Protein AF-0000000072283155 (afdb_homodimer)

Sequence (522 aa):
MSLKVRILGCGGNIGFKNQSTCLMCFCGELNEETKVALIDGGTGIIRLKEKEIPMIKDVVLTHAHIDHTCGISLLVESFYNDELIQVCKPTLHCSHIVLEQLNDSIFKKGIWMNLIEKGFMTFQSIEDGEQCVLSNGITITAVKCLHSVLTLGYIISNKTSAFAFTGDTTYYEPFWKRISEEPKLKGVICEVSLSNELEERALISNHMTPKMLQEGIKHLLPGIKVYATHIKSYSYYKVIEQLKDLDREIIVLEDEMVLEFMSLKVRILGCGGNIGFKNQSTCLMCFCGELNEETKVALIDGGTGIIRLKEKEIPMIKDVVLTHAHIDHTCGISLLVESFYNDELIQVCKPTLHCSHIVLEQLNDSIFKKGIWMNLIEKGFMTFQSIEDGEQCVLSNGITITAVKCLHSVLTLGYIISNKTSAFAFTGDTTYYEPFWKRISEEPKLKGVICEVSLSNELEERALISNHMTPKMLQEGIKHLLPGIKVYATHIKSYSYYKVIEQLKDLDREIIVLEDEMVLEF

Secondary structure (DSSP, 8-state):
--EEEEEEE-BSSSBTTB---EEEEEESS--TT--EEEE--SGGGGG--GGGGGGEEEEE-S---GGGTHHHHHHGGGGB-TT--B---PEEEE-HHHHHHHHTTTTSBTTB--TTTTTS-EEEE--TT-EEE-TTS-EEEEEE--SSS--EEEEEE-SS-EEEE--S----HHHHHHHHT-TTEEEEEEE--S-GGGHHHHHHHT---HHHHHHHHTTS-TT-EEEEE-B-GGGHHHHHHHHTTSSS-EEEP-TT-EEE-/--EEEEEEE-BSSSBTTB---EEEEEESS--TT--EEEE--SGGGGG--GGGGGGEEEEE-S---GGGTHHHHHHGGGGB-TT--B---PEEEE-HHHHHHHHTTTTSBTTB--TTTTTS-EEEE--TT-EEE-TTS-EEEEEE--SSS--EEEEEE-SS-EEEE--S----HHHHHHHHT-TTEEEEEEE--S-GGGHHHHHHHT---HHHHHHHHTTS-TT-EEEEE-B-GGGHHHHHHHHTTSSS-EEEP-TT-EEE-

Foldseek 3Di:
DWKKKWWLFFALDDDPPGAFGKIKIFPDDDDLQTAIEIEFFARSCVSDDLSCQLNYAEYEYFAQDRNRHVRVQVCLVSCADPVRDRSHEHEYEEAPVRLVVCCVPCCDDPNGHNCCVVRSYHYDYDDAQDWDQTPRRWIWHWHFAAFPDTGTKIWIDHPQATEIERPFAEQDPRRLLVLLPPPRAAEYEYEAAAEPVCVVVCVVGGGYYLVRVLVSCVSHDQRHAYEYGSYHPVHVVRRVVSNVVHPHDYHYDDHRDMDID/DWKKKWFLFFALDDDPPGAFGKIKIFPDDDDLQTAIEIEFFARSCVSDDLSCQLNYAEYEYFAQDRRRHVRVQVCLVSCADPVRDRSHEHEYEEAPVRLVVCCVPCCDDPNGHNCCVVRSYHYDYDDAQDWDQTPRRWIWHWHFAAFPDTGTKIWIDHPQATEIERPFAEQDPRRLLVLLPPPRAAEYEYEAAAEPVCVVVCVVGGGYYLVRVLVSCVSHDQRHAYEYGSYHPVHVVRRVVSNVVHPHDYHYDDHRDMDID

Structure (mmCIF, N/CA/C/O backbone):
data_AF-0000000072283155-model_v1
#
loop_
_entity.id
_entity.type
_entity.pdbx_description
1 polymer 'Metallo-beta-lactamase family protein'
#
loop_
_atom_site.group_PDB
_atom_site.id
_atom_site.type_symbol
_atom_site.label_atom_id
_atom_site.label_alt_id
_atom_site.label_comp_id
_atom_site.label_asym_id
_atom_site.label_entity_id
_atom_site.label_seq_id
_atom_site.pdbx_PDB_ins_code
_atom_site.Cartn_x
_atom_site.Cartn_y
_atom_site.Cartn_z
_atom_site.occupancy
_atom_site.B_iso_or_equiv
_atom_site.auth_seq_id
_atom_site.auth_comp_id
_atom_site.auth_asym_id
_atom_site.auth_atom_id
_atom_site.pdbx_PDB_model_num
ATOM 1 N N . MET A 1 1 ? 15.07 -29.875 -3.326 1 80.94 1 MET A N 1
ATOM 2 C CA . MET A 1 1 ? 14.617 -29.109 -2.168 1 80.94 1 MET A CA 1
ATOM 3 C C . MET A 1 1 ? 13.133 -28.797 -2.268 1 80.94 1 MET A C 1
ATOM 5 O O . MET A 1 1 ? 12.594 -28.672 -3.369 1 80.94 1 MET A O 1
ATOM 9 N N . SER A 1 2 ? 12.453 -28.719 -1.158 1 94 2 SER A N 1
ATOM 10 C CA . SER A 1 2 ? 11.008 -28.531 -1.13 1 94 2 SER A CA 1
ATOM 11 C C . SER A 1 2 ? 10.617 -27.141 -1.612 1 94 2 SER A C 1
ATOM 13 O O . SER A 1 2 ? 11.305 -26.156 -1.31 1 94 2 SER A O 1
ATOM 15 N N . LEU A 1 3 ? 9.625 -27.094 -2.436 1 98.06 3 LEU A N 1
ATOM 16 C CA . LEU A 1 3 ? 9.047 -25.828 -2.887 1 98.06 3 LEU A CA 1
ATOM 17 C C . LEU A 1 3 ? 8.109 -25.25 -1.834 1 98.06 3 LEU A C 1
ATOM 19 O O . LEU A 1 3 ? 7.133 -25.891 -1.446 1 98.06 3 LEU A O 1
ATOM 23 N N . LYS A 1 4 ? 8.469 -24.016 -1.345 1 98.19 4 LYS A N 1
ATOM 24 C CA . LYS A 1 4 ? 7.703 -23.406 -0.255 1 98.19 4 LYS A CA 1
ATOM 25 C C . LYS A 1 4 ? 7.172 -22.031 -0.651 1 98.19 4 LYS A C 1
ATOM 27 O O . LYS A 1 4 ? 7.777 -21.344 -1.477 1 98.19 4 LYS A O 1
ATOM 32 N N . VAL A 1 5 ? 6.039 -21.688 -0.095 1 98.5 5 VAL A N 1
ATOM 33 C CA . VAL A 1 5 ? 5.434 -20.375 -0.305 1 98.5 5 VAL A CA 1
ATOM 34 C C . VAL A 1 5 ? 5 -19.781 1.034 1 98.5 5 VAL A C 1
ATOM 36 O O . VAL A 1 5 ? 4.219 -20.391 1.767 1 98.5 5 VAL A O 1
ATOM 39 N N . ARG A 1 6 ? 5.562 -18.656 1.405 1 98.19 6 ARG A N 1
ATOM 40 C CA . ARG A 1 6 ? 5.074 -17.875 2.533 1 98.19 6 ARG A CA 1
ATOM 41 C C . ARG A 1 6 ? 4.059 -16.828 2.076 1 98.19 6 ARG A C 1
ATOM 43 O O . ARG A 1 6 ? 4.359 -16 1.222 1 98.19 6 ARG A O 1
ATOM 50 N N . ILE A 1 7 ? 2.891 -16.906 2.68 1 98.44 7 ILE A N 1
ATOM 51 C CA . ILE A 1 7 ? 1.825 -15.977 2.34 1 98.44 7 ILE A CA 1
ATOM 52 C C . ILE A 1 7 ? 2.021 -14.672 3.105 1 98.44 7 ILE A C 1
ATOM 54 O O . ILE A 1 7 ? 1.633 -14.562 4.27 1 98.44 7 ILE A O 1
ATOM 58 N N . LEU A 1 8 ? 2.518 -13.672 2.381 1 96.88 8 LEU A N 1
ATOM 59 C CA . LEU A 1 8 ? 2.723 -12.383 3.033 1 96.88 8 LEU A CA 1
ATOM 60 C C . LEU A 1 8 ? 1.413 -11.602 3.127 1 96.88 8 LEU A C 1
ATOM 62 O O . LEU A 1 8 ? 1.169 -10.906 4.117 1 96.88 8 LEU A O 1
ATOM 66 N N . GLY A 1 9 ? 0.617 -11.742 2.135 1 97.12 9 GLY A N 1
ATOM 67 C CA . GLY A 1 9 ? -0.718 -11.172 2.074 1 97.12 9 GLY A CA 1
ATOM 68 C C . GLY A 1 9 ? -1.647 -11.922 1.139 1 97.12 9 GLY A C 1
ATOM 69 O O . GLY A 1 9 ? -1.229 -12.375 0.071 1 97.12 9 GLY A O 1
ATOM 70 N N . CYS A 1 10 ? -2.912 -11.969 1.524 1 97.19 10 CYS A N 1
ATOM 71 C CA . CYS A 1 10 ? -3.832 -12.766 0.719 1 97.19 10 CYS A CA 1
ATOM 72 C C . CYS A 1 10 ? -5.242 -12.195 0.773 1 97.19 10 CYS A C 1
ATOM 74 O O . CYS A 1 10 ? -6.207 -12.867 0.405 1 97.19 10 CYS A O 1
ATOM 76 N N . GLY A 1 11 ? -5.418 -11.023 1.255 1 95.38 11 GLY A N 1
ATOM 77 C CA . GLY A 1 11 ? -6.734 -10.414 1.353 1 95.38 11 GLY A CA 1
ATOM 78 C C . GLY A 1 11 ? -7.234 -9.852 0.034 1 95.38 11 GLY A C 1
ATOM 79 O O . GLY A 1 11 ? -6.438 -9.461 -0.821 1 95.38 11 GLY A O 1
ATOM 80 N N . GLY A 1 12 ? -8.523 -9.859 -0.058 1 94.19 12 GLY A N 1
ATOM 81 C CA . GLY A 1 12 ? -9.125 -9.195 -1.204 1 94.19 12 GLY A CA 1
ATOM 82 C C . GLY A 1 12 ? -9.102 -7.68 -1.1 1 94.19 12 GLY A C 1
ATOM 83 O O . GLY A 1 12 ? -9.219 -6.984 -2.109 1 94.19 12 GLY A O 1
ATOM 84 N N . ASN A 1 13 ? -9.008 -7.191 0.027 1 91.12 13 ASN A N 1
ATOM 85 C CA . ASN A 1 13 ? -8.773 -5.793 0.381 1 91.12 13 ASN A CA 1
ATOM 86 C C . ASN A 1 13 ? -8.062 -5.668 1.724 1 91.12 13 ASN A C 1
ATOM 88 O O . ASN A 1 13 ? -7.918 -6.652 2.449 1 91.12 13 ASN A O 1
ATOM 92 N N . ILE A 1 14 ? -7.52 -4.43 1.875 1 89.62 14 ILE A N 1
ATOM 93 C CA . ILE A 1 14 ? -6.895 -4.215 3.176 1 89.62 14 ILE A CA 1
ATOM 94 C C . ILE A 1 14 ? -7.965 -3.887 4.215 1 89.62 14 ILE A C 1
ATOM 96 O O . ILE A 1 14 ? -9.07 -3.463 3.865 1 89.62 14 ILE A O 1
ATOM 100 N N . GLY A 1 15 ? -7.617 -4.223 5.379 1 74 15 GLY A N 1
ATOM 101 C CA . GLY A 1 15 ? -8.531 -4.102 6.508 1 74 15 GLY A CA 1
ATOM 102 C C . GLY A 1 15 ? -8.617 -5.363 7.34 1 74 15 GLY A C 1
ATOM 103 O O . GLY A 1 15 ? -8.102 -6.414 6.945 1 74 15 GLY A O 1
ATOM 104 N N . PHE A 1 16 ? -9.031 -5.336 8.531 1 66.56 16 PHE A N 1
ATOM 105 C CA . PHE A 1 16 ? -9.234 -6.469 9.43 1 66.56 16 PHE A CA 1
ATOM 106 C C . PHE A 1 16 ? -7.961 -7.297 9.547 1 66.56 16 PHE A C 1
ATOM 108 O O . PHE A 1 16 ? -8.008 -8.531 9.508 1 66.56 16 PHE A O 1
ATOM 115 N N . LYS A 1 17 ? -6.922 -6.766 9.398 1 69.5 17 LYS A N 1
ATOM 116 C CA . LYS A 1 17 ? -5.609 -7.375 9.609 1 69.5 17 LYS A CA 1
ATOM 117 C C . LYS A 1 17 ? -5.09 -8.008 8.32 1 69.5 17 LYS A C 1
ATOM 119 O O . LYS A 1 17 ? -4.008 -8.602 8.305 1 69.5 17 LYS A O 1
ATOM 124 N N . ASN A 1 18 ? -5.898 -7.906 7.293 1 82.75 18 ASN A N 1
ATOM 125 C CA . ASN A 1 18 ? -5.434 -8.531 6.059 1 82.75 18 ASN A CA 1
ATOM 126 C C . ASN A 1 18 ? -4.598 -7.562 5.223 1 82.75 18 ASN A C 1
ATOM 128 O O . ASN A 1 18 ? -4.887 -6.367 5.176 1 82.75 18 ASN A O 1
ATOM 132 N N . GLN A 1 19 ? -3.543 -8.078 4.617 1 93.94 19 GLN A N 1
ATOM 133 C CA . GLN A 1 19 ? -2.773 -7.383 3.594 1 93.94 19 GLN A CA 1
ATOM 134 C C . GLN A 1 19 ? -3.152 -7.867 2.197 1 93.94 19 GLN A C 1
ATOM 136 O O . GLN A 1 19 ? -3.709 -8.953 2.041 1 93.94 19 GLN A O 1
ATOM 141 N N . SER A 1 20 ? -2.934 -7.027 1.295 1 96.56 20 SER A N 1
ATOM 142 C CA . SER A 1 20 ? -3.201 -7.438 -0.08 1 96.56 20 SER A CA 1
ATOM 143 C C . SER A 1 20 ? -2.096 -8.344 -0.61 1 96.56 20 SER A C 1
ATOM 145 O O . SER A 1 20 ? -1.077 -8.547 0.054 1 96.56 20 SER A O 1
ATOM 147 N N . THR A 1 21 ? -2.217 -8.82 -1.726 1 98.25 21 THR A N 1
ATOM 148 C CA . THR A 1 21 ? -1.603 -10.031 -2.248 1 98.25 21 THR A CA 1
ATOM 149 C C . THR A 1 21 ? -0.094 -9.859 -2.395 1 98.25 21 THR A C 1
ATOM 151 O O . THR A 1 21 ? 0.367 -8.891 -3.006 1 98.25 21 THR A O 1
ATOM 154 N N . CYS A 1 22 ? 0.624 -10.742 -1.817 1 98.31 22 CYS A N 1
ATOM 155 C CA . CYS A 1 22 ? 2.057 -10.961 -1.98 1 98.31 22 CYS A CA 1
ATOM 156 C C . CYS A 1 22 ? 2.459 -12.344 -1.485 1 98.31 22 CYS A C 1
ATOM 158 O O . CYS A 1 22 ? 2.217 -12.688 -0.328 1 98.31 22 CYS A O 1
ATOM 160 N N . LEU A 1 23 ? 3.047 -13.148 -2.346 1 98.81 23 LEU A N 1
ATOM 161 C CA . LEU A 1 23 ? 3.539 -14.477 -1.994 1 98.81 23 LEU A CA 1
ATOM 162 C C . LEU A 1 23 ? 5.059 -14.539 -2.109 1 98.81 23 LEU A C 1
ATOM 164 O O . LEU A 1 23 ? 5.633 -14.047 -3.084 1 98.81 23 LEU A O 1
ATOM 168 N N . MET A 1 24 ? 5.707 -15.117 -1.18 1 98.69 24 MET A N 1
ATOM 169 C CA . MET A 1 24 ? 7.148 -15.336 -1.226 1 98.69 24 MET A CA 1
ATOM 170 C C . MET A 1 24 ? 7.465 -16.812 -1.5 1 98.69 24 MET A C 1
ATOM 172 O O . MET A 1 24 ? 7.148 -17.672 -0.687 1 98.69 24 MET A O 1
ATOM 176 N N . CYS A 1 25 ? 8.094 -17.094 -2.592 1 98.75 25 CYS A N 1
ATOM 177 C CA . CYS A 1 25 ? 8.422 -18.453 -3.012 1 98.75 25 CYS A CA 1
ATOM 178 C C . CYS A 1 25 ? 9.914 -18.734 -2.859 1 98.75 25 CYS A C 1
ATOM 180 O O . CYS A 1 25 ? 10.742 -17.891 -3.232 1 98.75 25 CYS A O 1
ATOM 182 N N . PHE A 1 26 ? 10.203 -19.844 -2.361 1 98.12 26 PHE A N 1
ATOM 183 C CA . PHE A 1 26 ? 11.602 -20.234 -2.205 1 98.12 26 PHE A CA 1
ATOM 184 C C . PHE A 1 26 ? 11.719 -21.75 -2.074 1 98.12 26 PHE A C 1
ATOM 186 O O . PHE A 1 26 ? 10.711 -22.453 -1.949 1 98.12 26 PHE A O 1
ATOM 193 N N . CYS A 1 27 ? 12.93 -22.281 -2.254 1 96.75 27 CYS A N 1
ATOM 194 C CA . CYS A 1 27 ? 13.203 -23.703 -2.119 1 96.75 27 CYS A CA 1
ATOM 195 C C . CYS A 1 27 ? 14.023 -23.984 -0.861 1 96.75 27 CYS A C 1
ATOM 197 O O . CYS A 1 27 ? 14.969 -23.25 -0.554 1 96.75 27 CYS A O 1
ATOM 199 N N . GLY A 1 28 ? 13.664 -24.953 -0.116 1 94.44 28 GLY A N 1
ATOM 200 C CA . GLY A 1 28 ? 14.391 -25.344 1.078 1 94.44 28 GLY A CA 1
ATOM 201 C C . GLY A 1 28 ? 14.094 -24.469 2.279 1 94.44 28 GLY A C 1
ATOM 202 O O . GLY A 1 28 ? 12.953 -24.031 2.471 1 94.44 28 GLY A O 1
ATOM 203 N N . GLU A 1 29 ? 15.086 -24.297 3.117 1 93.81 29 GLU A N 1
ATOM 204 C CA . GLU A 1 29 ? 14.914 -23.484 4.32 1 93.81 29 GLU A CA 1
ATOM 205 C C . GLU A 1 29 ? 15.352 -22.047 4.078 1 93.81 29 GLU A C 1
ATOM 207 O O . GLU A 1 29 ? 16.344 -21.797 3.385 1 93.81 29 GLU A O 1
ATOM 212 N N . LEU A 1 30 ? 14.617 -21.156 4.707 1 94.06 30 LEU A N 1
ATOM 213 C CA . LEU A 1 30 ? 14.906 -19.734 4.535 1 94.06 30 LEU A CA 1
ATOM 214 C C . LEU A 1 30 ? 16.078 -19.312 5.41 1 94.06 30 LEU A C 1
ATOM 216 O O . LEU A 1 30 ? 16.047 -19.484 6.633 1 94.06 30 LEU A O 1
ATOM 220 N N . ASN A 1 31 ? 17.094 -18.828 4.797 1 94.06 31 ASN A N 1
ATOM 221 C CA . ASN A 1 31 ? 18.219 -18.219 5.48 1 94.06 31 ASN A CA 1
ATOM 222 C C . ASN A 1 31 ? 18.797 -17.047 4.68 1 94.06 31 ASN A C 1
ATOM 224 O O . ASN A 1 31 ? 18.25 -16.688 3.627 1 94.06 31 ASN A O 1
ATOM 228 N N . GLU A 1 32 ? 19.797 -16.453 5.086 1 91.94 32 GLU A N 1
ATOM 229 C CA . GLU A 1 32 ? 20.281 -15.203 4.516 1 91.94 32 GLU A CA 1
ATOM 230 C C . GLU A 1 32 ? 20.859 -15.422 3.115 1 91.94 32 GLU A C 1
ATOM 232 O O . GLU A 1 32 ? 21 -14.469 2.346 1 91.94 32 GLU A O 1
ATOM 237 N N . GLU A 1 33 ? 21.078 -16.641 2.779 1 94 33 GLU A N 1
ATOM 238 C CA . GLU A 1 33 ? 21.641 -16.938 1.471 1 94 33 GLU A CA 1
ATOM 239 C C . GLU A 1 33 ? 20.562 -17.344 0.48 1 94 33 GLU A C 1
ATOM 241 O O . GLU A 1 33 ? 20.812 -17.453 -0.722 1 94 33 GLU A O 1
ATOM 246 N N . THR A 1 34 ? 19.422 -17.547 1.034 1 96.75 34 THR A N 1
ATOM 247 C CA . THR A 1 34 ? 18.328 -18 0.19 1 96.75 34 THR A CA 1
ATOM 248 C C . THR A 1 34 ? 17.906 -16.906 -0.782 1 96.75 34 THR A C 1
ATOM 250 O O . THR A 1 34 ? 17.766 -15.734 -0.395 1 96.75 34 THR A O 1
ATOM 253 N N . LYS A 1 35 ? 17.812 -17.328 -2.066 1 97.88 35 LYS A N 1
ATOM 254 C CA . LYS A 1 35 ? 17.188 -16.438 -3.051 1 97.88 35 LYS A CA 1
ATOM 255 C C . LYS A 1 35 ? 15.68 -16.641 -3.088 1 97.88 35 LYS A C 1
ATOM 257 O O . LYS A 1 35 ? 15.188 -17.766 -3.146 1 97.88 35 LYS A O 1
ATOM 262 N N . VAL A 1 36 ? 14.945 -15.508 -2.992 1 98.38 36 VAL A N 1
ATOM 263 C CA . VAL A 1 36 ? 13.5 -15.641 -2.965 1 98.38 36 VAL A CA 1
ATOM 264 C C . VAL A 1 36 ? 12.883 -14.914 -4.156 1 98.38 36 VAL A C 1
ATOM 266 O O . VAL A 1 36 ? 13.492 -13.984 -4.703 1 98.38 36 VAL A O 1
ATOM 269 N N . ALA A 1 37 ? 11.703 -15.406 -4.547 1 98.81 37 ALA A N 1
ATOM 270 C CA . ALA A 1 37 ? 10.867 -14.766 -5.555 1 98.81 37 ALA A CA 1
ATOM 271 C C . ALA A 1 37 ? 9.523 -14.336 -4.957 1 98.81 37 ALA A C 1
ATOM 273 O O . ALA A 1 37 ? 8.906 -15.094 -4.199 1 98.81 37 ALA A O 1
ATOM 274 N N . LEU A 1 38 ? 9.18 -13.133 -5.281 1 98.81 38 LEU A N 1
ATOM 275 C CA . LEU A 1 38 ? 7.848 -12.68 -4.902 1 98.81 38 LEU A CA 1
ATOM 276 C C . LEU A 1 38 ? 6.875 -12.805 -6.066 1 98.81 38 LEU A C 1
ATOM 278 O O . LEU A 1 38 ? 7.227 -12.508 -7.211 1 98.81 38 LEU A O 1
ATOM 282 N N . ILE A 1 39 ? 5.727 -13.289 -5.77 1 98.94 39 ILE A N 1
ATOM 283 C CA . ILE A 1 39 ? 4.609 -13.203 -6.703 1 98.94 39 ILE A CA 1
ATOM 284 C C . ILE A 1 39 ? 3.652 -12.094 -6.27 1 98.94 39 ILE A C 1
ATOM 286 O O . ILE A 1 39 ? 3.043 -12.18 -5.199 1 98.94 39 ILE A O 1
ATOM 290 N N . ASP A 1 40 ? 3.543 -11.094 -7.121 1 98.81 40 ASP A N 1
ATOM 291 C CA . ASP A 1 40 ? 2.852 -9.844 -6.832 1 98.81 40 ASP A CA 1
ATOM 292 C C . ASP A 1 40 ? 3.516 -9.109 -5.672 1 98.81 40 ASP A C 1
ATOM 294 O O . ASP A 1 40 ? 4.492 -9.594 -5.098 1 98.81 40 ASP A O 1
ATOM 298 N N . GLY A 1 41 ? 3.121 -7.891 -5.527 1 97.75 41 GLY A N 1
ATOM 299 C CA . GLY A 1 41 ? 3.711 -7.008 -4.535 1 97.75 41 GLY A CA 1
ATOM 300 C C . GLY A 1 41 ? 2.723 -6.012 -3.957 1 97.75 41 GLY A C 1
ATOM 301 O O . GLY A 1 41 ? 2.965 -4.805 -3.982 1 97.75 41 GLY A O 1
ATOM 302 N N . GLY A 1 42 ? 1.597 -6.523 -3.434 1 97.06 42 GLY A N 1
ATOM 303 C CA . GLY A 1 42 ? 0.684 -5.668 -2.693 1 97.06 42 GLY A CA 1
ATOM 304 C C . GLY A 1 42 ? 1.203 -5.289 -1.32 1 97.06 42 GLY A C 1
ATOM 305 O O . GLY A 1 42 ? 2.412 -5.316 -1.078 1 97.06 42 GLY A O 1
ATOM 306 N N . THR A 1 43 ? 0.335 -4.945 -0.378 1 95.38 43 THR A N 1
ATOM 307 C CA . THR A 1 43 ? 0.735 -4.438 0.931 1 95.38 43 THR A CA 1
ATOM 308 C C . THR A 1 43 ? 1.262 -5.57 1.81 1 95.38 43 THR A C 1
ATOM 310 O O . THR A 1 43 ? 1.897 -5.32 2.836 1 95.38 43 THR A O 1
ATOM 313 N N . GLY A 1 44 ? 1.053 -6.793 1.437 1 95.44 44 GLY A N 1
ATOM 314 C CA . GLY A 1 44 ? 1.624 -7.906 2.174 1 95.44 44 GLY A CA 1
ATOM 315 C C . GLY A 1 44 ? 3.133 -7.82 2.316 1 95.44 44 GLY A C 1
ATOM 316 O O . GLY A 1 44 ? 3.707 -8.383 3.252 1 95.44 44 GLY A O 1
ATOM 317 N N . ILE A 1 45 ? 3.771 -7.102 1.436 1 94.88 45 ILE A N 1
ATOM 318 C CA . ILE A 1 45 ? 5.227 -7.008 1.367 1 94.88 45 ILE A CA 1
ATOM 319 C C . ILE A 1 45 ? 5.766 -6.395 2.658 1 94.88 45 ILE A C 1
ATOM 321 O O . ILE A 1 45 ? 6.945 -6.547 2.979 1 94.88 45 ILE A O 1
ATOM 325 N N . ILE A 1 46 ? 4.969 -5.684 3.4 1 91.56 46 ILE A N 1
ATOM 326 C CA . ILE A 1 46 ? 5.379 -5.008 4.625 1 91.56 46 ILE A CA 1
ATOM 327 C C . ILE A 1 46 ? 5.789 -6.043 5.672 1 91.56 46 ILE A C 1
ATOM 329 O O . ILE A 1 46 ? 6.434 -5.707 6.668 1 91.56 46 ILE A O 1
ATOM 333 N N . ARG A 1 47 ? 5.398 -7.277 5.48 1 92.88 47 ARG A N 1
ATOM 334 C CA . ARG A 1 47 ? 5.688 -8.336 6.438 1 92.88 47 ARG A CA 1
ATOM 335 C C . ARG A 1 47 ? 7.117 -8.844 6.281 1 92.88 47 ARG A C 1
ATOM 337 O O . ARG A 1 47 ? 7.621 -9.578 7.133 1 92.88 47 ARG A O 1
ATOM 344 N N . LEU A 1 48 ? 7.785 -8.445 5.227 1 93.69 48 LEU A N 1
ATOM 345 C CA . LEU A 1 48 ? 9.195 -8.781 5.062 1 93.69 48 LEU A CA 1
ATOM 346 C C . LEU A 1 48 ? 10.039 -8.172 6.176 1 93.69 48 LEU A C 1
ATOM 348 O O . LEU A 1 48 ? 9.812 -7.023 6.57 1 93.69 48 LEU A O 1
ATOM 352 N N . LYS A 1 49 ? 10.914 -8.992 6.664 1 91.88 49 LYS A N 1
ATOM 353 C CA . LYS A 1 49 ? 11.922 -8.492 7.594 1 91.88 49 LYS A CA 1
ATOM 354 C C . LYS A 1 49 ? 13.07 -7.82 6.852 1 91.88 49 LYS A C 1
ATOM 356 O O . LYS A 1 49 ? 13.336 -8.141 5.691 1 91.88 49 LYS A O 1
ATOM 361 N N . GLU A 1 50 ? 13.719 -6.938 7.5 1 89.38 50 GLU A N 1
ATOM 362 C CA . GLU A 1 50 ? 14.836 -6.211 6.898 1 89.38 50 GLU A CA 1
ATOM 363 C C . GLU A 1 50 ? 15.867 -7.168 6.312 1 89.38 50 GLU A C 1
ATOM 365 O O . GLU A 1 50 ? 16.375 -6.941 5.215 1 89.38 50 GLU A O 1
ATOM 370 N N . LYS A 1 51 ? 16.188 -8.195 7.07 1 92.38 51 LYS A N 1
ATOM 371 C CA . LYS A 1 51 ? 17.219 -9.156 6.66 1 92.38 51 LYS A CA 1
ATOM 372 C C . LYS A 1 51 ? 16.781 -9.938 5.426 1 92.38 51 LYS A C 1
ATOM 374 O O . LYS A 1 51 ? 17.594 -10.609 4.789 1 92.38 51 LYS A O 1
ATOM 379 N N . GLU A 1 52 ? 15.484 -9.859 5.098 1 95.12 52 GLU A N 1
ATOM 380 C CA . GLU A 1 52 ? 14.961 -10.617 3.969 1 95.12 52 GLU A CA 1
ATOM 381 C C . GLU A 1 52 ? 15.023 -9.805 2.678 1 95.12 52 GLU A C 1
ATOM 383 O O . GLU A 1 52 ? 14.906 -10.359 1.583 1 95.12 52 GLU A O 1
ATOM 388 N N . ILE A 1 53 ? 15.211 -8.539 2.76 1 94.81 53 ILE A N 1
ATOM 389 C CA . ILE A 1 53 ? 15.156 -7.633 1.615 1 94.81 53 ILE A CA 1
ATOM 390 C C . ILE A 1 53 ? 16.25 -8.008 0.613 1 94.81 53 ILE A C 1
ATOM 392 O O . ILE A 1 53 ? 15.977 -8.188 -0.574 1 94.81 53 ILE A O 1
ATOM 396 N N . PRO A 1 54 ? 17.5 -8.266 1.078 1 95.88 54 PRO A N 1
ATOM 397 C CA . PRO A 1 54 ? 18.531 -8.617 0.116 1 95.88 54 PRO A CA 1
ATOM 398 C C . PRO A 1 54 ? 18.297 -9.977 -0.543 1 95.88 54 PRO A C 1
ATOM 400 O O . PRO A 1 54 ? 18.922 -10.289 -1.558 1 95.88 54 PRO A O 1
ATOM 403 N N . MET A 1 55 ? 17.406 -10.75 -0.003 1 97.81 55 MET A N 1
ATOM 404 C CA . MET A 1 55 ? 17.141 -12.094 -0.508 1 97.81 55 MET A CA 1
ATOM 405 C C . MET A 1 55 ? 16.266 -12.047 -1.761 1 97.81 55 MET A C 1
ATOM 407 O O . MET A 1 55 ? 16.172 -13.031 -2.496 1 97.81 55 MET A O 1
ATOM 411 N N . ILE A 1 56 ? 15.578 -10.922 -2.029 1 98 56 ILE A N 1
ATOM 412 C CA . ILE A 1 56 ? 14.648 -10.805 -3.146 1 98 56 ILE A CA 1
ATOM 413 C C . ILE A 1 56 ? 15.422 -10.703 -4.457 1 98 56 ILE A C 1
ATOM 415 O O . ILE A 1 56 ? 16.156 -9.734 -4.676 1 98 56 ILE A O 1
ATOM 419 N N . LYS A 1 57 ? 15.195 -11.672 -5.348 1 98.75 57 LYS A N 1
ATOM 420 C CA . LYS A 1 57 ? 15.93 -11.672 -6.609 1 98.75 57 LYS A CA 1
ATOM 421 C C . LYS A 1 57 ? 14.977 -11.523 -7.793 1 98.75 57 LYS A C 1
ATOM 423 O O . LYS A 1 57 ? 15.375 -11.062 -8.867 1 98.75 57 LYS A O 1
ATOM 428 N N . ASP A 1 58 ? 13.703 -11.922 -7.539 1 98.88 58 ASP A N 1
ATOM 429 C CA . ASP A 1 58 ? 12.703 -11.867 -8.602 1 98.88 58 ASP A CA 1
ATOM 430 C C . ASP A 1 58 ? 11.359 -11.406 -8.062 1 98.88 58 ASP A C 1
ATOM 432 O O . ASP A 1 58 ? 10.977 -11.75 -6.938 1 98.88 58 ASP A O 1
ATOM 436 N N . VAL A 1 59 ? 10.695 -10.625 -8.852 1 98.88 59 VAL A N 1
ATOM 437 C CA . VAL A 1 59 ? 9.297 -10.258 -8.633 1 98.88 59 VAL A CA 1
ATOM 438 C C . VAL A 1 59 ? 8.469 -10.586 -9.867 1 98.88 59 VAL A C 1
ATOM 440 O O . VAL A 1 59 ? 8.766 -10.102 -10.969 1 98.88 59 VAL A O 1
ATOM 443 N N . VAL A 1 60 ? 7.477 -11.398 -9.695 1 98.94 60 VAL A N 1
ATOM 444 C CA . VAL A 1 60 ? 6.609 -11.82 -10.789 1 98.94 60 VAL A CA 1
ATOM 445 C C . VAL A 1 60 ? 5.215 -11.227 -10.602 1 98.94 60 VAL A C 1
ATOM 447 O O . VAL A 1 60 ? 4.551 -11.484 -9.594 1 98.94 60 VAL A O 1
ATOM 450 N N . LEU A 1 61 ? 4.766 -10.445 -11.594 1 98.88 61 LEU A N 1
ATOM 451 C CA . LEU A 1 61 ? 3.469 -9.797 -11.438 1 98.88 61 LEU A CA 1
ATOM 452 C C . LEU A 1 61 ? 2.4 -10.508 -12.258 1 98.88 61 LEU A C 1
ATOM 454 O O . LEU A 1 61 ? 2.639 -10.867 -13.414 1 98.88 61 LEU A O 1
ATOM 458 N N . THR A 1 62 ? 1.264 -10.648 -11.609 1 98.88 62 THR A N 1
ATOM 459 C CA . THR A 1 62 ? 0.11 -11.18 -12.328 1 98.88 62 THR A CA 1
ATOM 460 C C . THR A 1 62 ? -0.522 -10.094 -13.203 1 98.88 62 THR A C 1
ATOM 462 O O . THR A 1 62 ? -0.779 -10.32 -14.391 1 98.88 62 THR A O 1
ATOM 465 N N . HIS A 1 63 ? -0.791 -8.938 -12.617 1 98.75 63 HIS A N 1
ATOM 466 C CA . HIS A 1 63 ? -1.42 -7.828 -13.328 1 98.75 63 HIS A CA 1
ATOM 467 C C . HIS A 1 63 ? -1.14 -6.5 -12.633 1 98.75 63 HIS A C 1
ATOM 469 O O . HIS A 1 63 ? -0.445 -6.461 -11.617 1 98.75 63 HIS A O 1
ATOM 475 N N . ALA A 1 64 ? -1.704 -5.43 -13.156 1 98.19 64 ALA A N 1
ATOM 476 C CA . ALA A 1 64 ? -1.188 -4.102 -12.828 1 98.19 64 ALA A CA 1
ATOM 477 C C . ALA A 1 64 ? -2 -3.465 -11.703 1 98.19 64 ALA A C 1
ATOM 479 O O . ALA A 1 64 ? -1.668 -2.373 -11.234 1 98.19 64 ALA A O 1
ATOM 480 N N . HIS A 1 65 ? -3.08 -4.07 -11.188 1 98.12 65 HIS A N 1
ATOM 481 C CA . HIS A 1 65 ? -3.855 -3.463 -10.109 1 98.12 65 HIS A CA 1
ATOM 482 C C . HIS A 1 65 ? -2.969 -3.127 -8.914 1 98.12 65 HIS A C 1
ATOM 484 O O . HIS A 1 65 ? -2.082 -3.904 -8.555 1 98.12 65 HIS A O 1
ATOM 490 N N . ILE A 1 66 ? -3.287 -2.09 -8.227 1 97.5 66 ILE A N 1
ATOM 491 C CA . ILE A 1 66 ? -2.385 -1.524 -7.23 1 97.5 66 ILE A CA 1
ATOM 492 C C . ILE A 1 66 ? -2.332 -2.436 -6.008 1 97.5 66 ILE A C 1
ATOM 494 O O . ILE A 1 66 ? -1.33 -2.463 -5.289 1 97.5 66 ILE A O 1
ATOM 498 N N . ASP A 1 67 ? -3.408 -3.213 -5.746 1 97.19 67 ASP A N 1
ATOM 499 C CA . ASP A 1 67 ? -3.371 -4.121 -4.605 1 97.19 67 ASP A CA 1
ATOM 500 C C . ASP A 1 67 ? -2.439 -5.301 -4.871 1 97.19 67 ASP A C 1
ATOM 502 O O . ASP A 1 67 ? -2.166 -6.098 -3.969 1 97.19 67 ASP A O 1
ATOM 506 N N . HIS A 1 68 ? -1.84 -5.352 -6.039 1 98.31 68 HIS A N 1
ATOM 507 C CA . HIS A 1 68 ? -0.85 -6.367 -6.379 1 98.31 68 HIS A CA 1
ATOM 508 C C . HIS A 1 68 ? 0.511 -5.738 -6.656 1 98.31 68 HIS A C 1
ATOM 510 O O . HIS A 1 68 ? 1.496 -6.445 -6.871 1 98.31 68 HIS A O 1
ATOM 516 N N . THR A 1 69 ? 0.609 -4.359 -6.68 1 97.94 69 THR A N 1
ATOM 517 C CA . THR A 1 69 ? 1.838 -3.785 -7.219 1 97.94 69 THR A CA 1
ATOM 518 C C . THR A 1 69 ? 2.355 -2.67 -6.316 1 97.94 69 THR A C 1
ATOM 520 O O . THR A 1 69 ? 3.537 -2.322 -6.363 1 97.94 69 THR A O 1
ATOM 523 N N . CYS A 1 70 ? 1.556 -2.037 -5.504 1 97.06 70 CYS A N 1
ATOM 524 C CA . CYS A 1 70 ? 1.937 -0.814 -4.805 1 97.06 70 CYS A CA 1
ATOM 525 C C . CYS A 1 70 ? 3.096 -1.069 -3.85 1 97.06 70 CYS A C 1
ATOM 527 O O . CYS A 1 70 ? 3.971 -0.219 -3.688 1 97.06 70 CYS A O 1
ATOM 529 N N . GLY A 1 71 ? 3.082 -2.254 -3.24 1 96.06 71 GLY A N 1
ATOM 530 C CA . GLY A 1 71 ? 4.09 -2.572 -2.242 1 96.06 71 GLY A CA 1
ATOM 531 C C . GLY A 1 71 ? 5.504 -2.564 -2.799 1 96.06 71 GLY A C 1
ATOM 532 O O . GLY A 1 71 ? 6.434 -2.102 -2.137 1 96.06 71 GLY A O 1
ATOM 533 N N . ILE A 1 72 ? 5.695 -3.018 -3.988 1 92.56 72 ILE A N 1
ATOM 534 C CA . ILE A 1 72 ? 7.031 -3.082 -4.574 1 92.56 72 ILE A CA 1
ATOM 535 C C . ILE A 1 72 ? 7.566 -1.669 -4.793 1 92.56 72 ILE A C 1
ATOM 537 O O . ILE A 1 72 ? 8.734 -1.391 -4.52 1 92.56 72 ILE A O 1
ATOM 541 N N . SER A 1 73 ? 6.695 -0.793 -5.219 1 94.88 73 SER A N 1
ATOM 542 C CA . SER A 1 73 ? 7.098 0.596 -5.414 1 94.88 73 SER A CA 1
ATOM 543 C C . SER A 1 73 ? 7.492 1.249 -4.094 1 94.88 73 SER A C 1
ATOM 545 O O . SER A 1 73 ? 8.508 1.941 -4.02 1 94.88 73 SER A O 1
ATOM 547 N N . LEU A 1 74 ? 6.77 0.961 -3.119 1 95.06 74 LEU A N 1
ATOM 548 C CA . LEU A 1 74 ? 6.969 1.628 -1.836 1 95.06 74 LEU A CA 1
ATOM 549 C C . LEU A 1 74 ? 8.172 1.044 -1.1 1 95.06 74 LEU A C 1
ATOM 551 O O . LEU A 1 74 ? 8.742 1.694 -0.222 1 95.06 74 LEU A O 1
ATOM 555 N N . LEU A 1 75 ? 8.578 -0.151 -1.488 1 93.69 75 LEU A N 1
ATOM 556 C CA . LEU A 1 75 ? 9.641 -0.85 -0.771 1 93.69 75 LEU A CA 1
ATOM 557 C C . LEU A 1 75 ? 11.008 -0.496 -1.343 1 93.69 75 LEU A C 1
ATOM 559 O O . LEU A 1 75 ? 12.031 -0.719 -0.695 1 93.69 75 LEU A O 1
ATOM 563 N N . VAL A 1 76 ? 11.117 0.074 -2.477 1 92.75 76 VAL A N 1
ATOM 564 C CA . VAL A 1 76 ? 12.336 0.126 -3.277 1 92.75 76 VAL A CA 1
ATOM 565 C C . VAL A 1 76 ? 13.406 0.932 -2.541 1 92.75 76 VAL A C 1
ATOM 567 O O . VAL A 1 76 ? 14.594 0.634 -2.646 1 92.75 76 VAL A O 1
ATOM 570 N N . GLU A 1 77 ? 13.055 1.878 -1.753 1 89.44 77 GLU A N 1
ATOM 571 C CA . GLU A 1 77 ? 14.062 2.658 -1.04 1 89.44 77 GLU A CA 1
ATOM 572 C C . GLU A 1 77 ? 14.75 1.82 0.03 1 89.44 77 GLU A C 1
ATOM 574 O O . GLU A 1 77 ? 15.891 2.107 0.411 1 89.44 77 GLU A O 1
ATOM 579 N N . SER A 1 78 ? 14.047 0.814 0.455 1 92.06 78 SER A N 1
ATOM 580 C CA . SER A 1 78 ? 14.641 -0.109 1.421 1 92.06 78 SER A CA 1
ATOM 581 C C . SER A 1 78 ? 15.688 -1.002 0.766 1 92.06 78 SER A C 1
ATOM 583 O O . SER A 1 78 ? 16.359 -1.771 1.447 1 92.06 78 SER A O 1
ATOM 585 N N . PHE A 1 79 ? 15.859 -0.881 -0.532 1 94.19 79 PHE A N 1
ATOM 586 C CA . PHE A 1 79 ? 16.891 -1.633 -1.227 1 94.19 79 PHE A CA 1
ATOM 587 C C . PHE A 1 79 ? 18.281 -1.066 -0.914 1 94.19 79 PHE A C 1
ATOM 589 O O . PHE A 1 79 ? 19.297 -1.725 -1.15 1 94.19 79 PHE A O 1
ATOM 596 N N . TYR A 1 80 ? 18.281 0.159 -0.367 1 92.5 80 TYR A N 1
ATOM 597 C CA . TYR A 1 80 ? 19.547 0.749 0.082 1 92.5 80 TYR A CA 1
ATOM 598 C C . TYR A 1 80 ? 19.766 0.491 1.567 1 92.5 80 TYR A C 1
ATOM 600 O O . TYR A 1 80 ? 18.828 0.564 2.363 1 92.5 80 TYR A O 1
ATOM 608 N N . ASN A 1 81 ? 21.031 0.193 1.917 1 91 81 ASN A N 1
ATOM 609 C CA . ASN A 1 81 ? 21.375 0.123 3.336 1 91 81 ASN A CA 1
ATOM 610 C C . ASN A 1 81 ? 21.844 1.472 3.865 1 91 81 ASN A C 1
ATOM 612 O O . ASN A 1 81 ? 21.797 2.477 3.154 1 91 81 ASN A O 1
ATOM 616 N N . ASP A 1 82 ? 22.25 1.526 5.133 1 87.75 82 ASP A N 1
ATOM 617 C CA . ASP A 1 82 ? 22.594 2.783 5.797 1 87.75 82 ASP A CA 1
ATOM 618 C C . ASP A 1 82 ? 23.891 3.357 5.254 1 87.75 82 ASP A C 1
ATOM 620 O O . ASP A 1 82 ? 24.219 4.516 5.52 1 87.75 82 ASP A O 1
ATOM 624 N N . GLU A 1 83 ? 24.641 2.541 4.434 1 91.44 83 GLU A N 1
ATOM 625 C CA . GLU A 1 83 ? 25.844 3.014 3.754 1 91.44 83 GLU A CA 1
ATOM 626 C C . GLU A 1 83 ? 25.547 3.447 2.324 1 91.44 83 GLU A C 1
ATOM 628 O O . GLU A 1 83 ? 26.453 3.758 1.555 1 91.44 83 GLU A O 1
ATOM 633 N N . LEU A 1 84 ? 24.219 3.377 1.979 1 90.69 84 LEU A N 1
ATOM 634 C CA . LEU A 1 84 ? 23.734 3.812 0.679 1 90.69 84 LEU A CA 1
ATOM 635 C C . LEU A 1 84 ? 24.203 2.875 -0.426 1 90.69 84 LEU A C 1
ATOM 637 O O . LEU A 1 84 ? 24.422 3.307 -1.562 1 90.69 84 LEU A O 1
ATOM 641 N N . ILE A 1 85 ? 24.438 1.657 -0.023 1 94.12 85 ILE A N 1
ATOM 642 C CA . ILE A 1 85 ? 24.734 0.595 -0.977 1 94.12 85 ILE A CA 1
ATOM 643 C C . ILE A 1 85 ? 23.453 -0.156 -1.331 1 94.12 85 ILE A C 1
ATOM 645 O O . ILE A 1 85 ? 22.703 -0.581 -0.443 1 94.12 85 ILE A O 1
ATOM 649 N N . GLN A 1 86 ? 23.203 -0.241 -2.619 1 95 86 GLN A N 1
ATOM 650 C CA . GLN A 1 86 ? 22.047 -1.023 -3.043 1 95 86 GLN A CA 1
ATOM 651 C C . GLN A 1 86 ? 22.297 -2.516 -2.832 1 95 86 GLN A C 1
ATOM 653 O O . GLN A 1 86 ? 23.141 -3.115 -3.502 1 95 86 GLN A O 1
ATOM 658 N N . VAL A 1 87 ? 21.531 -3.127 -2.014 1 94.5 87 VAL A N 1
ATOM 659 C CA . VAL A 1 87 ? 21.766 -4.5 -1.586 1 94.5 87 VAL A CA 1
ATOM 660 C C . VAL A 1 87 ? 20.797 -5.438 -2.305 1 94.5 87 VAL A C 1
ATOM 662 O O . VAL A 1 87 ? 20.844 -6.656 -2.121 1 94.5 87 VAL A O 1
ATOM 665 N N . CYS A 1 88 ? 19.953 -4.867 -3.029 1 94.31 88 CYS A N 1
ATOM 666 C CA . CYS A 1 88 ? 18.906 -5.617 -3.723 1 94.31 88 CYS A CA 1
ATOM 667 C C . CYS A 1 88 ? 18.609 -5.004 -5.086 1 94.31 88 CYS A C 1
ATOM 669 O O . CYS A 1 88 ? 18.5 -3.781 -5.207 1 94.31 88 CYS A O 1
ATOM 671 N N . LYS A 1 89 ? 18.547 -5.801 -6.18 1 97.56 89 LYS A N 1
ATOM 672 C CA . LYS A 1 89 ? 18.125 -5.402 -7.52 1 97.56 89 LYS A CA 1
ATOM 673 C C . LYS A 1 89 ? 17.375 -6.535 -8.219 1 97.56 89 LYS A C 1
ATOM 675 O O . LYS A 1 89 ? 17.922 -7.184 -9.117 1 97.56 89 LYS A O 1
ATOM 680 N N . PRO A 1 90 ? 16.094 -6.703 -7.855 1 98.62 90 PRO A N 1
ATOM 681 C CA . PRO A 1 90 ? 15.336 -7.832 -8.398 1 98.62 90 PRO A CA 1
ATOM 682 C C . PRO A 1 90 ? 14.992 -7.652 -9.875 1 98.62 90 PRO A C 1
ATOM 684 O O . PRO A 1 90 ? 14.984 -6.527 -10.383 1 98.62 90 PRO A O 1
ATOM 687 N N . THR A 1 91 ? 14.75 -8.773 -10.523 1 98.88 91 THR A N 1
ATOM 688 C CA . THR A 1 91 ? 14.188 -8.773 -11.867 1 98.88 91 THR A CA 1
ATOM 689 C C . THR A 1 91 ? 12.656 -8.789 -11.812 1 98.88 91 THR A C 1
ATOM 691 O O . THR A 1 91 ? 12.062 -9.641 -11.148 1 98.88 91 THR A O 1
ATOM 694 N N . LEU A 1 92 ? 12.078 -7.812 -12.477 1 98.88 92 LEU A N 1
ATOM 695 C CA . LEU A 1 92 ? 10.625 -7.766 -12.617 1 98.88 92 LEU A CA 1
ATOM 696 C C . LEU A 1 92 ? 10.172 -8.602 -13.812 1 98.88 92 LEU A C 1
ATOM 698 O O . LEU A 1 92 ? 10.602 -8.359 -14.945 1 98.88 92 LEU A O 1
ATOM 702 N N . HIS A 1 93 ? 9.367 -9.586 -13.555 1 98.94 93 HIS A N 1
ATOM 703 C CA . HIS A 1 93 ? 8.766 -10.422 -14.594 1 98.94 93 HIS A CA 1
ATOM 704 C C . HIS A 1 93 ? 7.281 -10.125 -14.75 1 98.94 93 HIS A C 1
ATOM 706 O O . HIS A 1 93 ? 6.5 -10.344 -13.82 1 98.94 93 HIS A O 1
ATOM 712 N N . CYS A 1 94 ? 6.891 -9.672 -15.875 1 98.75 94 CYS A N 1
ATOM 713 C CA . CYS A 1 94 ? 5.488 -9.453 -16.219 1 98.75 94 CYS A CA 1
ATOM 714 C C . CYS A 1 94 ? 5.32 -9.25 -17.719 1 98.75 94 CYS A C 1
ATOM 716 O O . CYS A 1 94 ? 6.305 -9.188 -18.453 1 98.75 94 CYS A O 1
ATOM 718 N N . SER A 1 95 ? 4.113 -9.25 -18.188 1 98.75 95 SER A N 1
ATOM 719 C CA . SER A 1 95 ? 3.887 -8.984 -19.609 1 98.75 95 SER A CA 1
ATOM 720 C C . SER A 1 95 ? 4.223 -7.543 -19.969 1 98.75 95 SER A C 1
ATOM 722 O O . SER A 1 95 ? 4.242 -6.672 -19.094 1 98.75 95 SER A O 1
ATOM 724 N N . HIS A 1 96 ? 4.426 -7.293 -21.234 1 98.69 96 HIS A N 1
ATOM 725 C CA . HIS A 1 96 ? 4.703 -5.941 -21.719 1 98.69 96 HIS A CA 1
ATOM 726 C C . HIS A 1 96 ? 3.525 -5.012 -21.438 1 98.69 96 HIS A C 1
ATOM 728 O O . HIS A 1 96 ? 3.719 -3.832 -21.141 1 98.69 96 HIS A O 1
ATOM 734 N N . ILE A 1 97 ? 2.357 -5.543 -21.516 1 98.5 97 ILE A N 1
ATOM 735 C CA . ILE A 1 97 ? 1.157 -4.746 -21.297 1 98.5 97 ILE A CA 1
ATOM 736 C C . ILE A 1 97 ? 1.102 -4.289 -19.828 1 98.5 97 ILE A C 1
ATOM 738 O O . ILE A 1 97 ? 0.781 -3.135 -19.547 1 98.5 97 ILE A O 1
ATOM 742 N N . VAL A 1 98 ? 1.439 -5.219 -18.922 1 98.44 98 VAL A N 1
ATOM 743 C CA . VAL A 1 98 ? 1.462 -4.875 -17.5 1 98.44 98 VAL A CA 1
ATOM 744 C C . VAL A 1 98 ? 2.502 -3.787 -17.25 1 98.44 98 VAL A C 1
ATOM 746 O O . VAL A 1 98 ? 2.23 -2.809 -16.547 1 98.44 98 VAL A O 1
ATOM 749 N N . LEU A 1 99 ? 3.67 -3.928 -17.844 1 98.44 99 LEU A N 1
ATOM 750 C CA . LEU A 1 99 ? 4.703 -2.908 -17.688 1 98.44 99 LEU A CA 1
ATOM 751 C C . LEU A 1 99 ? 4.223 -1.564 -18.219 1 98.44 99 LEU A C 1
ATOM 753 O O . LEU A 1 99 ? 4.473 -0.523 -17.609 1 98.44 99 LEU A O 1
ATOM 757 N N . GLU A 1 100 ? 3.578 -1.561 -19.344 1 98.12 100 GLU A N 1
ATOM 758 C CA . GLU A 1 100 ? 3.055 -0.33 -19.922 1 98.12 100 GLU A CA 1
ATOM 759 C C . GLU A 1 100 ? 2.037 0.332 -19 1 98.12 100 GLU A C 1
ATOM 761 O O . GLU A 1 100 ? 2.039 1.555 -18.844 1 98.12 100 GLU A O 1
ATOM 766 N N . GLN A 1 101 ? 1.225 -0.447 -18.438 1 97.69 101 GLN A N 1
ATOM 767 C CA . GLN A 1 101 ? 0.235 0.066 -17.5 1 97.69 101 GLN A CA 1
ATOM 768 C C . GLN A 1 101 ? 0.907 0.671 -16.266 1 97.69 101 GLN A C 1
ATOM 770 O O . GLN A 1 101 ? 0.47 1.707 -15.766 1 97.69 101 GLN A O 1
ATOM 775 N N . LEU A 1 102 ? 1.944 0.005 -15.758 1 97.94 102 LEU A N 1
ATOM 776 C CA . LEU A 1 102 ? 2.701 0.55 -14.633 1 97.94 102 LEU A CA 1
ATOM 777 C C . LEU A 1 102 ? 3.363 1.871 -15.016 1 97.94 102 LEU A C 1
ATOM 779 O O . LEU A 1 102 ? 3.305 2.84 -14.258 1 97.94 102 LEU A O 1
ATOM 783 N N . ASN A 1 103 ? 3.949 1.925 -16.219 1 97.62 103 ASN A N 1
ATOM 784 C CA . ASN A 1 103 ? 4.59 3.135 -16.719 1 97.62 103 ASN A CA 1
ATOM 785 C C . ASN A 1 103 ? 3.602 4.297 -16.812 1 97.62 103 ASN A C 1
ATOM 787 O O . ASN A 1 103 ? 3.969 5.449 -16.578 1 97.62 103 ASN A O 1
ATOM 791 N N . ASP A 1 104 ? 2.391 3.953 -17.031 1 96.75 104 ASP A N 1
ATOM 792 C CA . ASP A 1 104 ? 1.357 4.961 -17.25 1 96.75 104 ASP A CA 1
ATOM 793 C C . ASP A 1 104 ? 0.618 5.277 -15.945 1 96.75 104 ASP A C 1
ATOM 795 O O . ASP A 1 104 ? -0.439 5.91 -15.969 1 96.75 104 ASP A O 1
ATOM 799 N N . SER A 1 105 ? 1.146 4.785 -14.867 1 96.81 105 SER A N 1
ATOM 800 C CA . SER A 1 105 ? 0.467 5.016 -13.594 1 96.81 105 SER A CA 1
ATOM 801 C C . SER A 1 105 ? 1.466 5.164 -12.453 1 96.81 105 SER A C 1
ATOM 803 O O . SER A 1 105 ? 2.076 6.223 -12.297 1 96.81 105 SER A O 1
ATOM 805 N N . ILE A 1 106 ? 1.77 4.027 -11.75 1 95.88 106 ILE A N 1
ATOM 806 C CA . ILE A 1 106 ? 2.5 4.152 -10.5 1 95.88 106 ILE A CA 1
ATOM 807 C C . ILE A 1 106 ? 3.98 4.387 -10.781 1 95.88 106 ILE A C 1
ATOM 809 O O . ILE A 1 106 ? 4.727 4.828 -9.906 1 95.88 106 ILE A O 1
ATOM 813 N N . PHE A 1 107 ? 4.445 4.082 -12.039 1 97.19 107 PHE A N 1
ATOM 814 C CA . PHE A 1 107 ? 5.836 4.34 -12.383 1 97.19 107 PHE A CA 1
ATOM 815 C C . PHE A 1 107 ? 6 5.738 -12.961 1 97.19 107 PHE A C 1
ATOM 817 O O . PHE A 1 107 ? 7.121 6.176 -13.242 1 97.19 107 PHE A O 1
ATOM 824 N N . LYS A 1 108 ? 4.875 6.457 -13.18 1 95.88 108 LYS A N 1
ATOM 825 C CA . LYS A 1 108 ? 4.926 7.824 -13.688 1 95.88 108 LYS A CA 1
ATOM 826 C C . LYS A 1 108 ? 5.625 8.75 -12.695 1 95.88 108 LYS A C 1
ATOM 828 O O . LYS A 1 108 ? 5.383 8.68 -11.484 1 95.88 108 LYS A O 1
ATOM 833 N N . LYS A 1 109 ? 6.355 9.625 -13.438 1 90.62 109 LYS A N 1
ATOM 834 C CA . LYS A 1 109 ? 6.926 10.703 -12.641 1 90.62 109 LYS A CA 1
ATOM 835 C C . LYS A 1 109 ? 5.828 11.555 -12 1 90.62 109 LYS A C 1
ATOM 837 O O . LYS A 1 109 ? 4.84 11.898 -12.656 1 90.62 109 LYS A O 1
ATOM 842 N N . GLY A 1 110 ? 5.812 11.805 -10.82 1 90.94 110 GLY A N 1
ATOM 843 C CA . GLY A 1 110 ? 4.797 12.594 -10.141 1 90.94 110 GLY A CA 1
ATOM 844 C C . GLY A 1 110 ? 3.895 11.758 -9.25 1 90.94 110 GLY A C 1
ATOM 845 O O . GLY A 1 110 ? 3.168 12.305 -8.414 1 90.94 110 GLY A O 1
ATOM 846 N N . ILE A 1 111 ? 3.838 10.523 -9.602 1 95.31 111 ILE A N 1
ATOM 847 C CA . ILE A 1 111 ? 3.076 9.609 -8.758 1 95.31 111 ILE A CA 1
ATOM 848 C C . ILE A 1 111 ? 4.027 8.812 -7.871 1 95.31 111 ILE A C 1
ATOM 850 O O . ILE A 1 111 ? 3.805 8.688 -6.668 1 95.31 111 ILE A O 1
ATOM 854 N N . TRP A 1 112 ? 5.047 8.352 -8.578 1 96.06 112 TRP A N 1
ATOM 855 C CA . TRP A 1 112 ? 6.145 7.703 -7.871 1 96.06 112 TRP A CA 1
ATOM 856 C C . TRP A 1 112 ? 7.434 7.766 -8.688 1 96.06 112 TRP A C 1
ATOM 858 O O . TRP A 1 112 ? 8.008 8.844 -8.867 1 96.06 112 TRP A O 1
ATOM 868 N N . MET A 1 113 ? 7.883 6.57 -9.188 1 96 113 MET A N 1
ATOM 869 C CA . MET A 1 113 ? 9.078 6.539 -10.031 1 96 113 MET A CA 1
ATOM 870 C C . MET A 1 113 ? 9.133 5.254 -10.844 1 96 113 MET A C 1
ATOM 872 O O . MET A 1 113 ? 8.547 4.242 -10.461 1 96 113 MET A O 1
ATOM 876 N N . ASN A 1 114 ? 9.797 5.387 -12.008 1 97.62 114 ASN A N 1
ATOM 877 C CA . ASN A 1 114 ? 10.039 4.191 -12.812 1 97.62 114 ASN A CA 1
ATOM 878 C C . ASN A 1 114 ? 11.195 3.367 -12.266 1 97.62 114 ASN A C 1
ATOM 880 O O . ASN A 1 114 ? 12.359 3.748 -12.406 1 97.62 114 ASN A O 1
ATOM 884 N N . LEU A 1 115 ? 10.875 2.25 -11.773 1 97.75 115 LEU A N 1
ATOM 885 C CA . LEU A 1 115 ? 11.836 1.452 -11.031 1 97.75 115 LEU A CA 1
ATOM 886 C C . LEU A 1 115 ? 12.898 0.873 -11.961 1 97.75 115 LEU A C 1
ATOM 888 O O . LEU A 1 115 ? 14.031 0.621 -11.5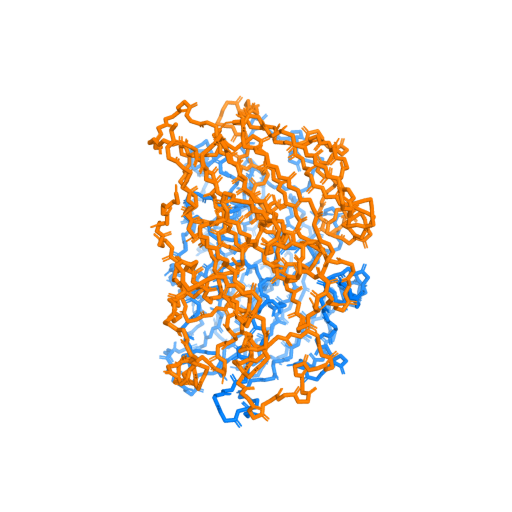31 1 97.75 115 LEU A O 1
ATOM 892 N N . ILE A 1 116 ? 12.492 0.643 -13.195 1 97.94 116 ILE A N 1
ATOM 893 C CA . ILE A 1 116 ? 13.43 0.124 -14.188 1 97.94 116 ILE A CA 1
ATOM 894 C C . ILE A 1 116 ? 14.375 1.239 -14.641 1 97.94 116 ILE A C 1
ATOM 896 O O . ILE A 1 116 ? 15.594 1.086 -14.594 1 97.94 116 ILE A O 1
ATOM 900 N N . GLU A 1 117 ? 13.852 2.381 -14.969 1 97.38 117 GLU A N 1
ATOM 901 C CA . GLU A 1 117 ? 14.641 3.516 -15.438 1 97.38 117 GLU A CA 1
ATOM 902 C C . GLU A 1 117 ? 15.594 4.012 -14.359 1 97.38 117 GLU A C 1
ATOM 904 O O . GLU A 1 117 ? 16.703 4.449 -14.656 1 97.38 117 GLU A O 1
ATOM 909 N N . LYS A 1 118 ? 15.164 3.916 -13.125 1 96 118 LYS A N 1
ATOM 910 C CA . LYS A 1 118 ? 15.961 4.43 -12.016 1 96 118 LYS A CA 1
ATOM 911 C C . LYS A 1 118 ? 16.984 3.4 -11.547 1 96 118 LYS A C 1
ATOM 913 O O . LYS A 1 118 ? 17.781 3.678 -10.656 1 96 118 LYS A O 1
ATOM 918 N N . GLY A 1 119 ? 16.891 2.174 -12.117 1 96.69 119 GLY A N 1
ATOM 919 C CA . GLY A 1 119 ? 17.906 1.171 -11.867 1 96.69 119 GLY A CA 1
ATOM 920 C C . GLY A 1 119 ? 17.641 0.345 -10.617 1 96.69 119 GLY A C 1
ATOM 921 O O . GLY A 1 119 ? 18.516 -0.371 -10.141 1 96.69 119 GLY A O 1
ATOM 922 N N . PHE A 1 120 ? 16.422 0.439 -10.078 1 97.25 120 PHE A N 1
ATOM 923 C CA . PHE A 1 120 ? 16.094 -0.346 -8.891 1 97.25 120 PHE A CA 1
ATOM 924 C C . PHE A 1 120 ? 15.805 -1.796 -9.266 1 97.25 120 PHE A C 1
ATOM 926 O O . PHE A 1 120 ? 16.016 -2.703 -8.461 1 97.25 120 PHE A O 1
ATOM 933 N N . MET A 1 121 ? 15.312 -1.963 -10.422 1 98.25 121 MET A N 1
ATOM 934 C CA . MET A 1 121 ? 14.961 -3.291 -10.914 1 98.25 121 MET A CA 1
ATOM 935 C C . MET A 1 121 ? 15.398 -3.467 -12.367 1 98.25 121 MET A C 1
ATOM 937 O O . MET A 1 121 ? 15.625 -2.482 -13.07 1 98.25 121 MET A O 1
ATOM 941 N N . THR A 1 122 ? 15.555 -4.68 -12.789 1 98.56 122 THR A N 1
ATOM 942 C CA . THR A 1 122 ? 15.656 -5.051 -14.195 1 98.56 122 THR A CA 1
ATOM 943 C C . THR A 1 122 ? 14.344 -5.652 -14.688 1 98.56 122 THR A C 1
ATOM 945 O O . THR A 1 122 ? 13.469 -5.992 -13.891 1 98.56 122 THR A O 1
ATOM 948 N N . PHE A 1 123 ? 14.195 -5.664 -16.047 1 98.75 123 PHE A N 1
ATOM 949 C CA . PHE A 1 123 ? 12.938 -6.141 -16.594 1 98.75 123 PHE A CA 1
ATOM 950 C C . PHE A 1 123 ? 13.164 -7.348 -17.5 1 98.75 123 PHE A C 1
ATOM 952 O O . PHE A 1 123 ? 14.102 -7.363 -18.297 1 98.75 123 PHE A O 1
ATOM 959 N N . GLN A 1 124 ? 12.406 -8.328 -17.281 1 98.81 124 GLN A N 1
ATOM 960 C CA . GLN A 1 124 ? 12.289 -9.461 -18.203 1 98.81 124 GLN A CA 1
ATOM 961 C C . GLN A 1 124 ? 10.82 -9.773 -18.5 1 98.81 124 GLN A C 1
ATOM 963 O O . GLN A 1 124 ? 10.062 -10.133 -17.594 1 98.81 124 GLN A O 1
ATOM 968 N N . SER A 1 125 ? 10.453 -9.789 -19.719 1 98.75 125 SER A N 1
ATOM 969 C CA . SER A 1 125 ? 9.062 -10.016 -20.109 1 98.75 125 SER A CA 1
ATOM 970 C C . SER A 1 125 ? 8.688 -11.484 -19.984 1 98.75 125 SER A C 1
ATOM 972 O O . SER A 1 125 ? 9.531 -12.367 -20.156 1 98.75 125 SER A O 1
ATOM 974 N N . ILE A 1 126 ? 7.496 -11.711 -19.688 1 98.88 126 ILE A N 1
ATOM 975 C CA . ILE A 1 126 ? 6.898 -13.039 -19.766 1 98.88 126 ILE A CA 1
ATOM 976 C C . ILE A 1 126 ? 5.469 -12.93 -20.297 1 98.88 126 ILE A C 1
ATOM 978 O O . ILE A 1 126 ? 4.676 -12.125 -19.797 1 98.88 126 ILE A O 1
ATOM 982 N N . GLU A 1 127 ? 5.18 -13.688 -21.297 1 98.81 127 GLU A N 1
ATOM 983 C CA . GLU A 1 127 ? 3.873 -13.656 -21.938 1 98.81 127 GLU A CA 1
ATOM 984 C C . GLU A 1 127 ? 3.15 -14.992 -21.781 1 98.81 127 GLU A C 1
ATOM 986 O O . GLU A 1 127 ? 3.74 -15.977 -21.312 1 98.81 127 GLU A O 1
ATOM 991 N N . ASP A 1 128 ? 1.861 -14.961 -22.078 1 98.75 128 ASP A N 1
ATOM 992 C CA . ASP A 1 128 ? 1.044 -16.172 -21.953 1 98.75 128 ASP A CA 1
ATOM 993 C C . ASP A 1 128 ? 1.719 -17.359 -22.625 1 98.75 128 ASP A C 1
ATOM 995 O O . ASP A 1 128 ? 2.16 -17.266 -23.781 1 98.75 128 ASP A O 1
ATOM 999 N N . GLY A 1 129 ? 1.785 -18.406 -21.922 1 98.62 129 GLY A N 1
ATOM 1000 C CA . GLY A 1 129 ? 2.328 -19.641 -22.453 1 98.62 129 GLY A CA 1
ATOM 1001 C C . GLY A 1 129 ? 3.834 -19.75 -22.312 1 98.62 129 GLY A C 1
ATOM 1002 O O . GLY A 1 129 ? 4.402 -20.828 -22.453 1 98.62 129 GLY A O 1
ATOM 1003 N N . GLU A 1 130 ? 4.508 -18.672 -21.969 1 98.81 130 GLU A N 1
ATOM 1004 C CA . GLU A 1 130 ? 5.965 -18.672 -21.859 1 98.81 130 GLU A CA 1
ATOM 1005 C C . GLU A 1 130 ? 6.426 -19.188 -20.5 1 98.81 130 GLU A C 1
ATOM 1007 O O . GLU A 1 130 ? 5.664 -19.141 -19.531 1 98.81 130 GLU A O 1
ATOM 1012 N N . GLN A 1 131 ? 7.602 -19.688 -20.531 1 98.44 131 GLN A N 1
ATOM 1013 C CA . GLN A 1 131 ? 8.258 -20.172 -19.312 1 98.44 131 GLN A CA 1
ATOM 1014 C C . GLN A 1 131 ? 9.562 -19.422 -19.062 1 98.44 131 GLN A C 1
ATOM 1016 O O . GLN A 1 131 ? 10.234 -18.984 -20 1 98.44 131 GLN A O 1
ATOM 1021 N N . CYS A 1 132 ? 9.875 -19.234 -17.781 1 98.12 132 CYS A N 1
ATOM 1022 C CA . CYS A 1 132 ? 11.117 -18.594 -17.375 1 98.12 132 CYS A CA 1
ATOM 1023 C C . CYS A 1 132 ? 11.664 -19.219 -16.094 1 98.12 132 CYS A C 1
ATOM 1025 O O . CYS A 1 132 ? 10.906 -19.562 -15.188 1 98.12 132 CYS A O 1
ATOM 1027 N N . VAL A 1 133 ? 12.977 -19.438 -16.078 1 98.69 133 VAL A N 1
ATOM 1028 C CA . VAL A 1 133 ? 13.633 -19.906 -14.867 1 98.69 133 VAL A CA 1
ATOM 1029 C C . VAL A 1 133 ? 14.102 -18.719 -14.039 1 98.69 133 VAL A C 1
ATOM 1031 O O . VAL A 1 133 ? 14.852 -17.875 -14.531 1 98.69 133 VAL A O 1
ATOM 1034 N N . LEU A 1 134 ? 13.695 -18.625 -12.812 1 98.75 134 LEU A N 1
ATOM 1035 C CA . LEU A 1 134 ? 14.047 -17.531 -11.914 1 98.75 134 LEU A CA 1
ATOM 1036 C C . LEU A 1 134 ? 15.43 -17.75 -11.305 1 98.75 134 LEU A C 1
ATOM 1038 O O . LEU A 1 134 ? 16.031 -18.797 -11.5 1 98.75 134 LEU A O 1
ATOM 1042 N N . SER A 1 135 ? 15.906 -16.797 -10.57 1 97.81 135 SER A N 1
ATOM 1043 C CA . SER A 1 135 ? 17.25 -16.812 -10 1 97.81 135 SER A CA 1
ATOM 1044 C C . SER A 1 135 ? 17.422 -17.953 -9 1 97.81 135 SER A C 1
ATOM 1046 O O . SER A 1 135 ? 18.516 -18.453 -8.805 1 97.81 135 SER A O 1
ATOM 1048 N N . ASN A 1 136 ? 16.344 -18.344 -8.359 1 97.62 136 ASN A N 1
ATOM 1049 C CA . ASN A 1 136 ? 16.422 -19.375 -7.324 1 97.62 136 ASN A CA 1
ATOM 1050 C C . ASN A 1 136 ? 16.188 -20.766 -7.898 1 97.62 136 ASN A C 1
ATOM 1052 O O . ASN A 1 136 ? 16.062 -21.734 -7.152 1 97.62 136 ASN A O 1
ATOM 1056 N N . GLY A 1 137 ? 16.016 -20.891 -9.211 1 97.81 137 GLY A N 1
ATOM 1057 C CA . GLY A 1 137 ? 15.875 -22.172 -9.875 1 97.81 137 GLY A CA 1
ATOM 1058 C C . GLY A 1 137 ? 14.422 -22.578 -10.086 1 97.81 137 GLY A C 1
ATOM 1059 O O . GLY A 1 137 ? 14.141 -23.547 -10.781 1 97.81 137 GLY A O 1
ATOM 1060 N N . ILE A 1 138 ? 13.523 -21.828 -9.531 1 98.5 138 ILE A N 1
ATOM 1061 C CA . ILE A 1 138 ? 12.094 -22.062 -9.734 1 98.5 138 ILE A CA 1
ATOM 1062 C C . ILE A 1 138 ? 11.711 -21.703 -11.172 1 98.5 138 ILE A C 1
ATOM 1064 O O . ILE A 1 138 ? 12.18 -20.688 -11.711 1 98.5 138 ILE A O 1
ATOM 1068 N N . THR A 1 139 ? 10.898 -22.547 -11.719 1 98.75 139 THR A N 1
ATOM 1069 C CA . THR A 1 139 ? 10.367 -22.266 -13.047 1 98.75 139 THR A CA 1
ATOM 1070 C C . THR A 1 139 ? 8.945 -21.719 -12.953 1 98.75 139 THR A C 1
ATOM 1072 O O . THR A 1 139 ? 8.094 -22.297 -12.266 1 98.75 139 THR A O 1
ATOM 1075 N N . ILE A 1 140 ? 8.688 -20.609 -13.641 1 98.88 140 ILE A N 1
ATOM 1076 C CA . ILE A 1 140 ? 7.324 -20.094 -13.719 1 98.88 140 ILE A CA 1
ATOM 1077 C C . ILE A 1 140 ? 6.801 -20.219 -15.141 1 98.88 140 ILE A C 1
ATOM 1079 O O . ILE A 1 140 ? 7.547 -20.016 -16.109 1 98.88 140 ILE A O 1
ATOM 1083 N N . THR A 1 141 ? 5.652 -20.672 -15.273 1 98.94 141 THR A N 1
ATOM 1084 C CA . THR A 1 141 ? 4.93 -20.703 -16.531 1 98.94 141 THR A CA 1
ATOM 1085 C C . THR A 1 141 ? 3.689 -19.812 -16.484 1 98.94 141 THR A C 1
ATOM 1087 O O . THR A 1 141 ? 2.805 -20.031 -15.648 1 98.94 141 THR A O 1
ATOM 1090 N N . ALA A 1 142 ? 3.688 -18.859 -17.391 1 98.94 142 ALA A N 1
ATOM 1091 C CA . ALA A 1 142 ? 2.559 -17.938 -17.422 1 98.94 142 ALA A CA 1
ATOM 1092 C C . ALA A 1 142 ? 1.353 -18.547 -18.109 1 98.94 142 ALA A C 1
ATOM 1094 O O . ALA A 1 142 ? 1.489 -19.172 -19.172 1 98.94 142 ALA A O 1
ATOM 1095 N N . VAL A 1 143 ? 0.245 -18.422 -17.5 1 98.88 143 VAL A N 1
ATOM 1096 C CA . VAL A 1 143 ? -1.016 -18.922 -18.047 1 98.88 143 VAL A CA 1
ATOM 1097 C C . VAL A 1 143 ? -2.074 -17.828 -17.984 1 98.88 143 VAL A C 1
ATOM 1099 O O . VAL A 1 143 ? -2.354 -17.297 -16.891 1 98.88 143 VAL A O 1
ATOM 1102 N N . LYS A 1 144 ? -2.67 -17.516 -19.031 1 98.62 144 LYS A N 1
ATOM 1103 C CA . LYS A 1 144 ? -3.654 -16.438 -19.094 1 98.62 144 LYS A CA 1
ATOM 1104 C C . LYS A 1 144 ? -4.867 -16.75 -18.219 1 98.62 144 LYS A C 1
ATOM 1106 O O . LYS A 1 144 ? -5.348 -17.891 -18.203 1 98.62 144 LYS A O 1
ATOM 1111 N N . CYS A 1 145 ? -5.352 -15.734 -17.516 1 98.62 145 CYS A N 1
ATOM 1112 C CA . CYS A 1 145 ? -6.602 -15.766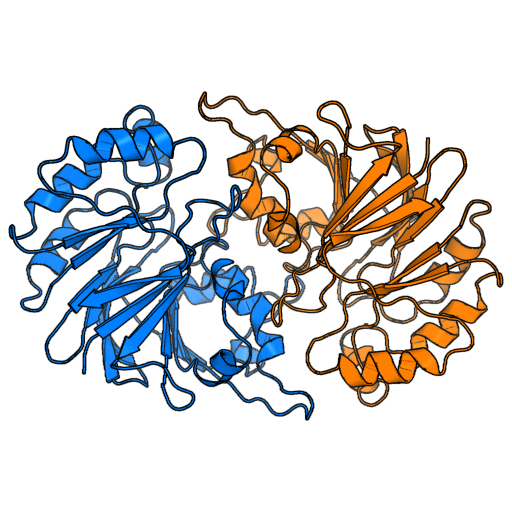 -16.766 1 98.62 145 CYS A CA 1
ATOM 1113 C C . CYS A 1 145 ? -7.594 -14.75 -17.312 1 98.62 145 CYS A C 1
ATOM 1115 O O . CYS A 1 145 ? -7.348 -14.141 -18.359 1 98.62 145 CYS A O 1
ATOM 1117 N N . LEU A 1 146 ? -8.812 -14.711 -16.719 1 98.56 146 LEU A N 1
ATOM 1118 C CA . LEU A 1 146 ? -9.844 -13.789 -17.188 1 98.56 146 LEU A CA 1
ATOM 1119 C C . LEU A 1 146 ? -10.219 -12.805 -16.078 1 98.56 146 LEU A C 1
ATOM 1121 O O . LEU A 1 146 ? -10.922 -13.156 -15.133 1 98.56 146 LEU A O 1
ATOM 1125 N N . HIS A 1 147 ? -9.75 -11.633 -16.234 1 98.19 147 HIS A N 1
ATOM 1126 C CA . HIS A 1 147 ? -9.977 -10.523 -15.312 1 98.19 147 HIS A CA 1
ATOM 1127 C C . HIS A 1 147 ? -10.234 -9.219 -16.062 1 98.19 147 HIS A C 1
ATOM 1129 O O . HIS A 1 147 ? -10.297 -9.211 -17.297 1 98.19 147 HIS A O 1
ATOM 1135 N N . SER A 1 148 ? -10.547 -8.164 -15.383 1 95.94 148 SER A N 1
ATOM 1136 C CA . SER A 1 148 ? -10.914 -6.887 -15.992 1 95.94 148 SER A CA 1
ATOM 1137 C C . SER A 1 148 ? -9.758 -6.297 -16.781 1 95.94 148 SER A C 1
ATOM 1139 O O . SER A 1 148 ? -9.969 -5.48 -17.688 1 95.94 148 SER A O 1
ATOM 1141 N N . VAL A 1 149 ? -8.531 -6.68 -16.484 1 97.12 149 VAL A N 1
ATOM 1142 C CA . VAL A 1 149 ? -7.324 -6.32 -17.219 1 97.12 149 VAL A CA 1
ATOM 1143 C C . VAL A 1 149 ? -6.531 -7.578 -17.547 1 97.12 149 VAL A C 1
ATOM 1145 O O . VAL A 1 149 ? -6.836 -8.664 -17.047 1 97.12 149 VAL A O 1
ATOM 1148 N N . LEU A 1 150 ? -5.574 -7.426 -18.453 1 98.06 150 LEU A N 1
ATOM 1149 C CA . LEU A 1 150 ? -4.723 -8.578 -18.734 1 98.06 150 LEU A CA 1
ATOM 1150 C C . LEU A 1 150 ? -4.113 -9.133 -17.438 1 98.06 150 LEU A C 1
ATOM 1152 O O . LEU A 1 150 ? -3.482 -8.398 -16.688 1 98.06 150 LEU A O 1
ATOM 1156 N N . THR A 1 151 ? -4.348 -10.367 -17.188 1 98.75 151 THR A N 1
ATOM 1157 C CA . THR A 1 151 ? -3.891 -11.047 -15.984 1 98.75 151 THR A CA 1
ATOM 1158 C C . THR A 1 151 ? -3.299 -12.414 -16.328 1 98.75 151 THR A C 1
ATOM 1160 O O . THR A 1 151 ? -3.896 -13.18 -17.078 1 98.75 151 THR A O 1
ATOM 1163 N N . LEU A 1 152 ? -2.154 -12.617 -15.836 1 98.88 152 LEU A N 1
ATOM 1164 C CA . LEU A 1 152 ? -1.512 -13.914 -15.953 1 98.88 152 LEU A CA 1
ATOM 1165 C C . LEU A 1 152 ? -1.513 -14.648 -14.617 1 98.88 152 LEU A C 1
ATOM 1167 O O . LEU A 1 152 ? -1.137 -14.078 -13.586 1 98.88 152 LEU A O 1
ATOM 1171 N N . GLY A 1 153 ? -2.045 -15.867 -14.586 1 98.88 153 GLY A N 1
ATOM 1172 C CA . GLY A 1 153 ? -1.673 -16.812 -13.539 1 98.88 153 GLY A CA 1
ATOM 1173 C C . GLY A 1 153 ? -0.351 -17.516 -13.812 1 98.88 153 GLY A C 1
ATOM 1174 O O . GLY A 1 153 ? 0.276 -17.281 -14.844 1 98.88 153 GLY A O 1
ATOM 1175 N N . TYR A 1 154 ? 0.024 -18.344 -12.852 1 98.94 154 TYR A N 1
ATOM 1176 C CA . TYR A 1 154 ? 1.334 -18.969 -13 1 98.94 154 TYR A CA 1
ATOM 1177 C C . TYR A 1 154 ? 1.325 -20.391 -12.477 1 98.94 154 TYR A C 1
ATOM 1179 O O . TYR A 1 154 ? 0.685 -20.688 -11.461 1 98.94 154 TYR A O 1
ATOM 1187 N N . ILE A 1 155 ? 1.974 -21.281 -13.188 1 98.94 155 ILE A N 1
ATOM 1188 C CA . ILE A 1 155 ? 2.457 -22.531 -12.625 1 98.94 155 ILE A CA 1
ATOM 1189 C C . ILE A 1 155 ? 3.877 -22.359 -12.094 1 98.94 155 ILE A C 1
ATOM 1191 O O . ILE A 1 155 ? 4.781 -21.969 -12.844 1 98.94 155 ILE A O 1
ATOM 1195 N N . ILE A 1 156 ? 4.074 -22.484 -10.836 1 98.88 156 ILE A N 1
ATOM 1196 C CA . ILE A 1 156 ? 5.359 -22.359 -10.164 1 98.88 156 ILE A CA 1
ATOM 1197 C C . ILE A 1 156 ? 5.898 -23.75 -9.812 1 98.88 156 ILE A C 1
ATOM 1199 O O . ILE A 1 156 ? 5.262 -24.5 -9.07 1 98.88 156 ILE A O 1
ATOM 1203 N N . SER A 1 157 ? 7.105 -24.062 -10.352 1 98.69 157 SER A N 1
ATOM 1204 C CA . SER A 1 157 ? 7.523 -25.453 -10.219 1 98.69 157 SER A CA 1
ATOM 1205 C C . SER A 1 157 ? 9.023 -25.562 -9.969 1 98.69 157 SER A C 1
ATOM 1207 O O . SER A 1 157 ? 9.781 -24.641 -10.289 1 98.69 157 SER A O 1
ATOM 1209 N N . ASN A 1 158 ? 9.391 -26.547 -9.25 1 97.62 158 ASN A N 1
ATOM 1210 C CA . ASN A 1 158 ? 10.766 -27.031 -9.25 1 97.62 158 ASN A CA 1
ATOM 1211 C C . ASN A 1 158 ? 10.859 -28.438 -9.82 1 97.62 158 ASN A C 1
ATOM 1213 O O . ASN A 1 158 ? 10.039 -28.844 -10.656 1 97.62 158 ASN A O 1
ATOM 1217 N N . LYS A 1 159 ? 11.891 -29.234 -9.523 1 95.88 159 LYS A N 1
ATOM 1218 C CA . LYS A 1 159 ? 12.133 -30.516 -10.156 1 95.88 159 LYS A CA 1
ATOM 1219 C C . LYS A 1 159 ? 11.039 -31.531 -9.797 1 95.88 159 LYS A C 1
ATOM 1221 O O . LYS A 1 159 ? 10.688 -32.375 -10.602 1 95.88 159 LYS A O 1
ATOM 1226 N N . THR A 1 160 ? 10.422 -31.344 -8.625 1 96.94 160 THR A N 1
ATOM 1227 C CA . THR A 1 160 ? 9.594 -32.438 -8.141 1 96.94 160 THR A CA 1
ATOM 1228 C C . THR A 1 160 ? 8.164 -31.969 -7.883 1 96.94 160 THR A C 1
ATOM 1230 O O . THR A 1 160 ? 7.246 -32.781 -7.77 1 96.94 160 THR A O 1
ATOM 1233 N N . SER A 1 161 ? 8.008 -30.672 -7.766 1 98.19 161 SER A N 1
ATOM 1234 C CA . SER A 1 161 ? 6.715 -30.172 -7.309 1 98.19 161 SER A CA 1
ATOM 1235 C C . SER A 1 161 ? 6.297 -28.938 -8.094 1 98.19 161 SER A C 1
ATOM 1237 O O . SER A 1 161 ? 7.145 -28.234 -8.648 1 98.19 161 SER A O 1
ATOM 1239 N N . ALA A 1 162 ? 4.988 -28.734 -8.141 1 98.69 162 ALA A N 1
ATOM 1240 C CA . ALA A 1 162 ? 4.422 -27.531 -8.727 1 98.69 162 ALA A CA 1
ATOM 1241 C C . ALA A 1 162 ? 3.143 -27.109 -8.008 1 98.69 162 ALA A C 1
ATOM 1243 O O . ALA A 1 162 ? 2.441 -27.953 -7.445 1 98.69 162 ALA A O 1
ATOM 1244 N N . PHE A 1 163 ? 2.865 -25.875 -7.965 1 98.88 163 PHE A N 1
ATOM 1245 C CA . PHE A 1 163 ? 1.544 -25.344 -7.641 1 98.88 163 PHE A CA 1
ATOM 1246 C C . PHE A 1 163 ? 1.138 -24.266 -8.633 1 98.88 163 PHE A C 1
ATOM 1248 O O . PHE A 1 163 ? 1.987 -23.688 -9.32 1 98.88 163 PHE A O 1
ATOM 1255 N N . ALA A 1 164 ? -0.128 -24.047 -8.758 1 98.94 164 ALA A N 1
ATOM 1256 C CA . ALA A 1 164 ? -0.648 -22.984 -9.617 1 98.94 164 ALA A CA 1
ATOM 1257 C C . ALA A 1 164 ? -1.217 -21.828 -8.797 1 98.94 164 ALA A C 1
ATOM 1259 O O . ALA A 1 164 ? -1.723 -22.047 -7.691 1 98.94 164 ALA A O 1
ATOM 1260 N N . PHE A 1 165 ? -1.096 -20.688 -9.289 1 98.94 165 PHE A N 1
ATOM 1261 C CA . PHE A 1 165 ? -1.655 -19.469 -8.719 1 98.94 165 PHE A CA 1
ATOM 1262 C C . PHE A 1 165 ? -2.463 -18.703 -9.758 1 98.94 165 PHE A C 1
ATOM 1264 O O . PHE A 1 165 ? -1.934 -18.312 -10.805 1 98.94 165 PHE A O 1
ATOM 1271 N N . THR A 1 166 ? -3.682 -18.406 -9.453 1 98.81 166 THR A N 1
ATOM 1272 C CA . THR A 1 166 ? -4.562 -17.844 -10.469 1 98.81 166 THR A CA 1
ATOM 1273 C C . THR A 1 166 ? -4.355 -16.344 -10.586 1 98.81 166 THR A C 1
ATOM 1275 O O . THR A 1 166 ? -4.676 -15.75 -11.617 1 98.81 166 THR A O 1
ATOM 1278 N N . GLY A 1 167 ? -3.855 -15.703 -9.508 1 98.44 167 GLY A N 1
ATOM 1279 C CA . GLY A 1 167 ? -4.098 -14.266 -9.43 1 98.44 167 GLY A CA 1
ATOM 1280 C C . GLY A 1 167 ? -5.566 -13.922 -9.289 1 98.44 167 GLY A C 1
ATOM 1281 O O . GLY A 1 167 ? -6.301 -14.578 -8.547 1 98.44 167 GLY A O 1
ATOM 1282 N N . ASP A 1 168 ? -5.965 -12.789 -9.922 1 98.69 168 ASP A N 1
ATOM 1283 C CA . ASP A 1 168 ? -7.379 -12.438 -9.969 1 98.69 168 ASP A CA 1
ATOM 1284 C C . ASP A 1 168 ? -8.031 -12.945 -11.258 1 98.69 168 ASP A C 1
ATOM 1286 O O . ASP A 1 168 ? -7.488 -12.758 -12.344 1 98.69 168 ASP A O 1
ATOM 1290 N N . THR A 1 169 ? -9.164 -13.57 -11.094 1 98.81 169 THR A N 1
ATOM 1291 C CA . THR A 1 169 ? -9.812 -14.141 -12.273 1 98.81 169 THR A CA 1
ATOM 1292 C C . THR A 1 169 ? -11.242 -14.562 -11.945 1 98.81 169 THR A C 1
ATOM 1294 O O . THR A 1 169 ? -11.562 -14.875 -10.797 1 98.81 169 THR A O 1
ATOM 1297 N N . THR A 1 170 ? -12.055 -14.516 -12.922 1 98.69 170 THR A N 1
ATOM 1298 C CA . THR A 1 170 ? -13.266 -15.328 -12.875 1 98.69 170 THR A CA 1
ATOM 1299 C C . THR A 1 170 ? -12.977 -16.75 -13.328 1 98.69 170 THR A C 1
ATOM 1301 O O . THR A 1 170 ? -11.82 -17.109 -13.594 1 98.69 170 THR A O 1
ATOM 1304 N N . TYR A 1 171 ? -14.039 -17.625 -13.266 1 98.56 171 TYR A N 1
ATOM 1305 C CA . TYR A 1 171 ? -13.828 -18.953 -13.836 1 98.56 171 TYR A CA 1
ATOM 1306 C C . TYR A 1 171 ? -13.43 -18.859 -15.305 1 98.56 171 TYR A C 1
ATOM 1308 O O . TYR A 1 171 ? -14.109 -18.219 -16.109 1 98.56 171 TYR A O 1
ATOM 1316 N N . TYR A 1 172 ? -12.367 -19.375 -15.602 1 98.69 172 TYR A N 1
ATOM 1317 C CA . TYR A 1 172 ? -11.812 -19.391 -16.953 1 98.69 172 TYR A CA 1
ATOM 1318 C C . TYR A 1 172 ? -11.266 -20.781 -17.281 1 98.69 172 TYR A C 1
ATOM 1320 O O . TYR A 1 172 ? -10.156 -21.141 -16.891 1 98.69 172 TYR A O 1
ATOM 1328 N N . GLU A 1 173 ? -11.984 -21.516 -18.062 1 98.69 173 GLU A N 1
ATOM 1329 C CA . GLU A 1 173 ? -11.758 -22.922 -18.312 1 98.69 173 GLU A CA 1
ATOM 1330 C C . GLU A 1 173 ? -10.352 -23.172 -18.844 1 98.69 173 GLU A C 1
ATOM 1332 O O . GLU A 1 173 ? -9.68 -24.125 -18.438 1 98.69 173 GLU A O 1
ATOM 1337 N N . PRO A 1 174 ? -9.883 -22.359 -19.766 1 98.75 174 PRO A N 1
ATOM 1338 C CA . PRO A 1 174 ? -8.555 -22.625 -20.328 1 98.75 174 PRO A CA 1
ATOM 1339 C C . PRO A 1 174 ? -7.461 -22.672 -19.25 1 98.75 174 PRO A C 1
ATOM 1341 O O . PRO A 1 174 ? -6.504 -23.438 -19.375 1 98.75 174 PRO A O 1
ATOM 1344 N N . PHE A 1 175 ? -7.535 -21.875 -18.234 1 98.81 175 PHE A N 1
ATOM 1345 C CA . PHE A 1 175 ? -6.559 -21.906 -17.156 1 98.81 175 PHE A CA 1
ATOM 1346 C C . PHE A 1 175 ? -6.582 -23.266 -16.453 1 98.81 175 PHE A C 1
ATOM 1348 O O . PHE A 1 175 ? -5.535 -23.891 -16.266 1 98.81 175 PHE A O 1
ATOM 1355 N N . TRP A 1 176 ? -7.719 -23.719 -16.094 1 98.75 176 TRP A N 1
ATOM 1356 C CA . TRP A 1 176 ? -7.883 -24.953 -15.336 1 98.75 176 TRP A CA 1
ATOM 1357 C C . TRP A 1 176 ? -7.453 -26.156 -16.156 1 98.75 176 TRP A C 1
ATOM 1359 O O . TRP A 1 176 ? -6.84 -27.094 -15.641 1 98.75 176 TRP A O 1
ATOM 1369 N N . LYS A 1 177 ? -7.797 -26.125 -17.438 1 98.69 177 LYS A N 1
ATOM 1370 C CA . LYS A 1 177 ? -7.34 -27.188 -18.328 1 98.69 177 LYS A CA 1
ATOM 1371 C C . LYS A 1 177 ? -5.812 -27.234 -18.391 1 98.69 177 LYS A C 1
ATOM 1373 O O . LYS A 1 177 ? -5.219 -28.312 -18.297 1 98.69 177 LYS A O 1
ATOM 1378 N N . ARG A 1 178 ? -5.23 -26.078 -18.484 1 98.75 178 ARG A N 1
ATOM 1379 C CA . ARG A 1 178 ? -3.777 -26.016 -18.594 1 98.75 178 ARG A CA 1
ATOM 1380 C C . ARG A 1 178 ? -3.102 -26.547 -17.344 1 98.75 178 ARG A C 1
ATOM 1382 O O . ARG A 1 178 ? -2.131 -27.312 -17.422 1 98.75 178 ARG A O 1
ATOM 1389 N N . ILE A 1 179 ? -3.572 -26.156 -16.141 1 98.62 179 ILE A N 1
ATOM 1390 C CA . ILE A 1 179 ? -2.869 -26.562 -14.93 1 98.62 179 ILE A CA 1
ATOM 1391 C C . ILE A 1 179 ? -3.109 -28.047 -14.664 1 98.62 179 ILE A C 1
ATOM 1393 O O . ILE A 1 179 ? -2.279 -28.719 -14.047 1 98.62 179 ILE A O 1
ATOM 1397 N N . SER A 1 180 ? -4.188 -28.609 -15.156 1 98.06 180 SER A N 1
ATOM 1398 C CA . SER A 1 180 ? -4.477 -30.031 -14.977 1 98.06 180 SER A CA 1
ATOM 1399 C C . SER A 1 180 ? -3.486 -30.891 -15.75 1 98.06 180 SER A C 1
ATOM 1401 O O . SER A 1 180 ? -3.336 -32.094 -15.453 1 98.06 180 SER A O 1
ATOM 1403 N N . GLU A 1 181 ? -2.869 -30.297 -16.734 1 98 181 GLU A N 1
ATOM 1404 C CA . GLU A 1 181 ? -1.906 -31.016 -17.562 1 98 181 GLU A CA 1
ATOM 1405 C C . GLU A 1 181 ? -0.528 -31.031 -16.906 1 98 181 GLU A C 1
ATOM 1407 O O . GLU A 1 181 ? 0.377 -31.719 -17.391 1 98 181 GLU A O 1
ATOM 1412 N N . GLU A 1 182 ? -0.302 -30.281 -15.859 1 98.12 182 GLU A N 1
ATOM 1413 C CA . GLU A 1 182 ? 0.976 -30.25 -15.156 1 98.12 182 GLU A CA 1
ATOM 1414 C C . GLU A 1 182 ? 1.152 -31.484 -14.273 1 98.12 182 GLU A C 1
ATOM 1416 O O . GLU A 1 182 ? 0.505 -31.594 -13.227 1 98.12 182 GLU A O 1
ATOM 1421 N N . PRO A 1 183 ? 2.043 -32.406 -14.633 1 96.69 183 PRO A N 1
ATOM 1422 C CA . PRO A 1 183 ? 2.152 -33.688 -13.922 1 96.69 183 PRO A CA 1
ATOM 1423 C C . PRO A 1 183 ? 2.633 -33.531 -12.484 1 96.69 183 PRO A C 1
ATOM 1425 O O . PRO A 1 183 ? 2.326 -34.344 -11.625 1 96.69 183 PRO A O 1
ATOM 1428 N N . LYS A 1 184 ? 3.373 -32.438 -12.164 1 97.12 184 LYS A N 1
ATOM 1429 C CA . LYS A 1 184 ? 3.939 -32.219 -10.836 1 97.12 184 LYS A CA 1
ATOM 1430 C C . LYS A 1 184 ? 2.998 -31.422 -9.953 1 97.12 184 LYS A C 1
ATOM 1432 O O . LYS A 1 184 ? 3.363 -31.031 -8.844 1 97.12 184 LYS A O 1
ATOM 1437 N N . LEU A 1 185 ? 1.832 -31.156 -10.438 1 98.62 185 LEU A N 1
ATOM 1438 C CA . LEU A 1 185 ? 0.923 -30.266 -9.719 1 98.62 185 LEU A CA 1
ATOM 1439 C C . LEU A 1 185 ? 0.515 -30.875 -8.383 1 98.62 185 LEU A C 1
ATOM 1441 O O . LEU A 1 185 ? -0.002 -31.984 -8.336 1 98.62 185 LEU A O 1
ATOM 1445 N N . LYS A 1 186 ? 0.741 -30.125 -7.301 1 98.62 186 LYS A N 1
ATOM 1446 C CA . LYS A 1 186 ? 0.397 -30.594 -5.961 1 98.62 186 LYS A CA 1
ATOM 1447 C C . LYS A 1 186 ? -0.705 -29.734 -5.348 1 98.62 186 LYS A C 1
ATOM 1449 O O . LYS A 1 186 ? -1.369 -30.156 -4.398 1 98.62 186 LYS A O 1
ATOM 1454 N N . GLY A 1 187 ? -0.913 -28.547 -5.852 1 98.69 187 GLY A N 1
ATOM 1455 C CA . GLY A 1 187 ? -1.916 -27.656 -5.293 1 98.69 187 GLY A CA 1
ATOM 1456 C C . GLY A 1 187 ? -2.217 -26.469 -6.184 1 98.69 187 GLY A C 1
ATOM 1457 O O . GLY A 1 187 ? -1.464 -26.172 -7.117 1 98.69 187 GLY A O 1
ATOM 1458 N N . VAL A 1 188 ? -3.318 -25.844 -5.91 1 98.88 188 VAL A N 1
ATOM 1459 C CA . VAL A 1 188 ? -3.723 -24.609 -6.594 1 98.88 188 VAL A CA 1
ATOM 1460 C C . VAL A 1 188 ? -4.145 -23.562 -5.566 1 98.88 188 VAL A C 1
ATOM 1462 O O . VAL A 1 188 ? -4.957 -23.844 -4.68 1 98.88 188 VAL A O 1
ATOM 1465 N N . ILE A 1 189 ? -3.514 -22.406 -5.633 1 98.88 189 ILE A N 1
ATOM 1466 C CA . ILE A 1 189 ? -3.959 -21.219 -4.902 1 98.88 189 ILE A CA 1
ATOM 1467 C C . ILE A 1 189 ? -4.859 -20.375 -5.793 1 98.88 189 ILE A C 1
ATOM 1469 O O . ILE A 1 189 ? -4.398 -19.797 -6.781 1 98.88 189 ILE A O 1
ATOM 1473 N N . CYS A 1 190 ? -6.121 -20.266 -5.469 1 98.5 190 CYS A N 1
ATOM 1474 C CA . CYS A 1 190 ? -7.066 -19.609 -6.363 1 98.5 190 CYS A CA 1
ATOM 1475 C C . CYS A 1 190 ? -7.863 -18.547 -5.629 1 98.5 190 CYS A C 1
ATOM 1477 O O . CYS A 1 190 ? -8.172 -18.703 -4.445 1 98.5 190 CYS A O 1
ATOM 1479 N N . GLU A 1 191 ? -8.211 -17.484 -6.332 1 98.56 191 GLU A N 1
ATOM 1480 C CA . GLU A 1 191 ? -9 -16.438 -5.699 1 98.56 191 GLU A CA 1
ATOM 1481 C C . GLU A 1 191 ? -10.453 -16.875 -5.52 1 98.56 191 GLU A C 1
ATOM 1483 O O . GLU A 1 191 ? -10.969 -17.656 -6.312 1 98.56 191 GLU A O 1
ATOM 1488 N N . VAL A 1 192 ? -11.031 -16.516 -4.457 1 98.56 192 VAL A N 1
ATOM 1489 C CA . VAL A 1 192 ? -12.469 -16.562 -4.203 1 98.56 192 VAL A CA 1
ATOM 1490 C C . VAL A 1 192 ? -12.922 -15.281 -3.525 1 98.56 192 VAL A C 1
ATOM 1492 O O . VAL A 1 192 ? -13.109 -15.242 -2.307 1 98.56 192 VAL A O 1
ATOM 1495 N N . SER A 1 193 ? -13.305 -14.336 -4.305 1 97.81 193 SER A N 1
ATOM 1496 C CA . SER A 1 193 ? -13.422 -12.961 -3.816 1 97.81 193 SER A CA 1
ATOM 1497 C C . SER A 1 193 ? -14.797 -12.703 -3.219 1 97.81 193 SER A C 1
ATOM 1499 O O . SER A 1 193 ? -14.922 -11.953 -2.246 1 97.81 193 SER A O 1
ATOM 1501 N N . LEU A 1 194 ? -15.828 -13.359 -3.844 1 97.94 194 LEU A N 1
ATOM 1502 C CA . LEU A 1 194 ? -17.188 -12.953 -3.49 1 97.94 194 LEU A CA 1
ATOM 1503 C C . LEU A 1 194 ? -18.047 -14.18 -3.199 1 97.94 194 LEU A C 1
ATOM 1505 O O . LEU A 1 194 ? -17.797 -15.266 -3.715 1 97.94 194 LEU A O 1
ATOM 1509 N N . SER A 1 195 ? -19.078 -13.945 -2.361 1 98.25 195 SER A N 1
ATOM 1510 C CA . SER A 1 195 ? -20.031 -15.008 -2.057 1 98.25 195 SER A CA 1
ATOM 1511 C C . SER A 1 195 ? -20.922 -15.32 -3.258 1 98.25 195 SER A C 1
ATOM 1513 O O . SER A 1 195 ? -20.969 -14.547 -4.219 1 98.25 195 SER A O 1
ATOM 1515 N N . ASN A 1 196 ? -21.594 -16.406 -3.152 1 98.62 196 ASN A N 1
ATOM 1516 C CA . ASN A 1 196 ? -22.438 -16.844 -4.254 1 98.62 196 ASN A CA 1
ATOM 1517 C C . ASN A 1 196 ? -23.594 -15.859 -4.488 1 98.62 196 ASN A C 1
ATOM 1519 O O . ASN A 1 196 ? -24.047 -15.688 -5.625 1 98.62 196 ASN A O 1
ATOM 1523 N N . GLU A 1 197 ? -24.062 -15.125 -3.449 1 97.5 197 GLU A N 1
ATOM 1524 C CA . GLU A 1 197 ? -25.141 -14.148 -3.568 1 97.5 197 GLU A CA 1
ATOM 1525 C C . GLU A 1 197 ? -24.719 -12.953 -4.406 1 97.5 197 GLU A C 1
ATOM 1527 O O . GLU A 1 197 ? -25.547 -12.211 -4.918 1 97.5 197 GLU A O 1
ATOM 1532 N N . LEU A 1 198 ? -23.406 -12.836 -4.602 1 97.38 198 LEU A N 1
ATOM 1533 C CA . LEU A 1 198 ? -22.875 -11.695 -5.348 1 97.38 198 LEU A CA 1
ATOM 1534 C C . LEU A 1 198 ? -22.328 -12.148 -6.699 1 97.38 198 LEU A C 1
ATOM 1536 O O . LEU A 1 198 ? -21.359 -11.57 -7.207 1 97.38 198 LEU A O 1
ATOM 1540 N N . GLU A 1 199 ? -22.875 -13.117 -7.242 1 97.25 199 GLU A N 1
ATOM 1541 C CA . GLU A 1 199 ? -22.422 -13.703 -8.5 1 97.25 199 GLU A CA 1
ATOM 1542 C C . GLU A 1 199 ? -22.438 -12.664 -9.625 1 97.25 199 GLU A C 1
ATOM 1544 O O . GLU A 1 199 ? -21.516 -12.625 -10.445 1 97.25 199 GLU A O 1
ATOM 1549 N N . GLU A 1 200 ? -23.469 -11.836 -9.711 1 96.44 200 GLU A N 1
ATOM 1550 C CA . GLU A 1 200 ? -23.531 -10.812 -10.75 1 96.44 200 GLU A CA 1
ATOM 1551 C C . GLU A 1 200 ? -22.375 -9.836 -10.633 1 96.44 200 GLU A C 1
ATOM 1553 O O . GLU A 1 200 ? -21.719 -9.516 -11.633 1 96.44 200 GLU A O 1
ATOM 1558 N N . ARG A 1 201 ? -22.156 -9.383 -9.438 1 94.31 201 ARG A N 1
ATOM 1559 C CA . ARG A 1 201 ? -21.016 -8.508 -9.188 1 94.31 201 ARG A CA 1
ATOM 1560 C C . ARG A 1 201 ? -19.703 -9.203 -9.539 1 94.31 201 ARG A C 1
ATOM 1562 O O . ARG A 1 201 ? -18.797 -8.578 -10.086 1 94.31 201 ARG A O 1
ATOM 1569 N N . ALA A 1 202 ? -19.594 -10.461 -9.18 1 97.38 202 ALA A N 1
ATOM 1570 C CA . ALA A 1 202 ? -18.406 -11.258 -9.477 1 97.38 202 ALA A CA 1
ATOM 1571 C C . ALA A 1 202 ? -18.156 -11.344 -10.977 1 97.38 202 ALA A C 1
ATOM 1573 O O . ALA A 1 202 ? -17.016 -11.188 -11.438 1 97.38 202 ALA A O 1
ATOM 1574 N N . LEU A 1 203 ? -19.188 -11.562 -11.711 1 96.81 203 LEU A N 1
ATOM 1575 C CA . LEU A 1 203 ? -19.078 -11.68 -13.156 1 96.81 203 LEU A CA 1
ATOM 1576 C C . LEU A 1 203 ? -18.688 -10.344 -13.781 1 96.81 203 LEU A C 1
ATOM 1578 O O . LEU A 1 203 ? -17.812 -10.297 -14.656 1 96.81 203 LEU A O 1
ATOM 1582 N N . ILE A 1 204 ? -19.266 -9.25 -13.328 1 94.62 204 ILE A N 1
ATOM 1583 C CA . ILE A 1 204 ? -18.984 -7.918 -13.852 1 94.62 204 ILE A CA 1
ATOM 1584 C C . ILE A 1 204 ? -17.531 -7.547 -13.57 1 94.62 204 ILE A C 1
ATOM 1586 O O . ILE A 1 204 ? -16.859 -6.957 -14.422 1 94.62 204 ILE A O 1
ATOM 1590 N N . SER A 1 205 ? -17.031 -7.906 -12.43 1 94.12 205 SER A N 1
ATOM 1591 C CA . SER A 1 205 ? -15.68 -7.547 -12.023 1 94.12 205 SER A CA 1
ATOM 1592 C C . SER A 1 205 ? -14.68 -8.648 -12.383 1 94.12 205 SER A C 1
ATOM 1594 O O . SER A 1 205 ? -13.484 -8.508 -12.141 1 94.12 205 SER A O 1
ATOM 1596 N N . ASN A 1 206 ? -15.195 -9.805 -12.898 1 97.94 206 ASN A N 1
ATOM 1597 C CA . ASN A 1 206 ? -14.391 -10.953 -13.297 1 97.94 206 ASN A CA 1
ATOM 1598 C C . ASN A 1 206 ? -13.609 -11.531 -12.117 1 97.94 206 ASN A C 1
ATOM 1600 O O . ASN A 1 206 ? -12.398 -11.734 -12.203 1 97.94 206 ASN A O 1
ATOM 1604 N N . HIS A 1 207 ? -14.312 -11.82 -11.031 1 98.5 207 HIS A N 1
ATOM 1605 C CA . HIS A 1 207 ? -13.82 -12.531 -9.867 1 98.5 207 HIS A CA 1
ATOM 1606 C C . HIS A 1 207 ? -14.57 -13.844 -9.656 1 98.5 207 HIS A C 1
ATOM 1608 O O . HIS A 1 207 ? -15.562 -14.109 -10.336 1 98.5 207 HIS A O 1
ATOM 1614 N N . MET A 1 208 ? -14.172 -14.602 -8.766 1 98.62 208 MET A N 1
ATOM 1615 C CA . MET A 1 208 ? -14.758 -15.93 -8.57 1 98.62 208 MET A CA 1
ATOM 1616 C C . MET A 1 208 ? -15.617 -15.961 -7.312 1 98.62 208 MET A C 1
ATOM 1618 O O . MET A 1 208 ? -15.352 -15.227 -6.355 1 98.62 208 MET A O 1
ATOM 1622 N N . THR A 1 209 ? -16.609 -16.812 -7.352 1 98.81 209 THR A N 1
ATOM 1623 C CA . THR A 1 209 ? -17.391 -17.25 -6.207 1 98.81 209 THR A CA 1
ATOM 1624 C C . THR A 1 209 ? -17.109 -18.719 -5.891 1 98.81 209 THR A C 1
ATOM 1626 O O . THR A 1 209 ? -16.469 -19.406 -6.672 1 98.81 209 THR A O 1
ATOM 1629 N N . PRO A 1 210 ? -17.562 -19.188 -4.707 1 98.88 210 PRO A N 1
ATOM 1630 C CA . PRO A 1 210 ? -17.391 -20.609 -4.414 1 98.88 210 PRO A CA 1
ATOM 1631 C C . PRO A 1 210 ? -18.016 -21.516 -5.477 1 98.88 210 PRO A C 1
ATOM 1633 O O . PRO A 1 210 ? -17.438 -22.547 -5.844 1 98.88 210 PRO A O 1
ATOM 1636 N N . LYS A 1 211 ? -19.109 -21.094 -5.992 1 98.69 211 LYS A N 1
ATOM 1637 C CA . LYS A 1 211 ? -19.766 -21.844 -7.055 1 98.69 211 LYS A CA 1
ATOM 1638 C C . LYS A 1 211 ? -18.875 -21.969 -8.281 1 98.69 211 LYS A C 1
ATOM 1640 O O . LYS A 1 211 ? -18.766 -23.047 -8.883 1 98.69 211 LYS A O 1
ATOM 1645 N N . MET A 1 212 ? -18.297 -20.938 -8.625 1 98.69 212 MET A N 1
ATOM 1646 C CA . MET A 1 212 ? -17.375 -20.922 -9.766 1 98.69 212 MET A CA 1
ATOM 1647 C C . MET A 1 212 ? -16.141 -21.781 -9.484 1 98.69 212 MET A C 1
ATOM 1649 O O . MET A 1 212 ? -15.648 -22.469 -10.375 1 98.69 212 MET A O 1
ATOM 1653 N N . LEU A 1 213 ? -15.648 -21.672 -8.297 1 98.75 213 LEU A N 1
ATOM 1654 C CA . LEU A 1 213 ? -14.508 -22.5 -7.914 1 98.75 213 LEU A CA 1
ATOM 1655 C C . LEU A 1 213 ? -14.828 -23.984 -8.086 1 98.75 213 LEU A C 1
ATOM 1657 O O . LEU A 1 213 ? -13.977 -24.766 -8.531 1 98.75 213 LEU A O 1
ATOM 1661 N N . GLN A 1 214 ? -16 -24.375 -7.75 1 98.56 214 GLN A N 1
ATOM 1662 C CA . GLN A 1 214 ? -16.422 -25.766 -7.906 1 98.56 214 GLN A CA 1
ATOM 1663 C C . GLN A 1 214 ? -16.219 -26.25 -9.344 1 98.56 214 GLN A C 1
ATOM 1665 O O . GLN A 1 214 ? -15.781 -27.375 -9.57 1 98.56 214 GLN A O 1
ATOM 1670 N N . GLU A 1 215 ? -16.516 -25.391 -10.289 1 98.44 215 GLU A N 1
ATOM 1671 C CA . GLU A 1 215 ? -16.328 -25.734 -11.688 1 98.44 215 GLU A CA 1
ATOM 1672 C C . GLU A 1 215 ? -14.852 -25.969 -12 1 98.44 215 GLU A C 1
ATOM 1674 O O . GLU A 1 215 ? -14.516 -26.859 -12.789 1 98.44 215 GLU A O 1
ATOM 1679 N N . GLY A 1 216 ? -13.984 -25.234 -11.406 1 98.25 216 GLY A N 1
ATOM 1680 C CA . GLY A 1 216 ? -12.547 -25.422 -11.586 1 98.25 216 GLY A CA 1
ATOM 1681 C C . GLY A 1 216 ? -12.039 -26.719 -10.969 1 98.25 216 GLY A C 1
ATOM 1682 O O . GLY A 1 216 ? -11.25 -27.422 -11.594 1 98.25 216 GLY A O 1
ATOM 1683 N N . ILE A 1 217 ? -12.516 -27.031 -9.82 1 98 217 ILE A N 1
ATOM 1684 C CA . ILE A 1 217 ? -12.078 -28.188 -9.047 1 98 217 ILE A CA 1
ATOM 1685 C C . ILE A 1 217 ? -12.328 -29.469 -9.844 1 98 217 ILE A C 1
ATOM 1687 O O . ILE A 1 217 ? -11.555 -30.422 -9.758 1 98 217 ILE A O 1
ATOM 1691 N N . LYS A 1 218 ? -13.297 -29.438 -10.695 1 97.94 218 LYS A N 1
ATOM 1692 C CA . LYS A 1 218 ? -13.672 -30.609 -11.484 1 97.94 218 LYS A CA 1
ATOM 1693 C C . LYS A 1 218 ? -12.539 -31.016 -12.422 1 97.94 218 LYS A C 1
ATOM 1695 O O . LYS A 1 218 ? -12.492 -32.156 -12.875 1 97.94 218 LYS A O 1
ATOM 1700 N N . HIS A 1 219 ? -11.664 -30.109 -12.703 1 98.25 219 HIS A N 1
ATOM 1701 C CA . HIS A 1 219 ? -10.57 -30.391 -13.625 1 98.25 219 HIS A CA 1
ATOM 1702 C C . HIS A 1 219 ? -9.391 -31.031 -12.898 1 98.25 219 HIS A C 1
ATOM 1704 O O . HIS A 1 219 ? -8.453 -31.516 -13.531 1 98.25 219 HIS A O 1
ATOM 1710 N N . LEU A 1 220 ? -9.422 -31.047 -11.555 1 98 220 LEU A N 1
ATOM 1711 C CA . LEU A 1 220 ? -8.258 -31.438 -10.766 1 98 220 LEU A CA 1
ATOM 1712 C C . LEU A 1 220 ? -8.367 -32.875 -10.312 1 98 220 LEU A C 1
ATOM 1714 O O . LEU A 1 220 ? -9.453 -33.344 -9.961 1 98 220 LEU A O 1
ATOM 1718 N N . LEU A 1 221 ? -7.289 -33.562 -10.281 1 96.81 221 LEU A N 1
ATOM 1719 C CA . LEU A 1 221 ? -7.234 -34.875 -9.688 1 96.81 221 LEU A CA 1
ATOM 1720 C C . LEU A 1 221 ? -7.512 -34.812 -8.188 1 96.81 221 LEU A C 1
ATOM 1722 O O . LEU A 1 221 ? -7.234 -33.812 -7.543 1 96.81 221 LEU A O 1
ATOM 1726 N N . PRO A 1 222 ? -8.078 -35.844 -7.496 1 93.62 222 PRO A N 1
ATOM 1727 C CA . PRO A 1 222 ? -8.469 -35.844 -6.086 1 93.62 222 PRO A CA 1
ATOM 1728 C C . PRO A 1 222 ? -7.316 -35.5 -5.152 1 93.62 222 PRO A C 1
ATOM 1730 O O . PRO A 1 222 ? -7.531 -34.906 -4.082 1 93.62 222 PRO A O 1
ATOM 1733 N N . GLY A 1 223 ? -6.109 -35.688 -5.414 1 94.62 223 GLY A N 1
ATOM 1734 C CA . GLY A 1 223 ? -4.98 -35.5 -4.52 1 94.62 223 GLY A CA 1
ATOM 1735 C C . GLY A 1 223 ? -4.418 -34.094 -4.578 1 94.62 223 GLY A C 1
ATOM 1736 O O . GLY A 1 223 ? -3.604 -33.688 -3.732 1 94.62 223 GLY A O 1
ATOM 1737 N N . ILE A 1 224 ? -4.957 -33.281 -5.422 1 98.12 224 ILE A N 1
ATOM 1738 C CA . ILE A 1 224 ? -4.457 -31.922 -5.578 1 98.12 224 ILE A CA 1
ATOM 1739 C C . ILE A 1 224 ? -5.102 -31.016 -4.535 1 98.12 224 ILE A C 1
ATOM 1741 O O . ILE A 1 224 ? -6.328 -30.938 -4.441 1 98.12 224 ILE A O 1
ATOM 1745 N N . LYS A 1 225 ? -4.32 -30.312 -3.686 1 98.5 225 LYS A N 1
ATOM 1746 C CA . LYS A 1 225 ? -4.824 -29.406 -2.654 1 98.5 225 LYS A CA 1
ATOM 1747 C C . LYS A 1 225 ? -5.324 -28.109 -3.266 1 98.5 225 LYS A C 1
ATOM 1749 O O . LYS A 1 225 ? -4.754 -27.609 -4.238 1 98.5 225 LYS A O 1
ATOM 1754 N N . VAL A 1 226 ? -6.383 -27.578 -2.662 1 98.81 226 VAL A N 1
ATOM 1755 C CA . VAL A 1 226 ? -6.953 -26.328 -3.152 1 98.81 226 VAL A CA 1
ATOM 1756 C C . VAL A 1 226 ? -6.957 -25.281 -2.033 1 98.81 226 VAL A C 1
ATOM 1758 O O . VAL A 1 226 ? -7.438 -25.547 -0.93 1 98.81 226 VAL A O 1
ATOM 1761 N N . TYR A 1 227 ? -6.387 -24.109 -2.305 1 98.88 227 TYR A N 1
ATOM 1762 C CA . TYR A 1 227 ? -6.285 -23 -1.364 1 98.88 227 TYR A CA 1
ATOM 1763 C C . TYR A 1 227 ? -7.07 -21.797 -1.863 1 98.88 227 TYR A C 1
ATOM 1765 O O . TYR A 1 227 ? -7.023 -21.469 -3.051 1 98.88 227 TYR A O 1
ATOM 1773 N N . ALA A 1 228 ? -7.789 -21.156 -0.933 1 98.75 228 ALA A N 1
ATOM 1774 C CA . ALA A 1 228 ? -8.555 -19.953 -1.281 1 98.75 228 ALA A CA 1
ATOM 1775 C C . ALA A 1 228 ? -7.855 -18.703 -0.777 1 98.75 228 ALA A C 1
ATOM 1777 O O . ALA A 1 228 ? -7.453 -18.625 0.387 1 98.75 228 ALA A O 1
ATOM 1778 N N . THR A 1 229 ? -7.738 -17.734 -1.671 1 98.19 229 THR A N 1
ATOM 1779 C CA . THR A 1 229 ? -7.137 -16.453 -1.353 1 98.19 229 THR A CA 1
ATOM 1780 C C . THR A 1 229 ? -8.008 -15.297 -1.852 1 98.19 229 THR A C 1
ATOM 1782 O O . THR A 1 229 ? -9.047 -15.531 -2.475 1 98.19 229 THR A O 1
ATOM 1785 N N . HIS A 1 230 ? -7.719 -14.047 -1.502 1 98.06 230 HIS A N 1
ATOM 1786 C CA . HIS A 1 230 ? -8.266 -12.82 -2.066 1 98.06 230 HIS A CA 1
ATOM 1787 C C . HIS A 1 230 ? -9.75 -12.672 -1.737 1 98.06 230 HIS A C 1
ATOM 1789 O O . HIS A 1 230 ? -10.531 -12.211 -2.572 1 98.06 230 HIS A O 1
ATOM 1795 N N . ILE A 1 231 ? -10.18 -13.172 -0.6 1 96.75 231 ILE A N 1
ATOM 1796 C CA . ILE A 1 231 ? -11.562 -13.039 -0.174 1 96.75 231 ILE A CA 1
ATOM 1797 C C . ILE A 1 231 ? -11.82 -11.617 0.312 1 96.75 231 ILE A C 1
ATOM 1799 O O . ILE A 1 231 ? -11.102 -11.109 1.18 1 96.75 231 ILE A O 1
ATOM 1803 N N . LYS A 1 232 ? -12.844 -11 -0.278 1 94.94 232 LYS A N 1
ATOM 1804 C CA . LYS A 1 232 ? -13.211 -9.664 0.172 1 94.94 232 LYS A CA 1
ATOM 1805 C C . LYS A 1 232 ? -13.742 -9.688 1.604 1 94.94 232 LYS A C 1
ATOM 1807 O O . LYS A 1 232 ? -14.469 -10.609 1.983 1 94.94 232 LYS A O 1
ATOM 1812 N N . SER A 1 233 ? -13.461 -8.656 2.299 1 91.44 233 SER A N 1
ATOM 1813 C CA . SER A 1 233 ? -13.805 -8.617 3.715 1 91.44 233 SER A CA 1
ATOM 1814 C C . SER A 1 233 ? -15.312 -8.695 3.918 1 91.44 233 SER A C 1
ATOM 1816 O O . SER A 1 233 ? -15.789 -9.414 4.805 1 91.44 233 SER A O 1
ATOM 1818 N N . TYR A 1 234 ? -16.094 -8.008 3.115 1 91.25 234 TYR A N 1
ATOM 1819 C CA . TYR A 1 234 ? -17.531 -7.938 3.307 1 91.25 234 TYR A CA 1
ATOM 1820 C C . TYR A 1 234 ? -18.203 -9.242 2.889 1 91.25 234 TYR A C 1
ATOM 1822 O O . TYR A 1 234 ? -19.406 -9.445 3.139 1 91.25 234 TYR A O 1
ATOM 1830 N N . SER A 1 235 ? -17.422 -10.211 2.357 1 94.88 235 SER A N 1
ATOM 1831 C CA . SER A 1 235 ? -17.953 -11.5 1.922 1 94.88 235 SER A CA 1
ATOM 1832 C C . SER A 1 235 ? -17.297 -12.656 2.668 1 94.88 235 SER A C 1
ATOM 1834 O O . SER A 1 235 ? -17.609 -13.82 2.42 1 94.88 235 SER A O 1
ATOM 1836 N N . TYR A 1 236 ? -16.453 -12.375 3.539 1 94.44 236 TYR A N 1
ATOM 1837 C CA . TYR A 1 236 ? -15.508 -13.336 4.105 1 94.44 236 TYR A CA 1
ATOM 1838 C C . TYR A 1 236 ? -16.25 -14.492 4.766 1 94.44 236 TYR A C 1
ATOM 1840 O O . TYR A 1 236 ? -16.047 -15.656 4.398 1 94.44 236 TYR A O 1
ATOM 1848 N N . TYR A 1 237 ? -17.141 -14.234 5.633 1 94.75 237 TYR A N 1
ATOM 1849 C CA . TYR A 1 237 ? -17.797 -15.281 6.406 1 94.75 237 TYR A CA 1
ATOM 1850 C C . TYR A 1 237 ? -18.703 -16.125 5.527 1 94.75 237 TYR A C 1
ATOM 1852 O O . TYR A 1 237 ? -18.75 -17.359 5.656 1 94.75 237 TYR A O 1
ATOM 1860 N N . LYS A 1 238 ? -19.359 -15.492 4.637 1 97.31 238 LYS A N 1
ATOM 1861 C CA . LYS A 1 238 ? -20.219 -16.219 3.721 1 97.31 238 LYS A CA 1
ATOM 1862 C C . LYS A 1 238 ? -19.422 -17.125 2.789 1 97.31 238 LYS A C 1
ATOM 1864 O O . LYS A 1 238 ? -19.797 -18.266 2.545 1 97.31 238 LYS A O 1
ATOM 1869 N N . VAL A 1 239 ? -18.344 -16.609 2.305 1 98.25 239 VAL A N 1
ATOM 1870 C CA . VAL A 1 239 ? -17.484 -17.375 1.402 1 98.25 239 VAL A CA 1
ATOM 1871 C C . VAL A 1 239 ? -16.953 -18.609 2.123 1 98.25 239 VAL A C 1
ATOM 1873 O O . VAL A 1 239 ? -17.031 -19.719 1.602 1 98.25 239 VAL A O 1
ATOM 1876 N N . ILE A 1 240 ? -16.469 -18.422 3.305 1 98 240 ILE A N 1
ATOM 1877 C CA . ILE A 1 240 ? -15.883 -19.516 4.055 1 98 240 ILE A CA 1
ATOM 1878 C C . ILE A 1 240 ? -16.938 -20.609 4.301 1 98 240 ILE A C 1
ATOM 1880 O O . ILE A 1 240 ? -16.641 -21.797 4.172 1 98 240 ILE A O 1
ATOM 1884 N N . GLU A 1 241 ? -18.078 -20.172 4.621 1 98.38 241 GLU A N 1
ATOM 1885 C CA . GLU A 1 241 ? -19.172 -21.109 4.832 1 98.38 241 GLU A CA 1
ATOM 1886 C C . GLU A 1 241 ? -19.484 -21.891 3.553 1 98.38 241 GLU A C 1
ATOM 1888 O O . GLU A 1 241 ? -19.609 -23.109 3.574 1 98.38 241 GLU A O 1
ATOM 1893 N N . GLN A 1 242 ? -19.5 -21.234 2.49 1 98.75 242 GLN A N 1
ATOM 1894 C CA . GLN A 1 242 ? -19.875 -21.828 1.214 1 98.75 242 GLN A CA 1
ATOM 1895 C C . GLN A 1 242 ? -18.781 -22.75 0.688 1 98.75 242 GLN A C 1
ATOM 1897 O O . GLN A 1 242 ? -19.062 -23.719 -0.022 1 98.75 242 GLN A O 1
ATOM 1902 N N . LEU A 1 243 ? -17.547 -22.438 1.021 1 98.81 243 LEU A N 1
ATOM 1903 C CA . LEU A 1 243 ? -16.422 -23.281 0.601 1 98.81 243 LEU A CA 1
ATOM 1904 C C . LEU A 1 243 ? -16.516 -24.672 1.218 1 98.81 243 LEU A C 1
ATOM 1906 O O . LEU A 1 243 ? -16.062 -25.656 0.625 1 98.81 243 LEU A O 1
ATOM 1910 N N . LYS A 1 244 ? -17.156 -24.828 2.369 1 98.44 244 LYS A N 1
ATOM 1911 C CA . LYS A 1 244 ? -17.312 -26.094 3.057 1 98.44 244 LYS A CA 1
ATOM 1912 C C . LYS A 1 244 ? -18.219 -27.031 2.27 1 98.44 244 LYS A C 1
ATOM 1914 O O . LYS A 1 244 ? -18.203 -28.25 2.486 1 98.44 244 LYS A O 1
ATOM 1919 N N . ASP A 1 245 ? -18.984 -26.5 1.4 1 97.88 245 ASP A N 1
ATOM 1920 C CA . ASP A 1 245 ? -19.984 -27.266 0.675 1 97.88 245 ASP A CA 1
ATOM 1921 C C . ASP A 1 245 ? -19.422 -27.797 -0.64 1 97.88 245 ASP A C 1
ATOM 1923 O O . ASP A 1 245 ? -20.109 -28.516 -1.375 1 97.88 245 ASP A O 1
ATOM 1927 N N . LEU A 1 246 ? -18.234 -27.484 -0.91 1 98.12 246 LEU A N 1
ATOM 1928 C CA . LEU A 1 246 ? -17.625 -27.938 -2.16 1 98.12 246 LEU A CA 1
ATOM 1929 C C . LEU A 1 246 ? -17.188 -29.391 -2.057 1 98.12 246 LEU A C 1
ATOM 1931 O O . LEU A 1 246 ? -17.188 -29.969 -0.966 1 98.12 246 LEU A O 1
ATOM 1935 N N . ASP A 1 247 ? -16.875 -30.016 -3.229 1 95.38 247 ASP A N 1
ATOM 1936 C CA . ASP A 1 247 ? -16.562 -31.438 -3.32 1 95.38 247 ASP A CA 1
ATOM 1937 C C . ASP A 1 247 ? -15.133 -31.703 -2.857 1 95.38 247 ASP A C 1
ATOM 1939 O O . ASP A 1 247 ? -14.68 -32.844 -2.852 1 95.38 247 ASP A O 1
ATOM 1943 N N . ARG A 1 248 ? -14.453 -30.609 -2.57 1 96.06 248 ARG A N 1
ATOM 1944 C CA . ARG A 1 248 ? -13.062 -30.641 -2.129 1 96.06 248 ARG A CA 1
ATOM 1945 C C . ARG A 1 248 ? -12.875 -29.844 -0.848 1 96.06 248 ARG A C 1
ATOM 1947 O O . ARG A 1 248 ? -13.555 -28.828 -0.641 1 96.06 248 ARG A O 1
ATOM 1954 N N . GLU A 1 249 ? -12.023 -30.406 0.003 1 97.69 249 GLU A N 1
ATOM 1955 C CA . GLU A 1 249 ? -11.617 -29.547 1.108 1 97.69 249 GLU A CA 1
ATOM 1956 C C . GLU A 1 249 ? -10.844 -28.328 0.604 1 97.69 249 GLU A C 1
ATOM 1958 O O . GLU A 1 249 ? -9.883 -28.469 -0.158 1 97.69 249 GLU A O 1
ATOM 1963 N N . ILE A 1 250 ? -11.312 -27.172 0.979 1 98.69 250 ILE A N 1
ATOM 1964 C CA . ILE A 1 250 ? -10.641 -25.938 0.604 1 98.69 250 ILE A CA 1
ATOM 1965 C C . ILE A 1 250 ? -9.922 -25.344 1.817 1 98.69 250 ILE A C 1
ATOM 1967 O O . ILE A 1 250 ? -10.531 -25.141 2.869 1 98.69 250 ILE A O 1
ATOM 1971 N N . ILE A 1 251 ? -8.695 -25.094 1.755 1 98.62 251 ILE A N 1
ATOM 1972 C CA . ILE A 1 251 ? -7.922 -24.453 2.807 1 98.62 251 ILE A CA 1
ATOM 1973 C C . ILE A 1 251 ? -7.922 -22.938 2.586 1 98.62 251 ILE A C 1
ATOM 1975 O O . ILE A 1 251 ? -7.453 -22.453 1.553 1 98.62 251 ILE A O 1
ATOM 1979 N N . VAL A 1 252 ? -8.422 -22.188 3.506 1 98.38 252 VAL A N 1
ATOM 1980 C CA . VAL A 1 252 ? -8.453 -20.734 3.412 1 98.38 252 VAL A CA 1
ATOM 1981 C C . VAL A 1 252 ? -7.105 -20.172 3.857 1 98.38 252 VAL A C 1
ATOM 1983 O O . VAL A 1 252 ? -6.664 -20.406 4.98 1 98.38 252 VAL A O 1
ATOM 1986 N N . LEU A 1 253 ? -6.492 -19.391 2.99 1 97.69 253 LEU A N 1
ATOM 1987 C CA . LEU A 1 253 ? -5.188 -18.828 3.311 1 97.69 253 LEU A CA 1
ATOM 1988 C C . LEU A 1 253 ? -5.32 -17.703 4.344 1 97.69 253 LEU A C 1
ATOM 1990 O O . LEU A 1 253 ? -6.34 -17.016 4.395 1 97.69 253 LEU A O 1
ATOM 1994 N N . GLU A 1 254 ? -4.32 -17.562 5.094 1 95.69 254 GLU A N 1
ATOM 1995 C CA . GLU A 1 254 ? -4.125 -16.469 6.027 1 95.69 254 GLU A CA 1
ATOM 1996 C C . GLU A 1 254 ? -2.727 -15.867 5.887 1 95.69 254 GLU A C 1
ATOM 1998 O O . GLU A 1 254 ? -1.786 -16.562 5.492 1 95.69 254 GLU A O 1
ATOM 2003 N N . ASP A 1 255 ? -2.627 -14.586 6.172 1 95 255 ASP A N 1
ATOM 2004 C CA . ASP A 1 255 ? -1.304 -13.969 6.18 1 95 255 ASP A CA 1
ATOM 2005 C C . ASP A 1 255 ? -0.342 -14.75 7.074 1 95 255 ASP A C 1
ATOM 2007 O O . ASP A 1 255 ? -0.724 -15.219 8.148 1 95 255 ASP A O 1
ATOM 2011 N N . GLU A 1 256 ? 0.88 -15.016 6.578 1 94.88 256 GLU A N 1
ATOM 2012 C CA . GLU A 1 256 ? 2.029 -15.586 7.273 1 94.88 256 GLU A CA 1
ATOM 2013 C C . GLU A 1 256 ? 1.961 -17.109 7.293 1 94.88 256 GLU A C 1
ATOM 2015 O O . GLU A 1 256 ? 2.818 -17.766 7.887 1 94.88 256 GLU A O 1
ATOM 2020 N N . MET A 1 257 ? 0.925 -17.672 6.699 1 97.12 257 MET A N 1
ATOM 2021 C CA . MET A 1 257 ? 0.928 -19.109 6.48 1 97.12 257 MET A CA 1
ATOM 2022 C C . MET A 1 257 ? 2.086 -19.531 5.578 1 97.12 257 MET A C 1
ATOM 2024 O O . MET A 1 257 ? 2.434 -18.797 4.641 1 97.12 257 MET A O 1
ATOM 2028 N N . VAL A 1 258 ? 2.672 -20.672 5.859 1 98.06 258 VAL A N 1
ATOM 2029 C CA . VAL A 1 258 ? 3.709 -21.234 5.004 1 98.06 258 VAL A CA 1
ATOM 2030 C C . VAL A 1 258 ? 3.236 -22.578 4.438 1 98.06 258 VAL A C 1
ATOM 2032 O O . VAL A 1 258 ? 2.855 -23.469 5.191 1 98.06 258 VAL A O 1
ATOM 2035 N N . LEU A 1 259 ? 3.254 -22.688 3.154 1 98.5 259 LEU A N 1
ATOM 2036 C CA . LEU A 1 259 ? 2.859 -23.891 2.455 1 98.5 259 LEU A CA 1
ATOM 2037 C C . LEU A 1 259 ? 4.082 -24.625 1.906 1 98.5 259 LEU A C 1
ATOM 2039 O O . LEU A 1 259 ? 5.066 -24 1.521 1 98.5 259 LEU A O 1
ATOM 2043 N N . GLU A 1 260 ? 3.986 -25.938 1.9 1 98 260 GLU A N 1
ATOM 2044 C CA . GLU A 1 260 ? 5.016 -26.781 1.312 1 98 260 GLU A CA 1
ATOM 2045 C C . GLU A 1 260 ? 4.422 -27.734 0.272 1 98 260 GLU A C 1
ATOM 2047 O O . GLU A 1 260 ? 3.396 -28.375 0.521 1 98 260 GLU A O 1
ATOM 2052 N N . PHE A 1 261 ? 5.039 -27.734 -0.862 1 97.56 261 PHE A N 1
ATOM 2053 C CA . PHE A 1 261 ? 4.586 -28.594 -1.948 1 97.56 261 PHE A CA 1
ATOM 2054 C C . PHE A 1 261 ? 5.664 -29.609 -2.33 1 97.56 261 PHE A C 1
ATOM 2056 O O . PHE A 1 261 ? 6.855 -29.281 -2.303 1 97.56 261 PHE A O 1
ATOM 2063 N N . MET B 1 1 ? -12.875 20.828 23.188 1 80.19 1 MET B N 1
ATOM 2064 C CA . MET B 1 1 ? -12.289 19.484 23.266 1 80.19 1 MET B CA 1
ATOM 2065 C C . MET B 1 1 ? -10.867 19.484 22.719 1 80.19 1 MET B C 1
ATOM 2067 O O . MET B 1 1 ? -10.531 20.281 21.844 1 80.19 1 MET B O 1
ATOM 2071 N N . SER B 1 2 ? -10.016 18.641 23.234 1 93.94 2 SER B N 1
ATOM 2072 C CA . SER B 1 2 ? -8.602 18.609 22.875 1 93.94 2 SER B CA 1
ATOM 2073 C C . SER B 1 2 ? -8.414 18.109 21.453 1 93.94 2 SER B C 1
ATOM 2075 O O . SER B 1 2 ? -9.102 17.188 21.016 1 93.94 2 SER B O 1
ATOM 2077 N N . LEU B 1 3 ? -7.586 18.781 20.719 1 98.06 3 LEU B N 1
ATOM 2078 C CA . LEU B 1 3 ? -7.195 18.359 19.375 1 98.06 3 LEU B CA 1
ATOM 2079 C C . LEU B 1 3 ? -6.141 17.25 19.438 1 98.06 3 LEU B C 1
ATOM 2081 O O . LEU B 1 3 ? -5.066 17.453 20.016 1 98.06 3 LEU B O 1
ATOM 2085 N N . LYS B 1 4 ? -6.5 16.062 18.875 1 98.19 4 LYS B N 1
ATOM 2086 C CA . LYS B 1 4 ? -5.613 14.898 18.984 1 98.19 4 LYS B CA 1
ATOM 2087 C C . LYS B 1 4 ? -5.27 14.352 17.594 1 98.19 4 LYS B C 1
ATOM 2089 O O . LYS B 1 4 ? -6.055 14.484 16.656 1 98.19 4 LYS B O 1
ATOM 2094 N N . VAL B 1 5 ? -4.094 13.789 17.484 1 98.5 5 VAL B N 1
ATOM 2095 C CA . VAL B 1 5 ? -3.641 13.148 16.25 1 98.5 5 VAL B CA 1
ATOM 2096 C C . VAL B 1 5 ? -3.033 11.789 16.578 1 98.5 5 VAL B C 1
ATOM 2098 O O . VAL B 1 5 ? -2.092 11.688 17.359 1 98.5 5 VAL B O 1
ATOM 2101 N N . ARG B 1 6 ? -3.604 10.742 16.047 1 98.12 6 ARG B N 1
ATOM 2102 C CA . ARG B 1 6 ? -2.992 9.414 16.078 1 98.12 6 ARG B CA 1
ATOM 2103 C C . ARG B 1 6 ? -2.156 9.164 14.836 1 98.12 6 ARG B C 1
ATOM 2105 O O . ARG B 1 6 ? -2.666 9.25 13.711 1 98.12 6 ARG B O 1
ATOM 2112 N N . ILE B 1 7 ? -0.902 8.852 15.07 1 98.38 7 ILE B N 1
ATOM 2113 C CA . ILE B 1 7 ? 0.011 8.586 13.961 1 98.38 7 ILE B CA 1
ATOM 2114 C C . ILE B 1 7 ? -0.157 7.145 13.492 1 98.38 7 ILE B C 1
ATOM 2116 O O . ILE B 1 7 ? 0.419 6.223 14.07 1 98.38 7 ILE B O 1
ATOM 2120 N N . LEU B 1 8 ? -0.856 7 12.367 1 96.81 8 LEU B N 1
ATOM 2121 C CA . LEU B 1 8 ? -1.05 5.656 11.836 1 96.81 8 LEU B CA 1
ATOM 2122 C C . LEU B 1 8 ? 0.189 5.184 11.086 1 96.81 8 LEU B C 1
ATOM 2124 O O . LEU B 1 8 ? 0.542 4.004 11.141 1 96.81 8 LEU B O 1
ATOM 2128 N N . GLY B 1 9 ? 0.818 6.086 10.43 1 97.06 9 GLY B N 1
ATOM 2129 C CA . GLY B 1 9 ? 2.072 5.867 9.727 1 97.06 9 GLY B CA 1
ATOM 2130 C C . GLY B 1 9 ? 2.885 7.133 9.539 1 97.06 9 GLY B C 1
ATOM 2131 O O . GLY B 1 9 ? 2.326 8.203 9.281 1 97.06 9 GLY B O 1
ATOM 2132 N N . CYS B 1 10 ? 4.195 6.984 9.609 1 97.19 10 CYS B N 1
ATOM 2133 C CA . CYS B 1 10 ? 5.023 8.188 9.539 1 97.19 10 CYS B CA 1
ATOM 2134 C C . CYS B 1 10 ? 6.371 7.883 8.898 1 97.19 10 CYS B C 1
ATOM 2136 O O . CYS B 1 10 ? 7.309 8.672 9.008 1 97.19 10 CYS B O 1
ATOM 2138 N N . GLY B 1 11 ? 6.531 6.762 8.281 1 95.38 11 GLY B N 1
ATOM 2139 C CA . GLY B 1 11 ? 7.793 6.398 7.656 1 95.38 11 GLY B CA 1
ATOM 2140 C C . GLY B 1 11 ? 8.016 7.078 6.32 1 95.38 11 GLY B C 1
ATOM 2141 O O . GLY B 1 11 ? 7.062 7.406 5.613 1 95.38 11 GLY B O 1
ATOM 2142 N N . GLY B 1 12 ? 9.273 7.27 6.055 1 94.12 12 GLY B N 1
ATOM 2143 C CA . GLY B 1 12 ? 9.625 7.758 4.73 1 94.12 12 GLY B CA 1
ATOM 2144 C C . GLY B 1 12 ? 9.492 6.699 3.652 1 94.12 12 GLY B C 1
ATOM 2145 O O . GLY B 1 12 ? 9.375 7.023 2.469 1 94.12 12 GLY B O 1
ATOM 2146 N N . ASN B 1 13 ? 9.562 5.527 4 1 91.12 13 ASN B N 1
ATOM 2147 C CA . ASN B 1 13 ? 9.266 4.34 3.207 1 91.12 13 ASN B CA 1
ATOM 2148 C C . ASN B 1 13 ? 8.781 3.186 4.082 1 91.12 13 ASN B C 1
ATOM 2150 O O . ASN B 1 13 ? 8.844 3.264 5.312 1 91.12 13 ASN B O 1
ATOM 2154 N N . ILE B 1 14 ? 8.164 2.215 3.338 1 89.62 14 ILE B N 1
ATOM 2155 C CA . ILE B 1 14 ? 7.762 1.04 4.102 1 89.62 14 ILE B CA 1
ATOM 2156 C C . ILE B 1 14 ? 8.969 0.136 4.336 1 89.62 14 ILE B C 1
ATOM 2158 O O . ILE B 1 14 ? 9.953 0.206 3.602 1 89.62 14 ILE B O 1
ATOM 2162 N N . GLY B 1 15 ? 8.875 -0.529 5.41 1 74.44 15 GLY B N 1
ATOM 2163 C CA . GLY B 1 15 ? 9.961 -1.37 5.883 1 74.44 15 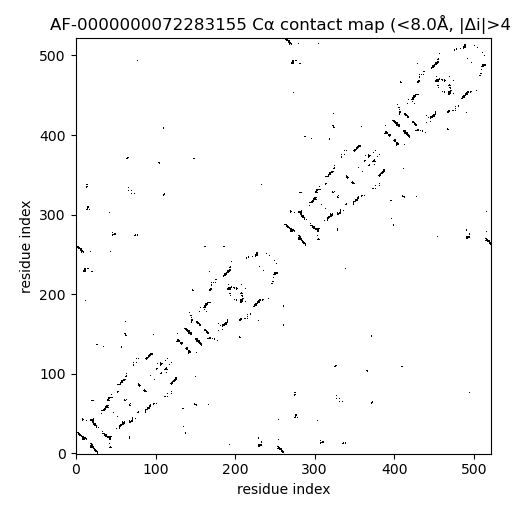GLY B CA 1
ATOM 2164 C C . GLY B 1 15 ? 10.305 -1.142 7.344 1 74.44 15 GLY B C 1
ATOM 2165 O O . GLY B 1 15 ? 9.82 -0.188 7.957 1 74.44 15 GLY B O 1
ATOM 2166 N N . PHE B 1 16 ? 10.922 -2.031 7.996 1 67 16 PHE B N 1
ATOM 2167 C CA . PHE B 1 16 ? 11.375 -1.937 9.383 1 67 16 PHE B CA 1
ATOM 2168 C C . PHE B 1 16 ? 10.219 -1.599 10.312 1 67 16 PHE B C 1
ATOM 2170 O O . PHE B 1 16 ? 10.352 -0.745 11.188 1 67 16 PHE B O 1
ATOM 2177 N N . LYS B 1 17 ? 9.133 -1.948 9.977 1 70.38 17 LYS B N 1
ATOM 2178 C CA . LYS B 1 17 ? 7.934 -1.837 10.805 1 70.38 17 LYS B CA 1
ATOM 2179 C C . LYS B 1 17 ? 7.223 -0.508 10.57 1 70.38 17 LYS B C 1
ATOM 2181 O O . LYS B 1 17 ? 6.203 -0.223 11.195 1 70.38 17 LYS B O 1
ATOM 2186 N N . ASN B 1 18 ? 7.805 0.282 9.688 1 82.44 18 ASN B N 1
ATOM 2187 C CA . ASN B 1 18 ? 7.156 1.568 9.469 1 82.44 18 ASN B CA 1
ATOM 2188 C C . ASN B 1 18 ? 6.145 1.496 8.328 1 82.44 18 ASN B C 1
ATOM 2190 O O . ASN B 1 18 ? 6.359 0.787 7.344 1 82.44 18 ASN B O 1
ATOM 2194 N N . GLN B 1 19 ? 5.035 2.178 8.5 1 93.94 19 GLN B N 1
ATOM 2195 C CA . GLN B 1 19 ? 4.059 2.426 7.445 1 93.94 19 GLN B CA 1
ATOM 2196 C C . GLN B 1 19 ? 4.223 3.828 6.863 1 93.94 19 GLN B C 1
ATOM 2198 O O . GLN B 1 19 ? 4.828 4.699 7.492 1 93.94 19 GLN B O 1
ATOM 2203 N N . SER B 1 20 ? 3.783 3.949 5.703 1 96.56 20 SER B N 1
ATOM 2204 C CA . SER B 1 20 ? 3.842 5.277 5.102 1 96.56 20 SER B CA 1
ATOM 2205 C C . SER B 1 20 ? 2.74 6.18 5.645 1 96.56 20 SER B C 1
ATOM 2207 O O . SER B 1 20 ? 1.868 5.723 6.387 1 96.56 20 SER B O 1
ATOM 2209 N N . THR B 1 21 ? 2.709 7.34 5.281 1 98.19 21 THR B N 1
ATOM 2210 C CA . THR B 1 21 ? 2.113 8.477 5.98 1 98.19 21 THR B CA 1
ATOM 2211 C C . THR B 1 21 ? 0.593 8.352 6.016 1 98.19 21 THR B C 1
ATOM 2213 O O . THR B 1 21 ? -0.042 8.156 4.977 1 98.19 21 THR B O 1
ATOM 2216 N N . CYS B 1 22 ? 0.061 8.43 7.176 1 98.25 22 CYS B N 1
ATOM 2217 C CA . CYS B 1 22 ? -1.357 8.578 7.484 1 98.25 22 CYS B CA 1
ATOM 2218 C C . CYS B 1 22 ? -1.557 9.07 8.914 1 98.25 22 CYS B C 1
ATOM 2220 O O . CYS B 1 22 ? -1.084 8.438 9.859 1 98.25 22 CYS B O 1
ATOM 2222 N N . LEU B 1 23 ? -2.217 10.195 9.086 1 98.81 23 LEU B N 1
ATOM 2223 C CA . LEU B 1 23 ? -2.537 10.742 10.398 1 98.81 23 LEU B CA 1
ATOM 2224 C C . LEU B 1 23 ? -4.043 10.75 10.633 1 98.81 23 LEU B C 1
ATOM 2226 O O . LEU B 1 23 ? -4.816 11.094 9.734 1 98.81 23 LEU B O 1
ATOM 2230 N N . MET B 1 24 ? -4.48 10.375 11.773 1 98.62 24 MET B N 1
ATOM 2231 C CA . MET B 1 24 ? -5.887 10.445 12.156 1 98.62 24 MET B CA 1
ATOM 2232 C C . MET B 1 24 ? -6.121 11.578 13.148 1 98.62 24 MET B C 1
ATOM 2234 O O . MET B 1 24 ? -5.598 11.555 14.266 1 98.62 24 MET B O 1
ATOM 2238 N N . CYS B 1 25 ? -6.906 12.547 12.789 1 98.75 25 CYS B N 1
ATOM 2239 C CA . CYS B 1 25 ? -7.188 13.719 13.602 1 98.75 25 CYS B CA 1
ATOM 2240 C C . CYS B 1 25 ? -8.602 13.672 14.164 1 98.75 25 CYS B C 1
ATOM 2242 O O . CYS B 1 25 ? -9.555 13.359 13.445 1 98.75 25 CYS B O 1
ATOM 2244 N N . PHE B 1 26 ? -8.727 13.984 15.367 1 98.12 26 PHE B N 1
ATOM 2245 C CA . PHE B 1 26 ? -10.031 14.016 16.016 1 98.12 26 PHE B CA 1
ATOM 2246 C C . PHE B 1 26 ? -10.008 14.891 17.266 1 98.12 26 PHE B C 1
ATOM 2248 O O . PHE B 1 26 ? -8.938 15.328 17.688 1 98.12 26 PHE B O 1
ATOM 2255 N N . CYS B 1 27 ? -11.18 15.281 17.734 1 96.75 27 CYS B N 1
ATOM 2256 C CA . CYS B 1 27 ? -11.312 16.078 18.953 1 96.75 27 CYS B CA 1
ATOM 2257 C C . CYS B 1 27 ? -11.883 15.234 20.094 1 96.75 27 CYS B C 1
ATOM 2259 O O . CYS B 1 27 ? -12.812 14.461 19.891 1 96.75 27 CYS B O 1
ATOM 2261 N N . GLY B 1 28 ? -11.336 15.32 21.25 1 94.44 28 GLY B N 1
ATOM 2262 C CA . GLY B 1 28 ? -11.812 14.617 22.422 1 94.44 28 GLY B CA 1
ATOM 2263 C C . GLY B 1 28 ? -11.391 13.156 22.453 1 94.44 28 GLY B C 1
ATOM 2264 O O . GLY B 1 28 ? -10.273 12.82 22.047 1 94.44 28 GLY B O 1
ATOM 2265 N N . GLU B 1 29 ? -12.234 12.328 23.047 1 93.81 29 GLU B N 1
ATOM 2266 C CA . GLU B 1 29 ? -11.922 10.906 23.156 1 93.81 29 GLU B CA 1
ATOM 2267 C C . GLU B 1 29 ? -12.516 10.125 21.984 1 93.81 29 GLU B C 1
ATOM 2269 O O . GLU B 1 29 ? -13.625 10.406 21.531 1 93.81 29 GLU B O 1
ATOM 2274 N N . LEU B 1 30 ? -11.766 9.148 21.578 1 93.94 30 LEU B N 1
ATOM 2275 C CA . LEU B 1 30 ? -12.195 8.336 20.453 1 93.94 30 LEU B CA 1
ATOM 2276 C C . LEU B 1 30 ? -13.234 7.305 20.891 1 93.94 30 LEU B C 1
ATOM 2278 O O . LEU B 1 30 ? -12.977 6.5 21.781 1 93.94 30 LEU B O 1
ATOM 2282 N N . ASN B 1 31 ? -14.352 7.375 20.297 1 94.06 31 ASN B N 1
ATOM 2283 C CA . ASN B 1 31 ? -15.398 6.367 20.453 1 94.06 31 ASN B CA 1
ATOM 2284 C C . ASN B 1 31 ? -16.188 6.168 19.156 1 94.06 31 ASN B C 1
ATOM 2286 O O . ASN B 1 31 ? -15.875 6.785 18.141 1 94.06 31 ASN B O 1
ATOM 2290 N N . GLU B 1 32 ? -17.156 5.383 19.141 1 92 32 GLU B N 1
ATOM 2291 C CA . GLU B 1 32 ? -17.828 4.961 17.922 1 92 32 GLU B CA 1
ATOM 2292 C C . GLU B 1 32 ? -18.609 6.117 17.297 1 92 32 GLU B C 1
ATOM 2294 O O . GLU B 1 32 ? -18.969 6.07 16.109 1 92 32 GLU B O 1
ATOM 2299 N N . GLU B 1 33 ? -18.797 7.148 18.031 1 94 33 GLU B N 1
ATOM 2300 C CA . GLU B 1 33 ? -19.547 8.289 17.531 1 94 33 GLU B CA 1
ATOM 2301 C C . GLU B 1 33 ? -18.625 9.391 17.047 1 94 33 GLU B C 1
ATOM 2303 O O . GLU B 1 33 ? -19.078 10.352 16.406 1 94 33 GLU B O 1
ATOM 2308 N N . THR B 1 34 ? -17.391 9.188 17.344 1 96.75 34 THR B N 1
ATOM 2309 C CA . THR B 1 34 ? -16.422 10.211 16.969 1 96.75 34 THR B CA 1
ATOM 2310 C C . THR B 1 34 ? -16.25 10.266 15.453 1 96.75 34 THR B C 1
ATOM 2312 O O . THR B 1 34 ? -16.156 9.227 14.789 1 96.75 34 THR B O 1
ATOM 2315 N N . LYS B 1 35 ? -16.359 11.516 14.945 1 97.94 35 LYS B N 1
ATOM 2316 C CA . LYS B 1 35 ? -15.984 11.734 13.555 1 97.94 35 LYS B CA 1
ATOM 2317 C C . LYS B 1 35 ? -14.484 12.008 13.422 1 97.94 35 LYS B C 1
ATOM 2319 O O . LYS B 1 35 ? -13.93 12.812 14.164 1 97.94 35 LYS B O 1
ATOM 2324 N N . VAL B 1 36 ? -13.828 11.258 12.5 1 98.38 36 VAL B N 1
ATOM 2325 C CA . VAL B 1 36 ? -12.391 11.445 12.375 1 98.38 36 VAL B CA 1
ATOM 2326 C C . VAL B 1 36 ? -12.047 11.922 10.969 1 98.38 36 VAL B C 1
ATOM 2328 O O . VAL B 1 36 ? -12.805 11.68 10.023 1 98.38 36 V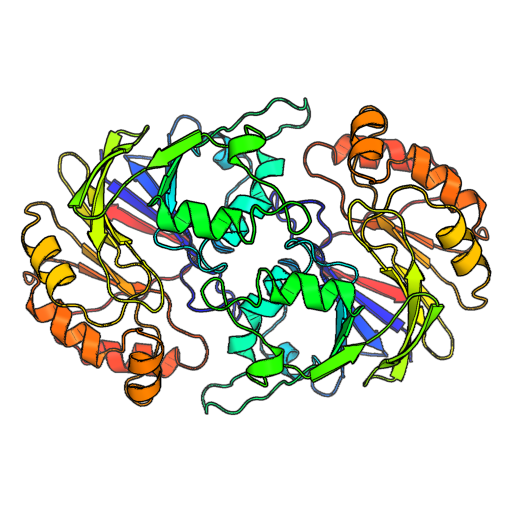AL B O 1
ATOM 2331 N N . ALA B 1 37 ? -10.922 12.648 10.891 1 98.81 37 ALA B N 1
ATOM 2332 C CA . ALA B 1 37 ? -10.312 13.062 9.625 1 98.81 37 ALA B CA 1
ATOM 2333 C C . ALA B 1 37 ? -8.93 12.438 9.453 1 98.81 37 ALA B C 1
ATOM 2335 O O . ALA B 1 37 ? -8.141 12.406 10.398 1 98.81 37 ALA B O 1
ATOM 2336 N N . LEU B 1 38 ? -8.75 11.93 8.281 1 98.81 38 LEU B N 1
ATOM 2337 C CA . LEU B 1 38 ? -7.414 11.453 7.945 1 98.81 38 LEU B CA 1
ATOM 2338 C C . LEU B 1 38 ? -6.648 12.5 7.141 1 98.81 38 LEU B C 1
ATOM 2340 O O . LEU B 1 38 ? -7.215 13.148 6.262 1 98.81 38 LEU B O 1
ATOM 2344 N N . ILE B 1 39 ? -5.422 12.664 7.492 1 98.94 39 ILE B N 1
ATOM 2345 C CA . ILE B 1 39 ? -4.492 13.414 6.648 1 98.94 39 ILE B CA 1
ATOM 2346 C C . ILE B 1 39 ? -3.568 12.438 5.918 1 98.94 39 ILE B C 1
ATOM 2348 O O . ILE B 1 39 ? -2.781 11.727 6.551 1 98.94 39 ILE B O 1
ATOM 2352 N N . ASP B 1 40 ? -3.678 12.445 4.609 1 98.81 40 ASP B N 1
ATOM 2353 C CA . ASP B 1 40 ? -3.053 11.469 3.725 1 98.81 40 ASP B CA 1
ATOM 2354 C C . ASP B 1 40 ? -3.566 10.062 4.012 1 98.81 40 ASP B C 1
ATOM 2356 O O . ASP B 1 40 ? -4.391 9.867 4.906 1 98.81 40 ASP B O 1
ATOM 2360 N N . GLY B 1 41 ? -3.252 9.203 3.109 1 97.69 41 GLY B N 1
ATOM 2361 C CA . GLY B 1 41 ? -3.736 7.832 3.17 1 97.69 41 GLY B CA 1
ATOM 2362 C C . GLY B 1 41 ? -2.75 6.824 2.609 1 97.69 41 GLY B C 1
ATOM 2363 O O . GLY B 1 41 ? -3.092 6.043 1.721 1 97.69 41 GLY B O 1
ATOM 2364 N N . GLY B 1 42 ? -1.51 6.852 3.127 1 97 42 GLY B N 1
ATOM 2365 C CA . GLY B 1 42 ? -0.558 5.805 2.783 1 97 42 GLY B CA 1
ATOM 2366 C C . GLY B 1 42 ? -0.862 4.48 3.453 1 97 42 GLY B C 1
ATOM 2367 O O . GLY B 1 42 ? -2.004 4.219 3.84 1 97 42 GLY B O 1
ATOM 2368 N N . THR B 1 43 ? 0.124 3.607 3.637 1 95.31 43 THR B N 1
ATOM 2369 C CA . THR B 1 43 ? -0.084 2.256 4.145 1 95.31 43 THR B CA 1
ATOM 2370 C C . THR B 1 43 ? -0.358 2.277 5.645 1 95.31 43 THR B C 1
ATOM 2372 O O . THR B 1 43 ? -0.829 1.289 6.211 1 95.31 43 THR B O 1
ATOM 2375 N N . GLY B 1 44 ? -0.115 3.369 6.309 1 95.44 44 GLY B N 1
ATOM 2376 C CA . GLY B 1 44 ? -0.456 3.486 7.719 1 95.44 44 GLY B CA 1
ATOM 2377 C C . GLY B 1 44 ? -1.92 3.209 8 1 95.44 44 GLY B C 1
ATOM 2378 O O . GLY B 1 44 ? -2.277 2.818 9.117 1 95.44 44 GLY B O 1
ATOM 2379 N N . ILE B 1 45 ? -2.762 3.367 7.012 1 94.81 45 ILE B N 1
ATOM 2380 C CA . ILE B 1 45 ? -4.211 3.248 7.152 1 94.81 45 ILE B CA 1
ATOM 2381 C C . ILE B 1 45 ? -4.57 1.832 7.594 1 94.81 45 ILE B C 1
ATOM 2383 O O . ILE B 1 45 ? -5.66 1.598 8.125 1 94.81 45 ILE B O 1
ATOM 2387 N N . ILE B 1 46 ? -3.719 0.869 7.387 1 91.5 46 ILE B N 1
ATOM 2388 C CA . ILE B 1 46 ? -3.971 -0.529 7.723 1 91.5 46 ILE B CA 1
ATOM 2389 C C . ILE B 1 46 ? -4.102 -0.683 9.234 1 91.5 46 ILE B C 1
ATOM 2391 O O . ILE B 1 46 ? -4.586 -1.708 9.719 1 91.5 46 ILE B O 1
ATOM 2395 N N . ARG B 1 47 ? -3.643 0.291 9.984 1 92.81 47 ARG B N 1
ATOM 2396 C CA . ARG B 1 47 ? -3.676 0.233 11.438 1 92.81 47 ARG B CA 1
ATOM 2397 C C . ARG B 1 47 ? -5.066 0.565 11.969 1 92.81 47 ARG B C 1
ATOM 2399 O O . ARG B 1 47 ? -5.355 0.354 13.148 1 92.81 47 ARG B O 1
ATOM 2406 N N . LEU B 1 48 ? -5.945 1.039 11.117 1 93.56 48 LEU B N 1
ATOM 2407 C CA . LEU B 1 48 ? -7.328 1.269 11.516 1 93.56 48 LEU B CA 1
ATOM 2408 C C . LEU B 1 48 ? -8.008 -0.041 11.898 1 93.56 48 LEU B C 1
ATOM 2410 O O . LEU B 1 48 ? -7.812 -1.064 11.242 1 93.56 48 LEU B O 1
ATOM 2414 N N . LYS B 1 49 ? -8.727 0.052 12.977 1 91.75 49 LYS B N 1
ATOM 2415 C CA . LYS B 1 49 ? -9.594 -1.06 13.352 1 91.75 49 LYS B CA 1
ATOM 2416 C C . LYS B 1 49 ? -10.906 -1.022 12.562 1 91.75 49 LYS B C 1
ATOM 2418 O O . LYS B 1 49 ? -11.336 0.042 12.117 1 91.75 49 LYS B O 1
ATOM 2423 N N . GLU B 1 50 ? -11.5 -2.139 12.414 1 89.12 50 GLU B N 1
ATOM 2424 C CA . GLU B 1 50 ? -12.75 -2.246 11.672 1 89.12 50 GLU B CA 1
ATOM 2425 C C . GLU B 1 50 ? -13.789 -1.263 12.203 1 89.12 50 GLU B C 1
ATOM 2427 O O . GLU B 1 50 ? -14.5 -0.618 11.422 1 89.12 50 GLU B O 1
ATOM 2432 N N . LYS B 1 51 ? -13.891 -1.186 13.523 1 92.31 51 LYS B N 1
ATOM 2433 C CA . LYS B 1 51 ? -14.898 -0.339 14.156 1 92.31 51 LYS B CA 1
ATOM 2434 C C . LYS B 1 51 ? -14.617 1.138 13.891 1 92.31 51 LYS B C 1
ATOM 2436 O O . LYS B 1 51 ? -15.477 1.99 14.141 1 92.31 51 LYS B O 1
ATOM 2441 N N . GLU B 1 52 ? -13.406 1.443 13.414 1 95.06 52 GLU B N 1
ATOM 2442 C CA . GLU B 1 52 ? -13.031 2.834 13.188 1 95.06 52 GLU B CA 1
ATOM 2443 C C . GLU B 1 52 ? -13.375 3.279 11.773 1 95.06 52 GLU B C 1
ATOM 2445 O O . GLU B 1 52 ? -13.406 4.477 11.477 1 95.06 52 GLU B O 1
ATOM 2450 N N . ILE B 1 53 ? -13.648 2.377 10.891 1 94.75 53 ILE B N 1
ATOM 2451 C CA . ILE B 1 53 ? -13.859 2.66 9.477 1 94.75 53 ILE B CA 1
ATOM 2452 C C . ILE B 1 53 ? -15.078 3.57 9.312 1 94.75 53 ILE B C 1
ATOM 2454 O O . ILE B 1 53 ? -14.992 4.609 8.648 1 94.75 53 ILE B O 1
ATOM 2458 N N . PRO B 1 54 ? -16.203 3.287 10.008 1 95.81 54 PRO B N 1
ATOM 2459 C CA . PRO B 1 54 ? -17.359 4.16 9.844 1 95.81 54 PRO B CA 1
ATOM 2460 C C . PRO B 1 54 ? -17.141 5.559 10.422 1 95.81 54 PRO B C 1
ATOM 2462 O O . PRO B 1 54 ? -17.906 6.48 10.133 1 95.81 54 PRO B O 1
ATOM 2465 N N . MET B 1 55 ? -16.109 5.727 11.203 1 97.75 55 MET B N 1
ATOM 2466 C CA . MET B 1 55 ? -15.828 7 11.859 1 97.75 55 MET B CA 1
ATOM 2467 C C . MET B 1 55 ? -15.195 7.988 10.883 1 97.75 55 MET B C 1
ATOM 2469 O O . MET B 1 55 ? -15.156 9.188 11.148 1 97.75 55 MET B O 1
ATOM 2473 N N . ILE B 1 56 ? -14.648 7.52 9.742 1 98 56 ILE B N 1
ATOM 2474 C CA . ILE B 1 56 ? -13.938 8.367 8.789 1 98 56 ILE B CA 1
ATOM 2475 C C . ILE B 1 56 ? -14.938 9.227 8.023 1 98 56 ILE B C 1
ATOM 2477 O O . ILE B 1 56 ? -15.766 8.711 7.273 1 98 56 ILE B O 1
ATOM 2481 N N . LYS B 1 57 ? -14.789 10.547 8.156 1 98.75 57 LYS B N 1
ATOM 2482 C CA . LYS B 1 57 ? -15.719 11.445 7.48 1 98.75 57 LYS B CA 1
ATOM 2483 C C . LYS B 1 57 ? -15 12.32 6.461 1 98.75 57 LYS B C 1
ATOM 2485 O O . LYS B 1 57 ? -15.617 12.812 5.512 1 98.75 57 LYS B O 1
ATOM 2490 N N . ASP B 1 58 ? -13.672 12.492 6.707 1 98.88 58 ASP B N 1
ATOM 2491 C CA . ASP B 1 58 ? -12.875 13.344 5.832 1 98.88 58 ASP B CA 1
ATOM 2492 C C . ASP B 1 58 ? -11.5 12.734 5.586 1 98.88 58 ASP B C 1
ATOM 2494 O O . ASP B 1 58 ? -10.906 12.141 6.488 1 98.88 58 ASP B O 1
ATOM 2498 N N . VAL B 1 59 ? -11.047 12.883 4.383 1 98.88 59 VAL B N 1
ATOM 2499 C CA . VAL B 1 59 ? -9.664 12.586 4.012 1 98.88 59 VAL B CA 1
ATOM 2500 C C . VAL B 1 59 ? -9.039 13.805 3.334 1 98.88 59 VAL B C 1
ATOM 2502 O O . VAL B 1 59 ? -9.555 14.297 2.328 1 98.88 59 VAL B O 1
ATOM 2505 N N . VAL B 1 60 ? -7.969 14.281 3.891 1 98.94 60 VAL B N 1
ATOM 2506 C CA . VAL B 1 60 ? -7.27 15.453 3.373 1 98.94 60 VAL B CA 1
ATOM 2507 C C . VAL B 1 60 ? -5.914 15.039 2.801 1 98.94 60 VAL B C 1
ATOM 2509 O O . VAL B 1 60 ? -5.07 14.5 3.518 1 98.94 60 VAL B O 1
ATOM 2512 N N . LEU B 1 61 ? -5.707 15.312 1.504 1 98.88 61 LEU B N 1
ATOM 2513 C CA . LEU B 1 61 ? -4.457 14.875 0.889 1 98.88 61 LEU B CA 1
ATOM 2514 C C . LEU B 1 61 ? -3.494 16.047 0.728 1 98.88 61 LEU B C 1
ATOM 2516 O O . LEU B 1 61 ? -3.898 17.141 0.32 1 98.88 61 LEU B O 1
ATOM 2520 N N . THR B 1 62 ? -2.258 15.742 1.051 1 98.88 62 THR B N 1
ATOM 2521 C CA . THR B 1 62 ? -1.208 16.719 0.798 1 98.88 62 THR B CA 1
ATOM 2522 C C . THR B 1 62 ? -0.822 16.734 -0.678 1 98.88 62 THR B C 1
ATOM 2524 O O . THR B 1 62 ? -0.76 17.797 -1.301 1 98.88 62 THR B O 1
ATOM 2527 N N . HIS B 1 63 ? -0.544 15.562 -1.235 1 98.75 63 HIS B N 1
ATOM 2528 C CA . HIS B 1 63 ? -0.137 15.438 -2.631 1 98.75 63 HIS B CA 1
ATOM 2529 C C . HIS B 1 63 ? -0.399 14.023 -3.154 1 98.75 63 HIS B C 1
ATOM 2531 O O . HIS B 1 63 ? -0.91 13.172 -2.426 1 98.75 63 HIS B O 1
ATOM 2537 N N . ALA B 1 64 ? -0.02 13.781 -4.391 1 98.19 64 ALA B N 1
ATOM 2538 C CA . ALA B 1 64 ? -0.574 12.633 -5.105 1 98.19 64 ALA B CA 1
ATOM 2539 C C . ALA B 1 64 ? 0.365 11.43 -5.027 1 98.19 64 ALA B C 1
ATOM 2541 O O . ALA B 1 64 ? 0.037 10.344 -5.512 1 98.19 64 ALA B O 1
ATOM 2542 N N . HIS B 1 65 ? 1.56 11.516 -4.414 1 98.12 65 HIS B N 1
ATOM 2543 C CA . HIS B 1 65 ? 2.457 10.367 -4.332 1 98.12 65 HIS B CA 1
ATOM 2544 C C . HIS B 1 65 ? 1.763 9.172 -3.689 1 98.12 65 HIS B C 1
ATOM 2546 O O . HIS B 1 65 ? 1.013 9.328 -2.725 1 98.12 65 HIS B O 1
ATOM 2552 N N . ILE B 1 66 ? 2.111 8.008 -4.109 1 97.5 66 ILE B N 1
ATOM 2553 C CA . ILE B 1 66 ? 1.354 6.809 -3.766 1 97.5 66 ILE B CA 1
ATOM 2554 C C . ILE B 1 66 ? 1.579 6.461 -2.295 1 97.5 66 ILE B C 1
ATOM 2556 O O . ILE B 1 66 ? 0.717 5.855 -1.655 1 97.5 66 ILE B O 1
ATOM 2560 N N . ASP B 1 67 ? 2.736 6.852 -1.719 1 97.19 67 ASP B N 1
ATOM 2561 C CA . ASP B 1 67 ? 2.967 6.566 -0.306 1 97.19 67 ASP B CA 1
ATOM 2562 C C . ASP B 1 67 ? 2.102 7.457 0.583 1 97.19 67 ASP B C 1
ATOM 2564 O O . ASP B 1 67 ? 2.047 7.262 1.8 1 97.19 67 ASP B O 1
ATOM 2568 N N . HIS B 1 68 ? 1.328 8.336 -0.015 1 98.31 68 HIS B N 1
ATOM 2569 C CA . HIS B 1 68 ? 0.381 9.172 0.713 1 98.31 68 HIS B CA 1
ATOM 2570 C C . HIS B 1 68 ? -1.055 8.867 0.301 1 98.31 68 HIS B C 1
ATOM 2572 O O . HIS B 1 68 ? -2 9.406 0.877 1 98.31 68 HIS B O 1
ATOM 2578 N N . THR B 1 69 ? -1.268 7.98 -0.735 1 97.88 69 THR B N 1
ATOM 2579 C CA . THR B 1 69 ? -2.613 7.918 -1.296 1 97.88 69 THR B CA 1
ATOM 2580 C C . THR B 1 69 ? -3.057 6.473 -1.479 1 97.88 69 THR B C 1
ATOM 2582 O O . THR B 1 69 ? -4.254 6.188 -1.566 1 97.88 69 THR B O 1
ATOM 2585 N N . CYS B 1 70 ? -2.182 5.512 -1.583 1 97.06 70 CYS B N 1
ATOM 2586 C CA . CYS B 1 70 ? -2.531 4.16 -2.006 1 97.06 70 CYS B CA 1
ATOM 2587 C C . CYS B 1 70 ? -3.484 3.508 -1.012 1 97.06 70 CYS B C 1
ATOM 2589 O O . CYS B 1 70 ? -4.387 2.766 -1.404 1 97.06 70 CYS B O 1
ATOM 2591 N N . GLY B 1 71 ? -3.273 3.805 0.265 1 96 71 GLY B N 1
ATOM 2592 C CA . GLY B 1 71 ? -4.07 3.174 1.306 1 96 71 GLY B CA 1
ATOM 2593 C C . GLY B 1 71 ? -5.551 3.482 1.194 1 96 71 GLY B C 1
ATOM 2594 O O . GLY B 1 71 ? -6.391 2.609 1.419 1 96 71 GLY B O 1
ATOM 2595 N N . ILE B 1 72 ? -5.902 4.672 0.825 1 92.62 72 ILE B N 1
ATOM 2596 C CA . ILE B 1 72 ? -7.305 5.059 0.733 1 92.62 72 ILE B CA 1
ATOM 2597 C C . ILE B 1 72 ? -7.984 4.27 -0.385 1 92.62 72 ILE B C 1
ATOM 2599 O O . ILE B 1 72 ? -9.109 3.791 -0.221 1 92.62 72 ILE B O 1
ATOM 2603 N N . SER B 1 73 ? -7.273 4.102 -1.466 1 94.94 73 SER B N 1
ATOM 2604 C CA . SER B 1 73 ? -7.812 3.322 -2.576 1 94.94 73 SER B CA 1
ATOM 2605 C C . SER B 1 73 ? -8.031 1.867 -2.178 1 94.94 73 SER B C 1
ATOM 2607 O O . SER B 1 73 ? -9.07 1.283 -2.479 1 94.94 73 SER B O 1
ATOM 2609 N N . LEU B 1 74 ? -7.137 1.36 -1.467 1 95.12 74 LEU B N 1
ATOM 2610 C CA . LEU B 1 74 ? -7.168 -0.06 -1.136 1 95.12 74 LEU B CA 1
ATOM 2611 C C . LEU B 1 74 ? -8.172 -0.336 -0.021 1 95.12 74 LEU B C 1
ATOM 2613 O O . LEU B 1 74 ? -8.633 -1.468 0.136 1 95.12 74 LEU B O 1
ATOM 2617 N N . LEU B 1 75 ? -8.531 0.7 0.713 1 93.75 75 LEU B N 1
ATOM 2618 C CA . LEU B 1 75 ? -9.398 0.524 1.875 1 93.75 75 LEU B CA 1
ATOM 2619 C C . LEU B 1 75 ? -10.867 0.615 1.478 1 93.75 75 LEU B C 1
ATOM 2621 O O . LEU B 1 75 ? -11.742 0.191 2.23 1 93.75 75 LEU B O 1
ATOM 2625 N N . VAL B 1 76 ? -11.219 1.102 0.345 1 92.75 76 VAL B N 1
ATOM 2626 C CA . VAL B 1 76 ? -12.555 1.571 0.008 1 92.75 76 VAL B CA 1
ATOM 2627 C C . VAL B 1 76 ? -13.539 0.401 0.04 1 92.75 76 VAL B C 1
ATOM 2629 O O . VAL B 1 76 ? -14.703 0.569 0.408 1 92.75 76 VAL B O 1
ATOM 2632 N N . GLU B 1 77 ? -13.133 -0.786 -0.24 1 89.25 77 GLU B N 1
ATOM 2633 C CA . GLU B 1 77 ? -14.055 -1.916 -0.212 1 89.25 77 GLU B CA 1
ATOM 2634 C C . GLU B 1 77 ? -14.477 -2.248 1.216 1 89.25 77 GLU B C 1
ATOM 2636 O O . GLU B 1 77 ? -15.547 -2.818 1.436 1 89.25 77 GLU B O 1
ATOM 2641 N N . SER B 1 78 ? -13.625 -1.867 2.117 1 91.94 78 SER B N 1
ATOM 2642 C CA . SER B 1 78 ? -13.953 -2.059 3.525 1 91.94 78 SER B CA 1
ATOM 2643 C C . SER B 1 78 ? -15.016 -1.063 3.986 1 91.94 78 SER B C 1
ATOM 2645 O O . SER B 1 78 ? -15.492 -1.134 5.121 1 91.94 78 SER B O 1
ATOM 2647 N N . PHE B 1 79 ? -15.43 -0.166 3.109 1 94.12 79 PHE B N 1
ATOM 2648 C CA . PHE B 1 79 ? -16.5 0.763 3.43 1 94.12 79 PHE B CA 1
ATOM 2649 C C . PHE B 1 79 ? -17.844 0.046 3.443 1 94.12 79 PHE B C 1
ATOM 2651 O O . PHE B 1 79 ? -18.828 0.567 3.977 1 94.12 79 PHE B O 1
ATOM 2658 N N . TYR B 1 80 ? -17.875 -1.163 2.857 1 92.69 80 TYR B N 1
ATOM 2659 C CA . TYR B 1 80 ? -19.078 -1.984 2.918 1 92.69 80 TYR B CA 1
ATOM 2660 C C . TYR B 1 80 ?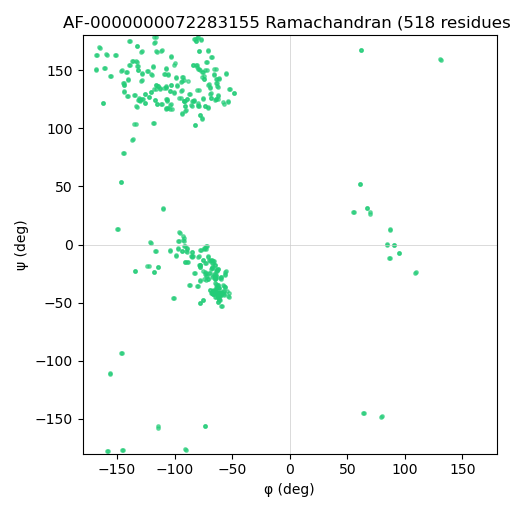 -19.016 -2.947 4.098 1 92.69 80 TYR B C 1
ATOM 2662 O O . TYR B 1 80 ? -17.969 -3.518 4.395 1 92.69 80 TYR B O 1
ATOM 2670 N N . ASN B 1 81 ? -20.188 -3.121 4.758 1 91 81 ASN B N 1
ATOM 2671 C CA . ASN B 1 81 ? -20.266 -4.172 5.766 1 91 81 ASN B CA 1
ATOM 2672 C C . ASN B 1 81 ? -20.75 -5.488 5.168 1 91 81 ASN B C 1
ATOM 2674 O O . ASN B 1 81 ? -20.906 -5.602 3.949 1 91 81 ASN B O 1
ATOM 2678 N N . ASP B 1 82 ? -20.938 -6.504 6 1 87.5 82 ASP B N 1
ATOM 2679 C CA . ASP B 1 82 ? -21.25 -7.852 5.527 1 87.5 82 ASP B CA 1
ATOM 2680 C C . ASP B 1 82 ? -22.656 -7.922 4.973 1 87.5 82 ASP B C 1
ATOM 2682 O O . ASP B 1 82 ? -23.031 -8.914 4.336 1 87.5 82 ASP B O 1
ATOM 2686 N N . GLU B 1 83 ? -23.469 -6.828 5.188 1 91.31 83 GLU B N 1
ATOM 2687 C CA . GLU B 1 83 ? -24.812 -6.719 4.605 1 91.31 83 GLU B CA 1
ATOM 2688 C C . GLU B 1 83 ? -24.781 -5.898 3.32 1 91.31 83 GLU B C 1
ATOM 2690 O O . GLU B 1 83 ? -25.844 -5.586 2.76 1 91.31 83 GLU B O 1
ATOM 2695 N N . LEU B 1 84 ? -23.562 -5.496 2.928 1 90.69 84 LEU B N 1
ATOM 2696 C CA . LEU B 1 84 ? -23.328 -4.762 1.688 1 90.69 84 LEU B CA 1
ATOM 2697 C C . LEU B 1 84 ? -23.906 -3.354 1.778 1 90.69 84 LEU B C 1
ATOM 2699 O O . LEU B 1 84 ? -24.344 -2.795 0.771 1 90.69 84 LEU B O 1
ATOM 2703 N N . ILE B 1 85 ? -23.953 -2.869 2.996 1 94.06 85 ILE B N 1
ATOM 2704 C CA . ILE B 1 85 ? -24.328 -1.479 3.244 1 94.06 85 ILE B CA 1
ATOM 2705 C C . ILE B 1 85 ? -23.062 -0.626 3.375 1 94.06 85 ILE B C 1
ATOM 2707 O O . ILE B 1 85 ? -22.156 -0.962 4.133 1 94.06 85 ILE B O 1
ATOM 2711 N N . GLN B 1 86 ? -23.031 0.407 2.584 1 95.06 86 GLN B N 1
ATOM 2712 C CA . GLN B 1 86 ? -21.906 1.325 2.715 1 95.06 86 GLN B CA 1
ATOM 2713 C C . GLN B 1 86 ? -22 2.117 4.016 1 95.06 86 GLN B C 1
ATOM 2715 O O . GLN B 1 86 ? -22.906 2.936 4.195 1 95.06 86 GLN B O 1
ATOM 2720 N N . VAL B 1 87 ? -21.062 1.966 4.863 1 94.5 87 VAL B N 1
ATOM 2721 C CA . VAL B 1 87 ? -21.109 2.518 6.211 1 94.5 87 VAL B CA 1
ATOM 2722 C C . VAL B 1 87 ? -20.219 3.746 6.305 1 94.5 87 VAL B C 1
ATOM 2724 O O . VAL B 1 87 ? -20.141 4.391 7.355 1 94.5 87 VAL B O 1
ATOM 2727 N N . CYS B 1 88 ? -19.547 3.992 5.277 1 94.31 88 CYS B N 1
ATOM 2728 C CA . CYS B 1 88 ? -18.594 5.09 5.234 1 94.31 88 CYS B CA 1
ATOM 2729 C C . CYS B 1 88 ? -18.578 5.754 3.863 1 94.31 88 CYS B C 1
ATOM 2731 O O . CYS B 1 88 ? -18.578 5.07 2.838 1 94.31 88 CYS B O 1
ATOM 2733 N N . LYS B 1 89 ? -18.656 7.098 3.771 1 97.56 89 LYS B N 1
ATOM 2734 C CA . LYS B 1 89 ? -18.516 7.895 2.557 1 97.56 89 LYS B CA 1
ATOM 2735 C C . LYS B 1 89 ? -17.812 9.219 2.846 1 97.56 89 LYS B C 1
ATOM 2737 O O . LYS B 1 89 ? -18.453 10.273 2.867 1 97.56 89 LYS B O 1
ATOM 2742 N N . PRO B 1 90 ? -16.469 9.164 2.969 1 98.62 90 PRO B N 1
ATOM 2743 C CA . PRO B 1 90 ? -15.734 10.367 3.35 1 98.62 90 PRO B CA 1
ATOM 2744 C C . PRO B 1 90 ? -15.664 11.398 2.225 1 98.62 90 PRO B C 1
ATOM 2746 O O . PRO B 1 90 ? -15.836 11.047 1.053 1 98.62 90 PRO B O 1
ATOM 2749 N N . THR B 1 91 ? -15.453 12.633 2.621 1 98.88 91 THR B N 1
ATOM 2750 C CA . THR B 1 91 ? -15.133 13.695 1.675 1 98.88 91 THR B CA 1
ATOM 2751 C C . THR B 1 91 ? -13.625 13.789 1.461 1 98.88 91 THR B C 1
ATOM 2753 O O . THR B 1 91 ? -12.859 13.883 2.424 1 98.88 91 THR B O 1
ATOM 2756 N N . LEU B 1 92 ? -13.242 13.703 0.202 1 98.88 92 LEU B N 1
ATOM 2757 C CA . LEU B 1 92 ? -11.844 13.898 -0.171 1 98.88 92 LEU B CA 1
ATOM 2758 C C . LEU B 1 92 ? -11.531 15.375 -0.366 1 98.88 92 LEU B C 1
ATOM 2760 O O . LEU B 1 92 ? -12.172 16.047 -1.182 1 98.88 92 LEU B O 1
ATOM 2764 N N . HIS B 1 93 ? -10.625 15.883 0.409 1 98.94 93 HIS B N 1
ATOM 2765 C CA . HIS B 1 93 ? -10.148 17.25 0.286 1 98.94 93 HIS B CA 1
ATOM 2766 C C . HIS B 1 93 ? -8.742 17.312 -0.292 1 98.94 93 HIS B C 1
ATOM 2768 O O . HIS B 1 93 ? -7.797 16.797 0.322 1 98.94 93 HIS B O 1
ATOM 2774 N N . CYS B 1 94 ? -8.586 17.891 -1.417 1 98.75 94 CYS B N 1
ATOM 2775 C CA . CYS B 1 94 ? -7.285 18.125 -2.039 1 98.75 94 CYS B CA 1
ATOM 2776 C C . CYS B 1 94 ? -7.395 19.141 -3.166 1 98.75 94 CYS B C 1
ATOM 2778 O O . CYS B 1 94 ? -8.492 19.578 -3.51 1 98.75 94 CYS B O 1
ATOM 2780 N N . SER B 1 95 ? -6.293 19.609 -3.666 1 98.75 95 SER B N 1
ATOM 2781 C CA . SER B 1 95 ? -6.332 20.531 -4.793 1 98.75 95 SER B CA 1
ATOM 2782 C C . SER B 1 95 ? -6.84 19.844 -6.055 1 98.75 95 SER B C 1
ATOM 2784 O O . SER B 1 95 ? -6.773 18.609 -6.168 1 98.75 95 SER B O 1
ATOM 2786 N N . HIS B 1 96 ? -7.277 20.625 -7.008 1 98.69 96 HIS B N 1
ATOM 2787 C CA . HIS B 1 96 ? -7.734 20.094 -8.281 1 98.69 96 HIS B CA 1
ATOM 2788 C C . HIS B 1 96 ? -6.602 19.375 -9.016 1 98.69 96 HIS B C 1
ATOM 2790 O O . HIS B 1 96 ? -6.832 18.375 -9.695 1 98.69 96 HIS B O 1
ATOM 2796 N N . ILE B 1 97 ? -5.426 19.875 -8.867 1 98.5 97 ILE B N 1
ATOM 2797 C CA . ILE B 1 97 ? -4.27 19.281 -9.539 1 98.5 97 ILE B CA 1
ATOM 2798 C C . ILE B 1 97 ? -4.004 17.891 -8.977 1 98.5 97 ILE B C 1
ATOM 2800 O O . ILE B 1 97 ? -3.73 16.953 -9.734 1 98.5 97 ILE B O 1
ATOM 2804 N N . VAL B 1 98 ? -4.105 17.75 -7.633 1 98.44 98 VAL B N 1
ATOM 2805 C CA . VAL B 1 98 ? -3.912 16.453 -7 1 98.44 98 VAL B CA 1
ATOM 2806 C C . VAL B 1 98 ? -4.98 15.477 -7.488 1 98.44 98 VAL B C 1
ATOM 2808 O O . VAL B 1 98 ? -4.672 14.336 -7.84 1 98.44 98 VAL B O 1
ATOM 2811 N N . LEU B 1 99 ? -6.219 15.938 -7.559 1 98.44 99 LEU B N 1
ATOM 2812 C CA . LEU B 1 99 ? -7.285 15.078 -8.055 1 98.44 99 LEU B CA 1
ATOM 2813 C C . LEU B 1 99 ? -7.016 14.656 -9.5 1 98.44 99 LEU B C 1
ATOM 2815 O O . LEU B 1 99 ? -7.238 13.5 -9.859 1 98.44 99 LEU B O 1
ATOM 2819 N N . GLU B 1 100 ? -6.574 15.555 -10.312 1 98.12 100 GLU B N 1
ATOM 2820 C CA . GLU B 1 100 ? -6.254 15.25 -11.703 1 98.12 100 GLU B CA 1
ATOM 2821 C C . GLU B 1 100 ? -5.152 14.195 -11.805 1 98.12 100 GLU B C 1
ATOM 2823 O O . GLU B 1 100 ? -5.227 13.289 -12.633 1 98.12 100 GLU B O 1
ATOM 2828 N N . GLN B 1 101 ? -4.199 14.336 -10.992 1 97.69 101 GLN B N 1
ATOM 2829 C CA . GLN B 1 101 ? -3.107 13.367 -10.961 1 97.69 101 GLN B CA 1
ATOM 2830 C C . GLN B 1 101 ? -3.607 11.992 -10.531 1 97.69 101 GLN B C 1
ATOM 2832 O O . GLN B 1 101 ? -3.174 10.977 -11.07 1 97.69 101 GLN B O 1
ATOM 2837 N N . LEU B 1 102 ? -4.488 11.945 -9.531 1 97.94 102 LEU B N 1
ATOM 2838 C CA . LEU B 1 102 ? -5.082 10.688 -9.109 1 97.94 102 LEU B CA 1
ATOM 2839 C C . LEU B 1 102 ? -5.902 10.07 -10.234 1 97.94 102 LEU B C 1
ATOM 2841 O O . LEU B 1 102 ? -5.793 8.867 -10.5 1 97.94 102 LEU B O 1
ATOM 2845 N N . ASN B 1 103 ? -6.68 10.906 -10.93 1 97.62 103 ASN B N 1
ATOM 2846 C CA . ASN B 1 103 ? -7.492 10.453 -12.055 1 97.62 103 ASN B CA 1
ATOM 2847 C C . ASN B 1 103 ? -6.629 9.852 -13.164 1 97.62 103 ASN B C 1
ATOM 2849 O O . ASN B 1 103 ? -7.043 8.906 -13.828 1 97.62 103 ASN B O 1
ATOM 2853 N N . ASP B 1 104 ? -5.449 10.32 -13.25 1 96.88 104 ASP B N 1
ATOM 2854 C CA . ASP B 1 104 ? -4.551 9.914 -14.328 1 96.88 104 ASP B CA 1
ATOM 2855 C C . ASP B 1 104 ? -3.629 8.789 -13.875 1 96.88 104 ASP B C 1
ATOM 2857 O O . ASP B 1 104 ? -2.637 8.484 -14.539 1 96.88 104 ASP B O 1
ATOM 2861 N N . SER B 1 105 ? -3.93 8.242 -12.734 1 96.81 105 SER B N 1
ATOM 2862 C CA . SER B 1 105 ? -3.064 7.184 -12.227 1 96.81 105 SER B CA 1
ATOM 2863 C C . SER B 1 105 ? -3.865 6.145 -11.445 1 96.81 105 SER B C 1
ATOM 2865 O O . SER B 1 105 ? -4.516 5.281 -12.047 1 96.81 105 SER B O 1
ATOM 2867 N N . ILE B 1 106 ? -3.951 6.328 -10.086 1 95.94 106 ILE B N 1
ATOM 2868 C CA . ILE B 1 106 ? -4.465 5.238 -9.266 1 95.94 106 ILE B CA 1
ATOM 2869 C C . ILE B 1 106 ? -5.988 5.184 -9.367 1 95.94 106 ILE B C 1
ATOM 2871 O O . ILE B 1 106 ? -6.602 4.168 -9.031 1 95.94 106 ILE B O 1
ATOM 2875 N N . PHE B 1 107 ? -6.633 6.297 -9.844 1 97.25 107 PHE B N 1
ATOM 2876 C CA . PHE B 1 107 ? -8.078 6.281 -10.023 1 97.25 107 PHE B CA 1
ATOM 2877 C C . PHE B 1 107 ? -8.445 5.797 -11.414 1 97.25 107 PHE B C 1
ATOM 2879 O O . PHE B 1 107 ? -9.633 5.641 -11.734 1 97.25 107 PHE B O 1
ATOM 2886 N N . LYS B 1 108 ? -7.438 5.594 -12.297 1 95.94 108 LYS B N 1
ATOM 2887 C CA . LYS B 1 108 ? -7.684 5.086 -13.641 1 95.94 108 LYS B CA 1
ATOM 2888 C C . LYS B 1 108 ? -8.273 3.682 -13.602 1 95.94 108 LYS B C 1
ATOM 2890 O O . LYS B 1 108 ? -7.824 2.836 -12.82 1 95.94 108 LYS B O 1
ATOM 2895 N N . LYS B 1 109 ? -9.188 3.627 -14.602 1 90.75 109 LYS B N 1
ATOM 2896 C CA . LYS B 1 109 ? -9.711 2.277 -14.82 1 90.75 109 LYS B CA 1
ATOM 2897 C C . LYS B 1 109 ? -8.594 1.326 -15.25 1 90.75 109 LYS B C 1
ATOM 2899 O O . LYS B 1 109 ? -7.762 1.676 -16.094 1 90.75 109 LYS B O 1
ATOM 2904 N N . GLY B 1 110 ? -8.391 0.274 -14.695 1 91.06 110 GLY B N 1
ATOM 2905 C CA . GLY B 1 110 ? -7.348 -0.676 -15.047 1 91.06 110 GLY B CA 1
ATOM 2906 C C . GLY B 1 110 ? -6.238 -0.75 -14.008 1 91.06 110 GLY B C 1
ATOM 2907 O O . GLY B 1 110 ? -5.43 -1.681 -14.023 1 91.06 110 GLY B O 1
ATOM 2908 N N . ILE B 1 111 ? -6.148 0.319 -13.305 1 95.38 111 ILE B N 1
ATOM 2909 C CA . ILE B 1 111 ? -5.18 0.333 -12.219 1 95.38 111 ILE B CA 1
ATOM 2910 C C . ILE B 1 111 ? -5.895 0.104 -10.891 1 95.38 111 ILE B C 1
ATOM 2912 O O . ILE B 1 111 ? -5.453 -0.708 -10.07 1 95.38 111 ILE B O 1
ATOM 2916 N N . TRP B 1 112 ? -6.98 0.853 -10.812 1 96.12 112 TRP B N 1
ATOM 2917 C CA . TRP B 1 112 ? -7.879 0.648 -9.68 1 96.12 112 TRP B CA 1
ATOM 2918 C C . TRP B 1 112 ? -9.289 1.126 -10.016 1 96.12 112 TRP B C 1
ATOM 2920 O O . TRP B 1 112 ? -9.977 0.524 -10.844 1 96.12 112 TRP B O 1
ATOM 2930 N N . MET B 1 113 ? -9.719 2.25 -9.344 1 96 113 MET B N 1
ATOM 2931 C CA . MET B 1 113 ? -11.023 2.816 -9.648 1 96 113 MET B CA 1
ATOM 2932 C C . MET B 1 113 ? -11.117 4.266 -9.172 1 96 113 MET B C 1
ATOM 2934 O O . MET B 1 113 ? -10.406 4.668 -8.258 1 96 113 MET B O 1
ATOM 2938 N N . ASN B 1 114 ? -11.977 5.016 -9.891 1 97.62 114 ASN B N 1
ATOM 2939 C CA . ASN B 1 114 ? -12.258 6.375 -9.445 1 97.62 114 ASN B CA 1
ATOM 2940 C C . ASN B 1 114 ? -13.234 6.391 -8.273 1 97.62 114 ASN B C 1
ATOM 2942 O O . ASN B 1 114 ? -14.43 6.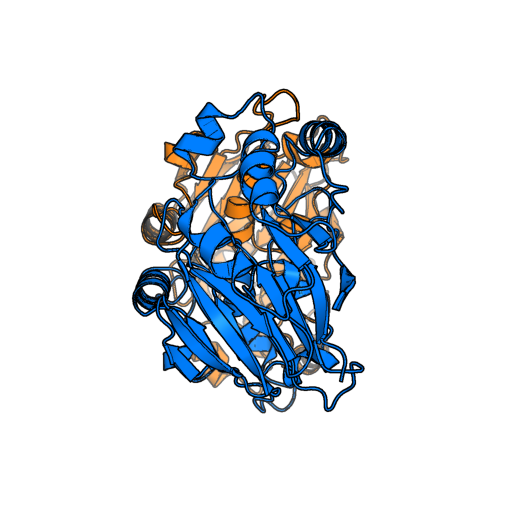156 -8.453 1 97.62 114 ASN B O 1
ATOM 2946 N N . LEU B 1 115 ? -12.75 6.762 -7.164 1 97.75 115 LEU B N 1
ATOM 2947 C CA . LEU B 1 115 ? -13.508 6.629 -5.926 1 97.75 115 LEU B CA 1
ATOM 2948 C C . LEU B 1 115 ? -14.664 7.625 -5.887 1 97.75 115 LEU B C 1
ATOM 2950 O O . LEU B 1 115 ? -15.68 7.375 -5.234 1 97.75 115 LEU B O 1
ATOM 2954 N N . ILE B 1 116 ? -14.453 8.75 -6.559 1 97.94 116 ILE B N 1
ATOM 2955 C CA . ILE B 1 116 ? -15.508 9.758 -6.625 1 97.94 116 ILE B CA 1
ATOM 2956 C C . ILE B 1 116 ? -16.594 9.305 -7.598 1 97.94 116 ILE B C 1
ATOM 2958 O O . ILE B 1 116 ? -17.781 9.273 -7.242 1 97.94 116 ILE B O 1
ATOM 2962 N N . GLU B 1 117 ? -16.234 8.859 -8.75 1 97.38 117 GLU B N 1
ATOM 2963 C CA . GLU B 1 117 ? -17.188 8.422 -9.773 1 97.38 117 GLU B CA 1
ATOM 2964 C C . GLU B 1 117 ? -17.969 7.199 -9.305 1 97.38 117 GLU B C 1
ATOM 2966 O O . GLU B 1 117 ? -19.141 7.051 -9.633 1 97.38 117 GLU B O 1
ATOM 2971 N N . LYS B 1 118 ? -17.328 6.367 -8.539 1 96 118 LYS B N 1
ATOM 2972 C CA . LYS B 1 118 ? -17.953 5.125 -8.102 1 96 118 LYS B CA 1
ATOM 2973 C C . LYS B 1 118 ? -18.797 5.348 -6.848 1 96 118 LYS B C 1
ATOM 2975 O O . LYS B 1 118 ? -19.453 4.422 -6.359 1 96 118 LYS B O 1
ATOM 2980 N N . GLY B 1 119 ? -18.719 6.578 -6.293 1 96.75 119 GLY B N 1
ATOM 2981 C CA . GLY B 1 119 ? -19.594 6.949 -5.195 1 96.75 119 GLY B CA 1
ATOM 2982 C C . GLY B 1 119 ? -19.047 6.566 -3.834 1 96.75 119 GLY B C 1
ATOM 2983 O O . GLY B 1 119 ? -19.781 6.586 -2.84 1 96.75 119 GLY B O 1
ATOM 2984 N N . PHE B 1 120 ? -17.766 6.195 -3.773 1 97.38 120 PHE B N 1
ATOM 2985 C CA . PHE B 1 120 ? -17.172 5.836 -2.492 1 97.38 120 PHE B CA 1
ATOM 2986 C C . PHE B 1 120 ? -16.844 7.082 -1.681 1 97.38 120 PHE B C 1
ATOM 2988 O O . PHE B 1 120 ? -16.828 7.039 -0.449 1 97.38 120 PHE B O 1
ATOM 2995 N N . MET B 1 121 ? -16.531 8.102 -2.369 1 98.25 121 MET B N 1
ATOM 2996 C CA . MET B 1 121 ? -16.156 9.367 -1.734 1 98.25 121 MET B CA 1
ATOM 2997 C C . MET B 1 121 ? -16.828 10.539 -2.438 1 98.25 121 MET B C 1
ATOM 2999 O O . MET B 1 121 ? -17.25 10.422 -3.59 1 98.25 121 MET B O 1
ATOM 3003 N N . THR B 1 122 ? -16.953 11.633 -1.76 1 98.56 122 THR B N 1
ATOM 3004 C CA . THR B 1 122 ? -17.266 12.93 -2.348 1 98.56 122 THR B CA 1
ATOM 3005 C C . THR B 1 122 ? -16.016 13.797 -2.438 1 98.56 122 THR B C 1
ATOM 3007 O O . THR B 1 122 ? -14.984 13.469 -1.843 1 98.56 122 THR B O 1
ATOM 3010 N N . PHE B 1 123 ? -16.109 14.859 -3.303 1 98.75 123 PHE B N 1
ATOM 3011 C CA . PHE B 1 123 ? -14.922 15.688 -3.512 1 98.75 123 PHE B CA 1
ATOM 3012 C C . PHE B 1 123 ? -15.203 17.141 -3.123 1 98.75 123 PHE B C 1
ATOM 3014 O O . PHE B 1 123 ? -16.266 17.688 -3.455 1 98.75 123 PHE B O 1
ATOM 3021 N N . GLN B 1 124 ? -14.344 17.672 -2.363 1 98.81 124 GLN B N 1
ATOM 3022 C CA . GLN B 1 124 ? -14.297 19.109 -2.107 1 98.81 124 GLN B CA 1
ATOM 3023 C C . GLN B 1 124 ? -12.883 19.656 -2.307 1 98.81 124 GLN B C 1
ATOM 3025 O O . GLN B 1 124 ? -11.961 19.266 -1.595 1 98.81 124 GLN B O 1
ATOM 3030 N N . SER B 1 125 ? -12.734 20.609 -3.137 1 98.75 125 SER B N 1
ATOM 3031 C CA . SER B 1 125 ? -11.414 21.156 -3.445 1 98.75 125 SER B CA 1
ATOM 3032 C C . SER B 1 125 ? -10.906 22.047 -2.318 1 98.75 125 SER B C 1
ATOM 3034 O O . SER B 1 125 ? -11.703 22.672 -1.611 1 98.75 125 SER B O 1
ATOM 3036 N N . ILE B 1 126 ? -9.672 22.062 -2.16 1 98.88 126 ILE B N 1
ATOM 3037 C CA . ILE B 1 126 ? -8.992 23.031 -1.305 1 98.88 126 ILE B CA 1
ATOM 3038 C C . ILE B 1 126 ? -7.688 23.469 -1.966 1 98.88 126 ILE B C 1
ATOM 3040 O O . ILE B 1 126 ? -6.887 22.641 -2.396 1 98.88 126 ILE B O 1
ATOM 3044 N N . GLU B 1 127 ? -7.523 24.734 -2.078 1 98.81 127 GLU B N 1
ATOM 3045 C CA . GLU B 1 127 ? -6.352 25.312 -2.729 1 98.81 127 GLU B CA 1
ATOM 3046 C C . GLU B 1 127 ? -5.512 26.109 -1.737 1 98.81 127 GLU B C 1
ATOM 3048 O O . GLU B 1 127 ? -5.938 26.359 -0.606 1 98.81 127 GLU B O 1
ATOM 3053 N N . ASP B 1 128 ? -4.289 26.422 -2.154 1 98.75 128 ASP B N 1
ATOM 3054 C CA . ASP B 1 128 ? -3.373 27.172 -1.306 1 98.75 128 ASP B CA 1
ATOM 3055 C C . ASP B 1 128 ? -4.059 28.406 -0.712 1 98.75 128 ASP B C 1
ATOM 3057 O O . ASP B 1 128 ? -4.699 29.172 -1.433 1 98.75 128 ASP B O 1
ATOM 3061 N N . GLY B 1 129 ? -3.918 28.547 0.532 1 98.62 129 GLY B N 1
ATOM 3062 C CA . GLY B 1 129 ? -4.449 29.703 1.226 1 98.62 129 GLY B CA 1
ATOM 3063 C C . GLY B 1 129 ? -5.895 29.547 1.655 1 98.62 129 GLY B C 1
ATOM 3064 O O . GLY B 1 129 ? -6.395 30.297 2.48 1 98.62 129 GLY B O 1
ATOM 3065 N N . GLU B 1 130 ? -6.594 28.531 1.173 1 98.81 130 GLU B N 1
ATOM 3066 C CA . GLU B 1 130 ? -8.008 28.328 1.486 1 98.81 130 GLU B CA 1
ATOM 3067 C C . GLU B 1 130 ? -8.18 27.594 2.807 1 98.81 130 GLU B C 1
ATOM 3069 O O . GLU B 1 130 ? -7.266 26.891 3.26 1 98.81 130 GLU B O 1
ATOM 3074 N N . GLN B 1 131 ? -9.297 27.844 3.373 1 98.44 131 GLN B N 1
ATOM 3075 C CA . GLN B 1 131 ? -9.695 27.188 4.613 1 98.44 131 GLN B CA 1
ATOM 3076 C C . GLN B 1 131 ? -10.992 26.391 4.434 1 98.44 131 GLN B C 1
ATOM 3078 O O . GLN B 1 131 ? -11.844 26.766 3.625 1 98.44 131 GLN B O 1
ATOM 3083 N N . CYS B 1 132 ? -11.094 25.281 5.145 1 98.12 132 CYS B N 1
ATOM 3084 C CA . CYS B 1 132 ? -12.289 24.453 5.133 1 98.12 132 CYS B CA 1
ATOM 3085 C C . CYS B 1 132 ? -12.555 23.859 6.512 1 98.12 132 CYS B C 1
ATOM 3087 O O . CYS B 1 132 ? -11.625 23.453 7.207 1 98.12 132 CYS B O 1
ATOM 3089 N N . VAL B 1 133 ? -13.812 23.875 6.902 1 98.69 133 VAL B N 1
ATOM 3090 C CA . VAL B 1 133 ? -14.211 23.219 8.133 1 98.69 133 VAL B CA 1
ATOM 3091 C C . VAL B 1 133 ? -14.633 21.781 7.836 1 98.69 133 VAL B C 1
ATOM 3093 O O . VAL B 1 133 ? -15.523 21.547 7.016 1 98.69 133 VAL B O 1
ATOM 3096 N N . LEU B 1 134 ? -14.023 20.812 8.477 1 98.75 134 LEU B N 1
ATOM 3097 C CA . LEU B 1 134 ? -14.305 19.406 8.266 1 98.75 134 LEU B CA 1
ATOM 3098 C C . LEU B 1 134 ? -15.539 18.969 9.055 1 98.75 134 LEU B C 1
ATOM 3100 O O . LEU B 1 134 ? -16.078 19.75 9.844 1 98.75 134 LEU B O 1
ATOM 3104 N N . SER B 1 135 ? -15.961 17.766 8.875 1 97.88 135 SER B N 1
ATOM 3105 C CA . SER B 1 135 ? -17.188 17.234 9.469 1 97.88 135 SER B CA 1
ATOM 3106 C C . SER B 1 135 ? -17.078 17.188 10.992 1 97.88 135 SER B C 1
ATOM 3108 O O . SER B 1 135 ? -18.094 17.281 11.688 1 97.88 135 SER B O 1
ATOM 3110 N N . ASN B 1 136 ? -15.891 17.047 11.516 1 97.69 136 ASN B N 1
ATOM 3111 C CA . ASN B 1 136 ? -15.719 16.922 12.953 1 97.69 136 ASN B CA 1
ATOM 3112 C C . ASN B 1 136 ? -15.469 18.281 13.609 1 97.69 136 ASN B C 1
ATOM 3114 O O . ASN B 1 136 ? -15.148 18.359 14.797 1 97.69 136 ASN B O 1
ATOM 3118 N N . GLY B 1 137 ? -15.516 19.359 12.844 1 97.88 137 GLY B N 1
ATOM 3119 C CA . GLY B 1 137 ? -15.383 20.719 13.375 1 97.88 137 GLY B CA 1
ATOM 3120 C C . GLY B 1 137 ? -13.969 21.25 13.305 1 97.88 137 GLY B C 1
ATOM 3121 O O . GLY B 1 137 ? -13.727 22.422 13.562 1 97.88 137 GLY B O 1
ATOM 3122 N N . ILE B 1 138 ? -13.047 20.422 12.93 1 98.5 138 ILE B N 1
ATOM 3123 C CA . ILE B 1 138 ? -11.664 20.844 12.734 1 98.5 138 ILE B CA 1
ATOM 3124 C C . ILE B 1 138 ? -11.555 21.719 11.492 1 98.5 138 ILE B C 1
ATOM 3126 O O . ILE B 1 138 ? -12.188 21.438 10.469 1 98.5 138 ILE B O 1
ATOM 3130 N N . THR B 1 139 ? -10.789 22.766 11.648 1 98.75 139 THR B N 1
ATOM 3131 C CA . THR B 1 139 ? -10.516 23.625 10.5 1 98.75 139 THR B CA 1
ATOM 3132 C C . THR B 1 139 ? -9.141 23.312 9.906 1 98.75 139 THR B C 1
ATOM 3134 O O . THR B 1 139 ? -8.148 23.219 10.633 1 98.75 139 THR B O 1
ATOM 3137 N N . ILE B 1 140 ? -9.102 23.141 8.594 1 98.88 140 ILE B N 1
ATOM 3138 C CA . ILE B 1 140 ? -7.816 22.969 7.918 1 98.88 140 ILE B CA 1
ATOM 3139 C C . ILE B 1 140 ? -7.535 24.172 7.027 1 98.88 140 ILE B C 1
ATOM 3141 O O . ILE B 1 140 ? -8.445 24.703 6.395 1 98.88 140 ILE B O 1
ATOM 3145 N N . THR B 1 141 ? -6.402 24.656 7.094 1 98.94 141 THR B N 1
ATOM 3146 C CA . THR B 1 141 ? -5.902 25.703 6.207 1 98.94 141 THR B CA 1
ATOM 3147 C C . THR B 1 141 ? -4.746 25.172 5.355 1 98.94 141 THR B C 1
ATOM 3149 O O . THR B 1 141 ? -3.719 24.766 5.887 1 98.94 141 THR B O 1
ATOM 3152 N N . ALA B 1 142 ? -4.98 25.25 4.047 1 98.94 142 ALA B N 1
ATOM 3153 C CA . ALA B 1 142 ? -3.951 24.75 3.137 1 98.94 142 ALA B CA 1
ATOM 3154 C C . ALA B 1 142 ? -2.838 25.781 2.961 1 98.94 142 ALA B C 1
ATOM 3156 O O . ALA B 1 142 ? -3.104 26.969 2.789 1 98.94 142 ALA B O 1
ATOM 3157 N N . VAL B 1 143 ? -1.648 25.328 3.066 1 98.88 143 VAL B N 1
ATOM 3158 C CA . VAL B 1 143 ? -0.467 26.172 2.879 1 98.88 143 VAL B CA 1
ATOM 3159 C C . VAL B 1 143 ? 0.499 25.484 1.912 1 98.88 143 VAL B C 1
ATOM 3161 O O . VAL B 1 143 ? 0.917 24.344 2.141 1 98.88 143 VAL B O 1
ATOM 3164 N N . LYS B 1 144 ? 0.881 26.141 0.909 1 98.62 144 LYS B N 1
ATOM 3165 C CA . LYS B 1 144 ? 1.751 25.562 -0.114 1 98.62 144 LYS B CA 1
ATOM 3166 C C . LYS B 1 144 ? 3.115 25.203 0.465 1 98.62 144 LYS B C 1
ATOM 3168 O O . LYS B 1 144 ? 3.682 25.953 1.255 1 98.62 144 LYS B O 1
ATOM 3173 N N . CYS B 1 145 ? 3.631 24.047 0.061 1 98.62 145 CYS B N 1
ATOM 3174 C CA . CYS B 1 145 ? 4.988 23.594 0.338 1 98.62 145 CYS B CA 1
ATOM 3175 C C . CYS B 1 145 ? 5.785 23.453 -0.951 1 98.62 145 CYS B C 1
ATOM 3177 O O . CYS B 1 145 ? 5.32 23.828 -2.023 1 98.62 145 CYS B O 1
ATOM 3179 N N . LEU B 1 146 ? 7.082 23.062 -0.813 1 98.56 146 LEU B N 1
ATOM 3180 C CA . LEU B 1 146 ? 7.941 22.906 -1.979 1 98.56 146 LEU B CA 1
ATOM 3181 C C . LEU B 1 146 ? 8.422 21.453 -2.098 1 98.56 146 LEU B C 1
ATOM 3183 O O . LEU B 1 146 ? 9.305 21.031 -1.353 1 98.56 146 LEU B O 1
ATOM 3187 N N . HIS B 1 147 ? 7.844 20.781 -3.012 1 98.19 147 HIS B N 1
ATOM 3188 C CA . HIS B 1 147 ? 8.141 19.375 -3.303 1 98.19 147 HIS B CA 1
ATOM 3189 C C . HIS B 1 147 ? 8.156 19.125 -4.809 1 98.19 147 HIS B C 1
ATOM 3191 O O . HIS B 1 147 ? 8.016 20.062 -5.602 1 98.19 147 HIS B O 1
ATOM 3197 N N . SER B 1 148 ? 8.5 17.953 -5.227 1 95.94 148 SER B N 1
ATOM 3198 C CA . SER B 1 148 ? 8.656 17.609 -6.641 1 95.94 148 SER B CA 1
ATOM 3199 C C . SER B 1 148 ? 7.34 17.734 -7.391 1 95.94 148 SER B C 1
ATOM 3201 O O . SER B 1 148 ? 7.324 17.906 -8.609 1 95.94 148 SER B O 1
ATOM 3203 N N . VAL B 1 149 ? 6.223 17.656 -6.699 1 97.12 149 VAL B N 1
ATOM 3204 C CA . VAL B 1 149 ? 4.879 17.875 -7.227 1 97.12 149 VAL B CA 1
ATOM 3205 C C . VAL B 1 149 ? 4.141 18.891 -6.352 1 97.12 149 VAL B C 1
ATOM 3207 O O . VAL B 1 149 ? 4.613 19.234 -5.266 1 97.12 149 VAL B O 1
ATOM 3210 N N . LEU B 1 150 ? 3.031 19.391 -6.871 1 98.06 150 LEU B N 1
ATOM 3211 C CA . LEU B 1 150 ? 2.236 20.281 -6.031 1 98.06 150 LEU B CA 1
ATOM 3212 C C . LEU B 1 150 ? 1.902 19.609 -4.699 1 98.06 150 LEU B C 1
ATOM 3214 O O . LEU B 1 150 ? 1.354 18.516 -4.672 1 98.06 150 LEU B O 1
ATOM 3218 N N . THR B 1 151 ? 2.283 20.234 -3.643 1 98.75 151 THR B N 1
ATOM 3219 C CA . THR B 1 151 ? 2.098 19.719 -2.289 1 98.75 151 THR B CA 1
ATOM 3220 C C . THR B 1 151 ? 1.564 20.812 -1.368 1 98.75 151 THR B C 1
ATOM 3222 O O . THR B 1 151 ? 2.078 21.938 -1.367 1 98.75 151 THR B O 1
ATOM 3225 N N . LEU B 1 152 ? 0.541 20.484 -0.706 1 98.88 152 LEU B N 1
ATOM 3226 C CA . LEU B 1 152 ? -0.007 21.375 0.317 1 98.88 152 LEU B CA 1
ATOM 3227 C C . LEU B 1 152 ? 0.286 20.828 1.714 1 98.88 152 LEU B C 1
ATOM 3229 O O . LEU B 1 152 ? 0.052 19.656 1.991 1 98.88 152 LEU B O 1
ATOM 3233 N N . GLY B 1 153 ? 0.901 21.625 2.561 1 98.88 153 GLY B N 1
ATOM 3234 C CA . GLY B 1 153 ? 0.789 21.422 3.998 1 98.88 153 GLY B CA 1
ATOM 3235 C C . GLY B 1 153 ? -0.501 21.969 4.578 1 98.88 153 GLY B C 1
ATOM 3236 O O . GLY B 1 153 ? -1.315 22.562 3.859 1 98.88 153 GLY B O 1
ATOM 3237 N N . TYR B 1 154 ? -0.639 21.766 5.887 1 98.94 154 TYR B N 1
ATOM 3238 C CA . TYR B 1 154 ? -1.903 22.172 6.484 1 98.94 154 TYR B CA 1
ATOM 3239 C C . TYR B 1 154 ? -1.69 22.703 7.898 1 98.94 154 TYR B C 1
ATOM 3241 O O . TYR B 1 154 ? -0.865 22.172 8.648 1 98.94 154 TYR B O 1
ATOM 3249 N N . ILE B 1 155 ? -2.379 23.766 8.234 1 98.94 155 ILE B N 1
ATOM 3250 C CA . ILE B 1 155 ? -2.66 24.125 9.625 1 98.94 155 ILE B CA 1
ATOM 3251 C C . ILE B 1 155 ? -3.977 23.484 10.062 1 98.94 155 ILE B C 1
ATOM 3253 O O . ILE B 1 155 ? -5.023 23.719 9.453 1 98.94 155 ILE B O 1
ATOM 3257 N N . ILE B 1 156 ? -3.938 22.609 10.992 1 98.88 156 ILE B N 1
ATOM 3258 C CA . ILE B 1 156 ? -5.094 21.906 11.539 1 98.88 156 ILE B CA 1
ATOM 3259 C C . ILE B 1 156 ? -5.453 22.484 12.898 1 98.88 156 ILE B C 1
ATOM 3261 O O . ILE B 1 156 ? -4.641 22.469 13.828 1 98.88 156 ILE B O 1
ATOM 3265 N N . SER B 1 157 ? -6.707 23.016 13 1 98.69 157 SER B N 1
ATOM 3266 C CA . SER B 1 157 ? -6.984 23.781 14.211 1 98.69 157 SER B CA 1
ATOM 3267 C C . SER B 1 157 ? -8.406 23.531 14.703 1 98.69 157 SER B C 1
ATOM 3269 O O . SER B 1 157 ? -9.273 23.109 13.93 1 98.69 157 SER B O 1
ATOM 3271 N N . ASN B 1 158 ? -8.57 23.594 15.961 1 97.62 158 ASN B N 1
ATOM 3272 C CA . ASN B 1 158 ? -9.883 23.797 16.562 1 97.62 158 ASN B CA 1
ATOM 3273 C C . ASN B 1 158 ? -9.969 25.141 17.281 1 97.62 158 ASN B C 1
ATOM 3275 O O . ASN B 1 158 ? -9.281 26.094 16.922 1 97.62 158 ASN B O 1
ATOM 3279 N N . LYS B 1 159 ? -10.867 25.328 18.266 1 95.88 159 LYS B N 1
ATOM 3280 C CA . LYS B 1 159 ? -11.109 26.641 18.891 1 95.88 159 LYS B CA 1
ATOM 3281 C C . LYS B 1 159 ? -9.898 27.094 19.688 1 95.88 159 LYS B C 1
ATOM 3283 O O . LYS B 1 159 ? -9.625 28.297 19.781 1 95.88 159 LYS B O 1
ATOM 3288 N N . THR B 1 160 ? -9.109 26.141 20.188 1 96.88 160 THR B N 1
ATOM 3289 C CA . THR B 1 160 ? -8.125 26.531 21.172 1 96.88 160 THR B CA 1
ATOM 3290 C C . THR B 1 160 ? -6.715 26.156 20.734 1 96.88 160 THR B C 1
ATOM 3292 O O . THR B 1 160 ? -5.727 26.672 21.25 1 96.88 160 THR B O 1
ATOM 3295 N N . SER B 1 161 ? -6.625 25.25 19.797 1 98.19 161 SER B N 1
ATOM 3296 C CA . SER B 1 161 ? -5.316 24.688 19.484 1 98.19 161 SER B CA 1
ATOM 3297 C C . SER B 1 161 ? -5.141 24.516 17.984 1 98.19 161 SER B C 1
ATOM 3299 O O . SER B 1 161 ? -6.125 24.406 17.25 1 98.19 161 SER B O 1
ATOM 3301 N N . ALA B 1 162 ? -3.879 24.531 17.562 1 98.69 162 ALA B N 1
ATOM 3302 C CA . ALA B 1 162 ? -3.52 24.234 16.188 1 98.69 162 ALA B CA 1
ATOM 3303 C C . ALA B 1 162 ? -2.172 23.516 16.109 1 98.69 162 ALA B C 1
ATOM 3305 O O . ALA B 1 162 ? -1.317 23.703 16.969 1 98.69 162 ALA B O 1
ATOM 3306 N N . PHE B 1 163 ? -1.99 22.703 15.148 1 98.88 163 PHE B N 1
ATOM 3307 C CA . PHE B 1 163 ? -0.681 22.234 14.719 1 98.88 163 PHE B CA 1
ATOM 3308 C C . PHE B 1 163 ? -0.539 22.312 13.203 1 98.88 163 PHE B C 1
ATOM 3310 O O . PHE B 1 163 ? -1.537 22.391 12.484 1 98.88 163 PHE B O 1
ATOM 3317 N N . ALA B 1 164 ? 0.66 22.359 12.75 1 98.94 164 ALA B N 1
ATOM 3318 C CA . ALA B 1 164 ? 0.938 22.375 11.32 1 98.94 164 ALA B CA 1
ATOM 3319 C C . ALA B 1 164 ? 1.547 21.047 10.867 1 98.94 164 ALA B C 1
ATOM 3321 O O . ALA B 1 164 ? 2.254 20.391 11.633 1 98.94 164 ALA B O 1
ATOM 3322 N N . PHE B 1 165 ? 1.255 20.656 9.703 1 98.94 165 PHE B N 1
ATOM 3323 C CA . PHE B 1 165 ? 1.806 19.484 9.039 1 98.94 165 PHE B CA 1
ATOM 3324 C C . PHE B 1 165 ? 2.361 19.844 7.668 1 98.94 165 PHE B C 1
ATOM 3326 O O . PHE B 1 165 ? 1.635 20.344 6.812 1 98.94 165 PHE B O 1
ATOM 3333 N N . THR B 1 166 ? 3.586 19.531 7.438 1 98.81 166 THR B N 1
ATOM 3334 C CA . THR B 1 166 ? 4.234 20 6.219 1 98.81 166 THR B CA 1
ATOM 3335 C C . THR B 1 166 ? 3.893 19.109 5.035 1 98.81 166 THR B C 1
ATOM 3337 O O . THR B 1 166 ? 3.98 19.531 3.883 1 98.81 166 THR B O 1
ATOM 3340 N N . GLY B 1 167 ? 3.529 17.828 5.316 1 98.44 167 GLY B N 1
ATOM 3341 C CA . GLY B 1 167 ? 3.67 16.859 4.238 1 98.44 167 GLY B CA 1
ATOM 3342 C C . GLY B 1 167 ? 5.109 16.656 3.807 1 98.44 167 GLY B C 1
ATOM 3343 O O . GLY B 1 167 ? 6.012 16.594 4.645 1 98.44 167 GLY B O 1
ATOM 3344 N N . ASP B 1 168 ? 5.285 16.422 2.48 1 98.69 168 ASP B N 1
ATOM 3345 C CA . ASP B 1 168 ? 6.641 16.344 1.938 1 98.69 168 ASP B CA 1
ATOM 3346 C C . ASP B 1 168 ? 7.098 17.703 1.406 1 98.69 168 ASP B C 1
ATOM 3348 O O . ASP B 1 168 ? 6.363 18.375 0.671 1 98.69 168 ASP B O 1
ATOM 3352 N N . THR B 1 169 ? 8.297 18.078 1.787 1 98.81 169 THR B N 1
ATOM 3353 C CA . THR B 1 169 ? 8.781 19.406 1.372 1 98.81 169 THR B CA 1
ATOM 3354 C C . THR B 1 169 ? 10.273 19.547 1.652 1 98.81 169 THR B C 1
ATOM 3356 O O . THR B 1 169 ? 10.805 18.906 2.562 1 98.81 169 THR B O 1
ATOM 3359 N N . THR B 1 170 ? 10.898 20.312 0.864 1 98.69 170 THR B N 1
ATOM 3360 C CA . THR B 1 170 ? 12.164 20.906 1.301 1 98.69 170 THR B CA 1
ATOM 3361 C C . THR B 1 170 ? 11.914 22.141 2.15 1 98.69 170 THR B C 1
ATOM 3363 O O . THR B 1 170 ? 10.766 22.469 2.455 1 98.69 170 THR B O 1
ATOM 3366 N N . TYR B 1 171 ? 13.039 22.75 2.668 1 98.62 171 TYR B N 1
ATOM 3367 C CA . TYR B 1 171 ? 12.844 24.031 3.35 1 98.62 171 TYR B CA 1
ATOM 3368 C C . TYR B 1 171 ? 12.188 25.047 2.426 1 98.62 171 TYR B C 1
ATOM 3370 O O . TYR B 1 171 ? 12.664 25.281 1.317 1 98.62 171 TYR B O 1
ATOM 3378 N N . TYR B 1 172 ? 11.133 25.5 2.801 1 98.75 172 TYR B N 1
ATOM 3379 C CA . TYR B 1 172 ? 10.359 26.5 2.07 1 98.75 172 TYR B CA 1
ATOM 3380 C C . TYR B 1 172 ? 9.883 27.609 3 1 98.75 172 TYR B C 1
ATOM 3382 O O . TYR B 1 172 ? 8.891 27.438 3.719 1 98.75 172 TYR B O 1
ATOM 3390 N N . GLU B 1 173 ? 10.516 28.734 2.941 1 98.69 173 GLU B N 1
ATOM 3391 C CA . GLU B 1 173 ? 10.359 29.828 3.9 1 98.69 173 GLU B CA 1
ATOM 3392 C C . GLU B 1 173 ? 8.906 30.281 3.984 1 98.69 173 GLU B C 1
ATOM 3394 O O . GLU B 1 173 ? 8.391 30.531 5.074 1 98.69 173 GLU B O 1
ATOM 3399 N N . PRO B 1 174 ? 8.211 30.406 2.881 1 98.75 174 PRO B N 1
ATOM 3400 C CA . PRO B 1 174 ? 6.832 30.891 2.957 1 98.75 174 PRO B CA 1
ATOM 3401 C C . PRO B 1 174 ? 5.949 30.016 3.842 1 98.75 174 PRO B C 1
ATOM 3403 O O . PRO B 1 174 ? 5.047 30.531 4.512 1 98.75 174 PRO B O 1
ATOM 3406 N N . PHE B 1 175 ? 6.141 28.75 3.873 1 98.81 175 PHE B N 1
ATOM 3407 C CA . PHE B 1 175 ? 5.371 27.859 4.75 1 98.81 175 PHE B CA 1
ATOM 3408 C C . PHE B 1 175 ? 5.621 28.203 6.211 1 98.81 175 PHE B C 1
ATOM 3410 O O . PHE B 1 175 ? 4.672 28.391 6.98 1 98.81 175 PHE B O 1
ATOM 3417 N N . TRP B 1 176 ? 6.836 28.328 6.586 1 98.75 176 TRP B N 1
ATOM 3418 C CA . TRP B 1 176 ? 7.227 28.562 7.969 1 98.75 176 TRP B CA 1
ATOM 3419 C C . TRP B 1 176 ? 6.762 29.938 8.438 1 98.75 176 TRP B C 1
ATOM 3421 O O . TRP B 1 176 ? 6.32 30.094 9.578 1 98.75 176 TRP B O 1
ATOM 3431 N N . LYS B 1 177 ? 6.879 30.906 7.539 1 98.69 177 LYS B N 1
ATOM 3432 C CA . LYS B 1 177 ? 6.359 32.219 7.867 1 98.69 177 LYS B CA 1
ATOM 3433 C C . LYS B 1 177 ? 4.855 32.188 8.125 1 98.69 177 LYS B C 1
ATOM 3435 O O . LYS B 1 177 ? 4.371 32.75 9.102 1 98.69 177 LYS B O 1
ATOM 3440 N N . ARG B 1 178 ? 4.168 31.453 7.297 1 98.75 178 ARG B N 1
ATOM 3441 C CA . ARG B 1 178 ? 2.717 31.391 7.422 1 98.75 178 ARG B CA 1
ATOM 3442 C C . ARG B 1 178 ? 2.311 30.734 8.734 1 98.75 178 ARG B C 1
ATOM 3444 O O . ARG B 1 178 ? 1.4 31.203 9.422 1 98.75 178 ARG B O 1
ATOM 3451 N N . ILE B 1 179 ? 2.947 29.609 9.117 1 98.62 179 ILE B N 1
ATOM 3452 C CA . ILE B 1 179 ? 2.496 28.891 10.305 1 98.62 179 ILE B CA 1
ATOM 3453 C C . ILE B 1 179 ? 2.895 29.672 11.562 1 98.62 179 ILE B C 1
ATOM 3455 O O . ILE B 1 179 ? 2.238 29.562 12.602 1 98.62 179 ILE B O 1
ATOM 3459 N N . SER B 1 180 ? 3.924 30.484 11.484 1 98.06 180 SER B N 1
ATOM 3460 C CA . SER B 1 180 ? 4.352 31.297 12.617 1 98.06 180 SER B CA 1
ATOM 3461 C C . SER B 1 180 ? 3.32 32.375 12.961 1 98.06 180 SER B C 1
ATOM 3463 O O . SER B 1 180 ? 3.314 32.906 14.078 1 98.06 180 SER B O 1
ATOM 3465 N N . GLU B 1 181 ? 2.492 32.656 11.977 1 98 181 GLU B N 1
ATOM 3466 C CA . GLU B 1 181 ? 1.462 33.688 12.164 1 98 181 GLU B CA 1
ATOM 3467 C C . GLU B 1 181 ? 0.221 33.094 12.836 1 98 181 GLU B C 1
ATOM 3469 O O . GLU B 1 181 ? -0.695 33.844 13.211 1 98 181 GLU B O 1
ATOM 3474 N N . GLU B 1 182 ? 0.116 31.797 12.961 1 98.12 182 GLU B N 1
ATOM 3475 C CA . GLU B 1 182 ? -1.021 31.141 13.602 1 98.12 182 GLU B CA 1
ATOM 3476 C C . GLU B 1 182 ? -0.946 31.25 15.117 1 98.12 182 GLU B C 1
ATOM 3478 O O . GLU B 1 182 ? -0.121 30.594 15.758 1 98.12 182 GLU B O 1
ATOM 3483 N N . PRO B 1 183 ? -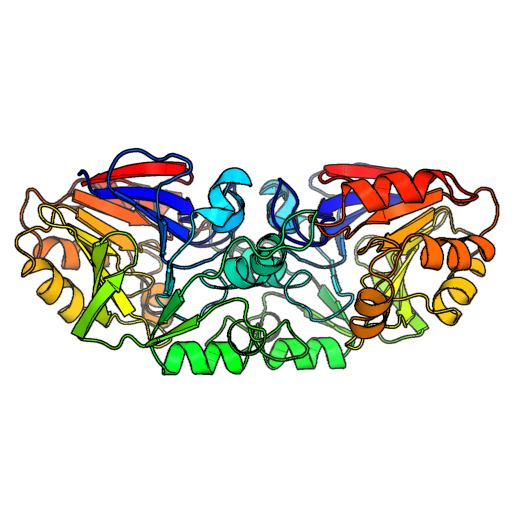1.801 32.062 15.766 1 96.69 183 PRO B N 1
ATOM 3484 C CA . PRO B 1 183 ? -1.688 32.344 17.203 1 96.69 183 PRO B CA 1
ATOM 3485 C C . PRO B 1 183 ? -1.927 31.109 18.062 1 96.69 183 PRO B C 1
ATOM 3487 O O . PRO B 1 183 ? -1.415 31.016 19.172 1 96.69 183 PRO B O 1
ATOM 3490 N N . LYS B 1 184 ? -2.689 30.109 17.547 1 97.19 184 LYS B N 1
ATOM 3491 C CA . LYS B 1 184 ? -3.033 28.922 18.344 1 97.19 184 LYS B CA 1
ATOM 3492 C C . LYS B 1 184 ? -2.021 27.797 18.109 1 97.19 184 LYS B C 1
ATOM 3494 O O . LYS B 1 184 ? -2.221 26.672 18.578 1 97.19 184 LYS B O 1
ATOM 3499 N N . LEU B 1 185 ? -0.982 28.094 17.406 1 98.62 185 LEU B N 1
ATOM 3500 C CA . LEU B 1 185 ? -0.037 27.047 17.031 1 98.62 185 LEU B CA 1
ATOM 3501 C C . LEU B 1 185 ? 0.641 26.469 18.266 1 98.62 185 LEU B C 1
ATOM 3503 O O . LEU B 1 185 ? 1.246 27.188 19.047 1 98.62 185 LEU B O 1
ATOM 3507 N N . LYS B 1 186 ? 0.54 25.141 18.422 1 98.56 186 LYS B N 1
ATOM 3508 C CA . LYS B 1 186 ? 1.144 24.453 19.547 1 98.56 186 LYS B CA 1
ATOM 3509 C C . LYS B 1 186 ? 2.264 23.516 19.094 1 98.56 186 LYS B C 1
ATOM 3511 O O . LYS B 1 186 ? 3.109 23.125 19.906 1 98.56 186 LYS B O 1
ATOM 3516 N N . GLY B 1 187 ? 2.289 23.156 17.859 1 98.69 187 GLY B N 1
ATOM 3517 C CA . GLY B 1 187 ? 3.299 22.234 17.359 1 98.69 187 GLY B CA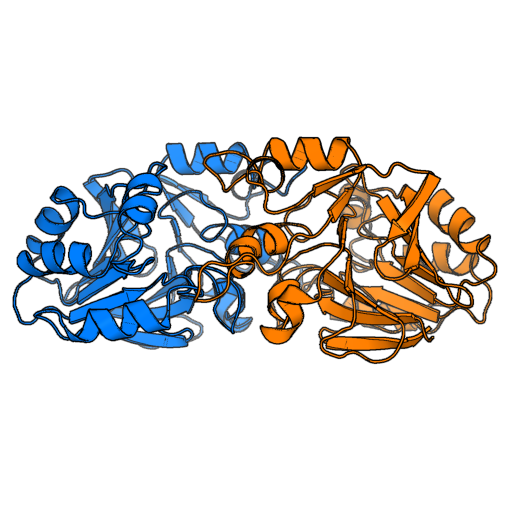 1
ATOM 3518 C C . GLY B 1 187 ? 3.346 22.156 15.844 1 98.69 187 GLY B C 1
ATOM 3519 O O . GLY B 1 187 ? 2.424 22.625 15.164 1 98.69 187 GLY B O 1
ATOM 3520 N N . VAL B 1 188 ? 4.422 21.641 15.344 1 98.88 188 VAL B N 1
ATOM 3521 C CA . VAL B 1 188 ? 4.605 21.391 13.922 1 98.88 188 VAL B CA 1
ATOM 3522 C C . VAL B 1 188 ? 5.109 19.969 13.703 1 98.88 188 VAL B C 1
ATOM 3524 O O . VAL B 1 188 ? 6.082 19.547 14.328 1 98.88 188 VAL B O 1
ATOM 3527 N N . ILE B 1 189 ? 4.387 19.219 12.898 1 98.88 189 ILE B N 1
ATOM 3528 C CA . ILE B 1 189 ? 4.855 17.938 12.391 1 98.88 189 ILE B CA 1
ATOM 3529 C C . ILE B 1 189 ? 5.516 18.125 11.031 1 98.88 189 ILE B C 1
ATOM 3531 O O . ILE B 1 189 ? 4.848 18.469 10.047 1 98.88 189 ILE B O 1
ATOM 3535 N N . CYS B 1 190 ? 6.805 17.922 10.938 1 98.5 190 CYS B N 1
ATOM 3536 C CA . CYS B 1 190 ? 7.527 18.25 9.711 1 98.5 190 CYS B CA 1
ATOM 3537 C C . CYS B 1 190 ? 8.352 17.062 9.227 1 98.5 190 CYS B C 1
ATOM 3539 O O . CYS B 1 190 ? 8.875 16.297 10.039 1 98.5 190 CYS B O 1
ATOM 3541 N N . GLU B 1 191 ? 8.492 16.938 7.926 1 98.5 191 GLU B N 1
ATOM 3542 C CA . GLU B 1 191 ? 9.289 15.844 7.395 1 98.5 191 GLU B CA 1
ATOM 3543 C C . GLU B 1 191 ? 10.781 16.109 7.594 1 98.5 191 GLU B C 1
ATOM 3545 O O . GLU B 1 191 ? 11.219 17.25 7.609 1 98.5 191 GLU B O 1
ATOM 3550 N N . VAL B 1 192 ? 11.516 15.117 7.879 1 98.5 192 VAL B N 1
ATOM 3551 C CA . VAL B 1 192 ? 12.977 15.07 7.836 1 98.5 192 VAL B CA 1
ATOM 3552 C C . VAL B 1 192 ? 13.438 13.758 7.203 1 98.5 192 VAL B C 1
ATOM 3554 O O . VAL B 1 192 ? 13.828 12.828 7.91 1 98.5 192 VAL B O 1
ATOM 3557 N N . SER B 1 193 ? 13.586 13.766 5.934 1 97.81 193 SER B N 1
ATOM 3558 C CA . SER B 1 193 ? 13.664 12.523 5.18 1 97.81 193 SER B CA 1
ATOM 3559 C C . SER B 1 193 ? 15.102 12 5.121 1 97.81 193 SER B C 1
ATOM 3561 O O . SER B 1 193 ? 15.336 10.797 5.148 1 97.81 193 SER B O 1
ATOM 3563 N N . LEU B 1 194 ? 16.062 12.984 5.047 1 98 194 LEU B N 1
ATOM 3564 C CA . LEU B 1 194 ? 17.422 12.562 4.734 1 98 194 LEU B CA 1
ATOM 3565 C C . LEU B 1 194 ? 18.422 13.195 5.695 1 98 194 LEU B C 1
ATOM 3567 O O . LEU B 1 194 ? 18.172 14.273 6.242 1 98 194 LEU B O 1
ATOM 3571 N N . SER B 1 195 ? 19.562 12.5 5.875 1 98.31 195 SER B N 1
ATOM 3572 C CA . SER B 1 195 ? 20.641 13.031 6.711 1 98.31 195 SER B CA 1
ATOM 3573 C C . SER B 1 195 ? 21.328 14.211 6.039 1 98.31 195 SER B C 1
ATOM 3575 O O . SER B 1 195 ? 21.141 14.445 4.84 1 98.31 195 SER B O 1
ATOM 3577 N N . ASN B 1 196 ? 22.094 14.891 6.809 1 98.62 196 ASN B N 1
ATOM 3578 C CA . ASN B 1 196 ? 22.781 16.078 6.301 1 98.62 196 ASN B CA 1
ATOM 3579 C C . ASN B 1 196 ? 23.781 15.719 5.215 1 98.62 196 ASN B C 1
ATOM 3581 O O . ASN B 1 196 ? 24.016 16.5 4.289 1 98.62 196 ASN B O 1
ATOM 3585 N N . GLU B 1 197 ? 24.375 14.484 5.234 1 97.56 197 GLU B N 1
ATOM 3586 C CA . GLU B 1 197 ? 25.328 14.031 4.234 1 97.56 197 GLU B CA 1
ATOM 3587 C C . GLU B 1 197 ? 24.672 13.859 2.869 1 97.56 197 GLU B C 1
ATOM 3589 O O . GLU B 1 197 ? 25.344 13.828 1.842 1 97.56 197 GLU B O 1
ATOM 3594 N N . LEU B 1 198 ? 23.344 13.82 2.881 1 97.44 198 LEU B N 1
ATOM 3595 C CA . LEU B 1 198 ? 22.609 13.609 1.641 1 97.44 198 LEU B CA 1
ATOM 3596 C C . LEU B 1 198 ? 21.875 14.883 1.219 1 97.44 198 LEU B C 1
ATOM 3598 O O . LEU B 1 198 ? 20.797 14.812 0.626 1 97.44 198 LEU B O 1
ATOM 3602 N N . GLU B 1 199 ? 22.391 15.984 1.532 1 97.25 199 GLU B N 1
ATOM 3603 C CA . GLU B 1 199 ? 21.766 17.281 1.259 1 97.25 199 GLU B CA 1
ATOM 3604 C C . GLU B 1 199 ? 21.516 17.453 -0.235 1 97.25 199 GLU B C 1
ATOM 3606 O O . GLU B 1 199 ? 20.469 17.969 -0.632 1 97.25 199 GLU B O 1
ATOM 3611 N N . GLU B 1 200 ? 22.453 17.062 -1.095 1 96.5 200 GLU B N 1
ATOM 3612 C CA . GLU B 1 200 ? 22.266 17.188 -2.535 1 96.5 200 GLU B CA 1
ATOM 3613 C C . GLU B 1 200 ? 21.062 16.375 -3.008 1 96.5 200 GLU B C 1
ATOM 3615 O O . GLU B 1 200 ? 20.219 16.875 -3.771 1 96.5 200 GLU B O 1
ATOM 3620 N N . ARG B 1 201 ? 21.016 15.164 -2.566 1 94.44 201 ARG B N 1
ATOM 3621 C CA . ARG B 1 201 ? 19.875 14.32 -2.881 1 94.44 201 ARG B CA 1
ATOM 3622 C C . ARG B 1 201 ? 18.578 14.922 -2.354 1 94.44 201 ARG B C 1
ATOM 3624 O O . ARG B 1 201 ? 17.547 14.867 -3.021 1 94.44 201 ARG B O 1
ATOM 3631 N N . ALA B 1 202 ? 18.625 15.469 -1.146 1 97.44 202 ALA B N 1
ATOM 3632 C CA . ALA B 1 202 ? 17.453 16.094 -0.527 1 97.44 202 ALA B CA 1
ATOM 3633 C C . ALA B 1 202 ? 16.969 17.281 -1.361 1 97.44 202 ALA B C 1
ATOM 3635 O O . ALA B 1 202 ? 15.766 17.438 -1.58 1 97.44 202 ALA B O 1
ATOM 3636 N N . LEU B 1 203 ? 17.875 18.062 -1.833 1 96.88 203 LEU B N 1
ATOM 3637 C CA . LEU B 1 203 ? 17.531 19.219 -2.635 1 96.88 203 LEU B CA 1
ATOM 3638 C C . LEU B 1 203 ? 16.938 18.812 -3.975 1 96.88 203 LEU B C 1
ATOM 3640 O O . LEU B 1 203 ? 15.93 19.375 -4.418 1 96.88 203 LEU B O 1
ATOM 3644 N N . ILE B 1 204 ? 17.484 17.797 -4.613 1 94.75 204 ILE B N 1
ATOM 3645 C CA . ILE B 1 204 ? 17.016 17.297 -5.906 1 94.75 204 ILE B CA 1
ATOM 3646 C C . ILE B 1 204 ? 15.609 16.734 -5.762 1 94.75 204 ILE B C 1
ATOM 3648 O O . ILE B 1 204 ? 14.75 16.938 -6.625 1 94.75 204 ILE B O 1
ATOM 3652 N N . SER B 1 205 ? 15.344 16.062 -4.691 1 94.19 205 SER B N 1
ATOM 3653 C CA . SER B 1 205 ? 14.055 15.406 -4.473 1 94.19 205 SER B CA 1
ATOM 3654 C C . SER B 1 205 ? 13.109 16.312 -3.689 1 94.19 205 SER B C 1
ATOM 3656 O O . SER B 1 205 ? 11.961 15.945 -3.439 1 94.19 205 SER B O 1
ATOM 3658 N N . ASN B 1 206 ? 13.617 17.5 -3.225 1 97.94 206 ASN B N 1
ATOM 3659 C CA . ASN B 1 206 ? 12.852 18.484 -2.465 1 97.94 206 ASN B CA 1
ATOM 3660 C C . ASN B 1 206 ? 12.336 17.906 -1.152 1 97.94 206 ASN B C 1
ATOM 3662 O O . ASN B 1 206 ? 11.148 18 -0.846 1 97.94 206 ASN B O 1
ATOM 3666 N N . HIS B 1 207 ? 13.234 17.328 -0.374 1 98.56 207 HIS B N 1
ATOM 3667 C CA . HIS B 1 207 ? 13.008 16.859 0.989 1 98.56 207 HIS B CA 1
ATOM 3668 C C . HIS B 1 207 ? 13.891 17.609 1.983 1 98.56 207 HIS B C 1
ATOM 3670 O O . HIS B 1 207 ? 14.766 18.375 1.585 1 98.56 207 HIS B O 1
ATOM 3676 N N . MET B 1 208 ? 13.703 17.391 3.189 1 98.62 208 MET B N 1
ATOM 3677 C CA . MET B 1 208 ? 14.422 18.156 4.215 1 98.62 208 MET B CA 1
ATOM 3678 C C . MET B 1 208 ? 15.484 17.281 4.883 1 98.62 208 MET B C 1
ATOM 3680 O O . MET B 1 208 ? 15.328 16.062 4.969 1 98.62 208 MET B O 1
ATOM 3684 N N . THR B 1 209 ? 16.5 17.938 5.332 1 98.81 209 THR B N 1
ATOM 3685 C CA . THR B 1 209 ? 17.516 17.422 6.25 1 98.81 209 THR B CA 1
ATOM 3686 C C . THR B 1 209 ? 17.406 18.109 7.609 1 98.81 209 THR B C 1
ATOM 3688 O O . THR B 1 209 ? 16.703 19.094 7.754 1 98.81 209 THR B O 1
ATOM 3691 N N . PRO B 1 210 ? 18.094 17.547 8.633 1 98.88 210 PRO B N 1
ATOM 3692 C CA . PRO B 1 210 ? 18.094 18.234 9.93 1 98.88 210 PRO B CA 1
ATOM 3693 C C . PRO B 1 210 ? 18.594 19.672 9.836 1 98.88 210 PRO B C 1
ATOM 3695 O O . PRO B 1 210 ? 18.047 20.562 10.484 1 98.88 210 PRO B O 1
ATOM 3698 N N . LYS B 1 211 ? 19.547 19.875 9 1 98.69 211 LYS B N 1
ATOM 3699 C CA . LYS B 1 211 ? 20.078 21.219 8.805 1 98.69 211 LYS B CA 1
ATOM 3700 C C . LYS B 1 211 ? 19 22.156 8.273 1 98.69 211 LYS B C 1
ATOM 3702 O O . LYS B 1 211 ? 18.875 23.297 8.727 1 98.69 211 LYS B O 1
ATOM 3707 N N . MET B 1 212 ? 18.281 21.719 7.367 1 98.69 212 MET B N 1
ATOM 3708 C CA . MET B 1 212 ? 17.188 22.5 6.793 1 98.69 212 MET B CA 1
ATOM 3709 C C . MET B 1 212 ? 16.094 22.734 7.824 1 98.69 212 MET B C 1
ATOM 3711 O O . MET B 1 212 ? 15.508 23.828 7.875 1 98.69 212 MET B O 1
ATOM 3715 N N . LEU B 1 213 ? 15.805 21.734 8.594 1 98.75 213 LEU B N 1
ATOM 3716 C CA . LEU B 1 213 ? 14.812 21.891 9.648 1 98.75 213 LEU B CA 1
ATOM 3717 C C . LEU B 1 213 ? 15.211 23 10.609 1 98.75 213 LEU B C 1
ATOM 3719 O O . LEU B 1 213 ? 14.359 23.766 11.062 1 98.75 213 LEU B O 1
ATOM 3723 N N . GLN B 1 214 ? 16.453 23.094 10.93 1 98.56 214 GLN B N 1
ATOM 3724 C CA . GLN B 1 214 ? 16.953 24.141 11.805 1 98.56 214 GLN B CA 1
ATOM 3725 C C . GLN B 1 214 ? 16.531 25.531 11.305 1 98.56 214 GLN B C 1
ATOM 3727 O O . GLN B 1 214 ? 16.172 26.391 12.094 1 98.56 214 GLN B O 1
ATOM 3732 N N . GLU B 1 215 ? 16.609 25.719 10 1 98.44 215 GLU B N 1
ATOM 3733 C CA . GLU B 1 215 ? 16.203 26.984 9.414 1 98.44 215 GLU B CA 1
ATOM 3734 C C . GLU B 1 215 ? 14.727 27.266 9.648 1 98.44 215 GLU B C 1
ATOM 3736 O O . GLU B 1 215 ? 14.328 28.406 9.875 1 98.44 215 GLU B O 1
ATOM 3741 N N . GLY B 1 216 ? 13.906 26.266 9.602 1 98.25 216 GLY B N 1
ATOM 3742 C CA . GLY B 1 216 ? 12.484 26.406 9.883 1 98.25 216 GLY B CA 1
ATOM 3743 C C . GLY B 1 216 ? 12.195 26.734 11.336 1 98.25 216 GLY B C 1
ATOM 3744 O O . GLY B 1 216 ? 11.367 27.594 11.625 1 98.25 216 GLY B O 1
ATOM 3745 N N . ILE B 1 217 ? 12.883 26.094 12.219 1 97.94 217 ILE B N 1
ATOM 3746 C CA . ILE B 1 217 ? 12.68 26.219 13.656 1 97.94 217 ILE B CA 1
ATOM 3747 C C . ILE B 1 217 ? 12.891 27.672 14.078 1 97.94 217 ILE B C 1
ATOM 3749 O O . ILE B 1 217 ? 12.227 28.156 14.992 1 97.94 217 ILE B O 1
ATOM 3753 N N . LYS B 1 218 ? 13.695 28.359 13.359 1 97.94 218 LYS B N 1
ATOM 3754 C CA . LYS B 1 218 ? 14.023 29.75 13.688 1 97.94 218 LYS B CA 1
ATOM 3755 C C . LYS B 1 218 ? 12.789 30.641 13.609 1 97.94 218 LYS B C 1
ATOM 3757 O O . LYS B 1 218 ? 12.758 31.719 14.195 1 97.94 218 LYS B O 1
ATOM 3762 N N . HIS B 1 219 ? 11.797 30.203 12.875 1 98.25 219 HIS B N 1
ATOM 3763 C CA . HIS B 1 219 ? 10.586 31 12.703 1 98.25 219 HIS B CA 1
ATOM 3764 C C . HIS B 1 219 ? 9.602 30.766 13.844 1 98.25 219 HIS B C 1
ATOM 3766 O O . HIS B 1 219 ? 8.609 31.5 13.969 1 98.25 219 HIS B O 1
ATOM 3772 N N . LEU B 1 220 ? 9.867 29.766 14.688 1 97.94 220 LEU B N 1
ATOM 3773 C CA . LEU B 1 220 ? 8.891 29.328 15.68 1 97.94 220 LEU B CA 1
ATOM 3774 C C . LEU B 1 220 ? 9.188 29.938 17.047 1 97.94 220 LEU B C 1
ATOM 3776 O O . LEU B 1 220 ? 10.352 30.062 17.438 1 97.94 220 LEU B O 1
ATOM 3780 N N . LEU B 1 221 ? 8.188 30.25 17.766 1 96.75 221 LEU B N 1
ATOM 3781 C CA . LEU B 1 221 ? 8.336 30.672 19.156 1 96.75 221 LEU B CA 1
ATOM 3782 C C . LEU B 1 221 ? 8.867 29.516 20 1 96.75 221 LEU B C 1
ATOM 3784 O O . LEU B 1 221 ? 8.625 28.344 19.688 1 96.75 221 LEU B O 1
ATOM 3788 N N . PRO B 1 222 ? 9.625 29.703 21.109 1 93.62 222 PRO B N 1
ATOM 3789 C CA . PRO B 1 222 ? 10.258 28.656 21.938 1 93.62 222 PRO B CA 1
ATOM 3790 C C . PRO B 1 222 ? 9.258 27.641 22.469 1 93.62 222 PRO B C 1
ATOM 3792 O O . PRO B 1 222 ? 9.609 26.469 22.656 1 93.62 222 PRO B O 1
ATOM 3795 N N . GLY B 1 223 ? 8.047 27.859 22.656 1 94.62 223 GLY B N 1
ATOM 3796 C CA . GLY B 1 223 ? 7.082 26.953 23.266 1 94.62 223 GLY B CA 1
ATOM 3797 C C . GLY B 1 223 ? 6.41 26.031 22.266 1 94.62 223 GLY B C 1
ATOM 3798 O O . GLY B 1 223 ? 5.727 25.078 22.641 1 94.62 223 GLY B O 1
ATOM 3799 N N . ILE B 1 224 ? 6.711 26.203 21.031 1 98.06 224 ILE B N 1
ATOM 3800 C CA . ILE B 1 224 ? 6.086 25.406 19.984 1 98.06 224 ILE B CA 1
ATOM 3801 C C . ILE B 1 224 ? 6.82 24.078 19.844 1 98.06 224 ILE B C 1
ATOM 3803 O O . ILE B 1 224 ? 8.039 24.047 19.625 1 98.06 224 ILE B O 1
ATOM 3807 N N . LYS B 1 225 ? 6.145 22.922 19.969 1 98.44 225 LYS B N 1
ATOM 3808 C CA . LYS B 1 225 ? 6.742 21.594 19.859 1 98.44 225 LYS B CA 1
ATOM 3809 C C . LYS B 1 225 ? 7.023 21.25 18.391 1 98.44 225 LYS B C 1
ATOM 3811 O O . LYS B 1 225 ? 6.258 21.625 17.5 1 98.44 225 LYS B O 1
ATOM 3816 N N . VAL B 1 226 ? 8.133 20.531 18.188 1 98.81 226 VAL B N 1
ATOM 3817 C CA . VAL B 1 226 ? 8.508 20.141 16.828 1 98.81 226 VAL B CA 1
ATOM 3818 C C . VAL B 1 226 ? 8.617 18.609 16.75 1 98.81 226 VAL B C 1
ATOM 3820 O O . VAL B 1 226 ? 9.305 17.984 17.562 1 98.81 226 VAL B O 1
ATOM 3823 N N . TYR B 1 227 ? 7.918 18.031 15.797 1 98.88 227 TYR B N 1
ATOM 3824 C CA . TYR B 1 227 ? 7.895 16.594 15.562 1 98.88 227 TYR B CA 1
ATOM 3825 C C . TYR B 1 227 ? 8.477 16.25 14.203 1 98.88 227 TYR B C 1
ATOM 3827 O O . TYR B 1 227 ? 8.195 16.922 13.211 1 98.88 227 TYR B O 1
ATOM 3835 N N . ALA B 1 228 ? 9.297 15.188 14.172 1 98.69 228 ALA B N 1
ATOM 3836 C CA . ALA B 1 228 ? 9.891 14.742 12.922 1 98.69 228 ALA B CA 1
ATOM 3837 C C . ALA B 1 228 ? 9.188 13.484 12.398 1 98.69 228 ALA B C 1
ATOM 3839 O O . ALA B 1 228 ? 8.984 12.523 13.148 1 98.69 228 ALA B O 1
ATOM 3840 N N . THR B 1 229 ? 8.852 13.531 11.125 1 98.19 229 THR B N 1
ATOM 3841 C CA . THR B 1 229 ? 8.211 12.406 10.453 1 98.19 229 THR B CA 1
ATOM 3842 C C . THR B 1 229 ? 8.891 12.109 9.125 1 98.19 229 THR B C 1
ATOM 3844 O O . THR B 1 229 ? 9.82 12.812 8.727 1 98.19 229 THR B O 1
ATOM 3847 N N . HIS B 1 230 ? 8.57 11.008 8.438 1 98.06 230 HIS B N 1
ATOM 3848 C CA . HIS B 1 230 ? 8.906 10.68 7.059 1 98.06 230 HIS B CA 1
ATOM 3849 C C . HIS B 1 230 ? 10.406 10.453 6.902 1 98.06 230 HIS B C 1
ATOM 3851 O O . HIS B 1 230 ? 11 10.852 5.898 1 98.06 230 HIS B O 1
ATOM 3857 N N . ILE B 1 231 ? 11.062 9.953 7.93 1 96.75 231 ILE B N 1
ATOM 3858 C CA . ILE B 1 231 ? 12.484 9.656 7.859 1 96.75 231 ILE B CA 1
ATOM 3859 C C . ILE B 1 231 ? 12.711 8.383 7.039 1 96.75 231 ILE B C 1
ATOM 3861 O O . ILE B 1 231 ? 12.109 7.344 7.324 1 96.75 231 ILE B O 1
ATOM 3865 N N . LYS B 1 232 ? 13.555 8.523 6.031 1 94.94 232 LYS B N 1
ATOM 3866 C CA . LYS B 1 232 ? 13.891 7.344 5.234 1 94.94 232 LYS B CA 1
ATOM 3867 C C . LYS B 1 232 ? 14.656 6.316 6.066 1 94.94 232 LYS B C 1
ATOM 3869 O O . LYS B 1 232 ? 15.516 6.684 6.875 1 94.94 232 LYS B O 1
ATOM 3874 N N . SER B 1 233 ? 14.43 5.102 5.762 1 91.38 233 SER B N 1
ATOM 3875 C CA . SER B 1 233 ? 15.008 4.027 6.562 1 91.38 233 SER B CA 1
ATOM 3876 C C . SER B 1 233 ? 16.531 4.047 6.496 1 91.38 233 SER B C 1
ATOM 3878 O O . SER B 1 233 ? 17.203 3.875 7.516 1 91.38 233 SER B O 1
ATOM 3880 N N . TYR B 1 234 ? 17.109 4.27 5.336 1 91.19 234 TYR B N 1
ATOM 3881 C CA . TYR B 1 234 ? 18.547 4.195 5.156 1 91.19 234 TYR B CA 1
ATOM 3882 C C . TYR B 1 234 ? 19.234 5.406 5.77 1 91.19 234 TYR B C 1
ATOM 3884 O O . TYR B 1 234 ? 20.469 5.441 5.879 1 91.19 234 TYR B O 1
ATOM 3892 N N . SER B 1 235 ? 18.453 6.379 6.301 1 94.81 235 SER B N 1
ATOM 3893 C CA . SER B 1 235 ? 19.016 7.582 6.914 1 94.81 235 SER B CA 1
ATOM 3894 C C . SER B 1 235 ? 18.578 7.707 8.375 1 94.81 235 SER B C 1
ATOM 3896 O O . SER B 1 235 ? 18.938 8.672 9.047 1 94.81 235 SER B O 1
ATOM 3898 N N . TYR B 1 236 ? 17.875 6.793 8.844 1 94.38 236 TYR B N 1
ATOM 3899 C CA . TYR B 1 236 ? 17.125 6.91 10.094 1 94.38 236 TYR B CA 1
ATOM 3900 C C . TYR B 1 236 ? 18.062 7.215 11.258 1 94.38 236 TYR B C 1
ATOM 3902 O O . TYR B 1 236 ? 17.891 8.227 11.945 1 94.38 236 TYR B O 1
ATOM 3910 N N . TYR B 1 237 ? 19.062 6.469 11.461 1 94.69 237 TYR B N 1
ATOM 3911 C CA . TYR B 1 237 ? 19.922 6.609 12.625 1 94.69 237 TYR B CA 1
ATOM 3912 C C . TYR B 1 237 ? 20.734 7.898 12.555 1 94.69 237 TYR B C 1
ATOM 3914 O O . TYR B 1 237 ? 20.891 8.594 13.562 1 94.69 237 TYR B O 1
ATOM 3922 N N . LYS B 1 238 ? 21.172 8.219 11.414 1 97.31 238 LYS B N 1
ATOM 3923 C CA . LYS B 1 238 ? 21.922 9.453 11.242 1 97.31 238 LYS B CA 1
ATOM 3924 C C . LYS B 1 238 ? 21.047 10.672 11.477 1 97.31 238 LYS B C 1
ATOM 3926 O O . LYS B 1 238 ? 21.453 11.633 12.133 1 97.31 238 LYS B O 1
ATOM 3931 N N . VAL B 1 239 ? 19.859 10.625 10.961 1 98.25 239 VAL B N 1
ATOM 3932 C CA . VAL B 1 239 ? 18.922 11.734 11.125 1 98.25 239 VAL B CA 1
ATOM 3933 C C . VAL B 1 239 ? 18.625 11.938 12.602 1 98.25 239 VAL B C 1
ATOM 3935 O O . VAL B 1 239 ? 18.688 13.062 13.109 1 98.25 239 VAL B O 1
ATOM 3938 N N . ILE B 1 240 ? 18.344 10.891 13.289 1 98 240 ILE B N 1
ATOM 3939 C CA . ILE B 1 240 ? 17.984 10.984 14.695 1 98 240 ILE B CA 1
ATOM 3940 C C . ILE B 1 240 ? 19.141 11.586 15.492 1 98 240 ILE B C 1
ATOM 3942 O O . ILE B 1 240 ? 18.922 12.43 16.359 1 98 240 ILE B O 1
ATOM 3946 N N . GLU B 1 241 ? 20.281 11.148 15.164 1 98.38 241 GLU B N 1
ATOM 3947 C CA . GLU B 1 241 ? 21.469 11.695 15.828 1 98.38 241 GLU B CA 1
ATOM 3948 C C . GLU B 1 241 ? 21.625 13.188 15.555 1 98.38 241 GLU B C 1
ATOM 3950 O O . GLU B 1 241 ? 21.859 13.977 16.469 1 98.38 241 GLU B O 1
ATOM 3955 N N . GLN B 1 242 ? 21.391 13.57 14.383 1 98.75 242 GLN B N 1
ATOM 3956 C CA . GLN B 1 242 ? 21.594 14.953 13.969 1 98.75 242 GLN B CA 1
ATOM 3957 C C . GLN B 1 242 ? 20.5 15.859 14.523 1 98.75 242 GLN B C 1
ATOM 3959 O O . GLN B 1 242 ? 20.734 17.047 14.758 1 98.75 242 GLN B O 1
ATOM 3964 N N . LEU B 1 243 ? 19.312 15.305 14.711 1 98.81 243 LEU B N 1
ATOM 3965 C CA . LEU B 1 243 ? 18.219 16.078 15.266 1 98.81 243 LEU B CA 1
ATOM 3966 C C . LEU B 1 243 ? 18.516 16.516 16.688 1 98.81 243 LEU B C 1
ATOM 3968 O O . LEU B 1 243 ? 18.047 17.562 17.141 1 98.81 243 LEU B O 1
ATOM 3972 N N . LYS B 1 244 ? 19.344 15.789 17.422 1 98.38 244 LYS B N 1
ATOM 3973 C CA . LYS B 1 244 ? 19.719 16.109 18.797 1 98.38 244 LYS B CA 1
ATOM 3974 C C . LYS B 1 244 ? 20.547 17.375 18.859 1 98.38 244 LYS B C 1
ATOM 3976 O O . LYS B 1 244 ? 20.656 18 19.922 1 98.38 244 LYS B O 1
ATOM 3981 N N . ASP B 1 245 ? 21.125 17.75 17.781 1 97.81 245 ASP B N 1
ATOM 3982 C CA . ASP B 1 245 ? 22.031 18.891 17.734 1 97.81 245 ASP B CA 1
ATOM 3983 C C . ASP B 1 245 ? 21.297 20.188 17.406 1 97.81 245 ASP B C 1
ATOM 3985 O O . ASP B 1 245 ? 21.906 21.25 17.359 1 97.81 245 ASP B O 1
ATOM 3989 N N . LEU B 1 246 ? 20.047 20.094 17.203 1 98.12 246 LEU B N 1
ATOM 3990 C CA . LEU B 1 246 ? 19.281 21.281 16.859 1 98.12 246 LEU B CA 1
ATOM 3991 C C . LEU B 1 246 ? 19 22.109 18.094 1 98.12 246 LEU B C 1
ATOM 3993 O O . LEU B 1 246 ? 19.219 21.656 19.219 1 98.12 246 LEU B O 1
ATOM 3997 N N . ASP B 1 247 ? 18.547 23.391 17.891 1 95.38 247 ASP B N 1
ATOM 3998 C CA . ASP B 1 247 ? 18.328 24.344 18.953 1 95.38 247 ASP B CA 1
ATOM 3999 C C . ASP B 1 247 ? 17.031 24.062 19.703 1 95.38 247 ASP B C 1
ATOM 4001 O O . ASP B 1 247 ? 16.688 24.75 20.656 1 95.38 247 ASP B O 1
ATOM 4005 N N . ARG B 1 248 ? 16.328 23.078 19.172 1 96.06 248 ARG B N 1
ATOM 4006 C CA . ARG B 1 248 ? 15.039 22.672 19.703 1 96.06 248 ARG B CA 1
ATOM 4007 C C . ARG B 1 248 ? 15 21.156 19.938 1 96.06 248 ARG B C 1
ATOM 4009 O O . ARG B 1 248 ? 15.617 20.391 19.172 1 96.06 248 ARG B O 1
ATOM 4016 N N . GLU B 1 249 ? 14.359 20.797 21.062 1 97.62 249 GLU B N 1
ATOM 4017 C CA . GLU B 1 249 ? 14.07 19.375 21.172 1 97.62 249 GLU B CA 1
ATOM 4018 C C . GLU B 1 249 ? 13.133 18.906 20.062 1 97.62 249 GLU B C 1
ATOM 4020 O O . GLU B 1 249 ? 12.078 19.5 19.844 1 97.62 249 GLU B O 1
ATOM 4025 N N . ILE B 1 250 ? 13.562 17.906 19.344 1 98.69 250 ILE B N 1
ATOM 4026 C CA . ILE B 1 250 ? 12.75 17.328 18.281 1 98.69 250 ILE B CA 1
ATOM 4027 C C . ILE B 1 250 ? 12.203 15.977 18.719 1 98.69 250 ILE B C 1
ATOM 4029 O O . ILE B 1 250 ? 12.969 15.094 19.109 1 98.69 250 ILE B O 1
ATOM 4033 N N . ILE B 1 251 ? 10.969 15.773 18.703 1 98.56 251 ILE B N 1
ATOM 4034 C CA . ILE B 1 251 ? 10.336 14.492 19.016 1 98.56 251 ILE B CA 1
ATOM 4035 C C . ILE B 1 251 ? 10.18 13.68 17.719 1 98.56 251 ILE B C 1
ATOM 4037 O O . ILE B 1 251 ? 9.508 14.117 16.781 1 98.56 251 ILE B O 1
ATOM 4041 N N . VAL B 1 252 ? 10.773 12.547 17.656 1 98.38 252 VAL B N 1
ATOM 4042 C CA . VAL B 1 252 ? 10.672 11.68 16.484 1 98.38 252 VAL B CA 1
ATOM 4043 C C . VAL B 1 252 ? 9.383 10.859 16.562 1 98.38 252 VAL B C 1
ATOM 4045 O O . VAL B 1 252 ? 9.164 10.125 17.531 1 98.38 252 VAL B O 1
ATOM 4048 N N . LEU B 1 253 ? 8.562 10.969 15.539 1 97.62 253 LEU B N 1
ATOM 4049 C CA . LEU B 1 253 ? 7.289 10.25 15.531 1 97.62 253 LEU B CA 1
ATOM 4050 C C . LEU B 1 253 ? 7.504 8.758 15.32 1 97.62 253 LEU B C 1
ATOM 4052 O O . LEU B 1 253 ? 8.461 8.352 14.656 1 97.62 253 LEU B O 1
ATOM 4056 N N . GLU B 1 254 ? 6.637 8.023 15.852 1 95.69 254 GLU B N 1
ATOM 4057 C CA . GLU B 1 254 ? 6.516 6.586 15.641 1 95.69 254 GLU B CA 1
ATOM 4058 C C . GLU B 1 254 ? 5.074 6.191 15.336 1 95.69 254 GLU B C 1
ATOM 4060 O O . GLU B 1 254 ? 4.137 6.863 15.773 1 95.69 254 GLU B O 1
ATOM 4065 N N . ASP B 1 255 ? 4.93 5.137 14.562 1 94.94 255 ASP B N 1
ATOM 4066 C CA . ASP B 1 255 ? 3.584 4.621 14.336 1 94.94 255 ASP B CA 1
ATOM 4067 C C . ASP B 1 255 ? 2.854 4.379 15.648 1 94.94 255 ASP B C 1
ATOM 4069 O O . ASP B 1 255 ? 3.451 3.902 16.625 1 94.94 255 ASP B O 1
ATOM 4073 N N . GLU B 1 256 ? 1.589 4.824 15.75 1 94.81 256 GLU B N 1
ATOM 4074 C CA . GLU B 1 256 ? 0.629 4.574 16.812 1 94.81 256 GLU B CA 1
ATOM 4075 C C . GLU B 1 256 ? 0.816 5.559 17.969 1 94.81 256 GLU B C 1
ATOM 4077 O O . GLU B 1 256 ? 0.119 5.477 18.984 1 94.81 256 GLU B O 1
ATOM 4082 N N . MET B 1 257 ? 1.782 6.449 17.844 1 97 257 MET B N 1
ATOM 4083 C CA . MET B 1 257 ? 1.856 7.555 18.797 1 97 257 MET B CA 1
ATOM 4084 C C . MET B 1 257 ? 0.597 8.414 18.734 1 97 257 MET B C 1
ATOM 4086 O O . MET B 1 257 ? 0.04 8.625 17.656 1 97 257 MET B O 1
ATOM 4090 N N . VAL B 1 258 ? 0.157 8.891 19.891 1 98 258 VAL B N 1
ATOM 4091 C CA . VAL B 1 258 ? -0.962 9.82 19.953 1 98 258 VAL B CA 1
ATOM 4092 C C . VAL B 1 258 ? -0.49 11.156 20.531 1 98 258 VAL B C 1
ATOM 4094 O O . VAL B 1 258 ? 0.086 11.203 21.625 1 98 258 VAL B O 1
ATOM 4097 N N . LEU B 1 259 ? -0.711 12.188 19.797 1 98.5 259 LEU B N 1
ATOM 4098 C CA . LEU B 1 259 ? -0.348 13.539 20.219 1 98.5 259 LEU B CA 1
ATOM 4099 C C . LEU B 1 259 ? -1.583 14.328 20.625 1 98.5 259 LEU B C 1
ATOM 4101 O O . LEU B 1 259 ? -2.668 14.133 20.078 1 98.5 259 LEU B O 1
ATOM 4105 N N . GLU B 1 260 ? -1.391 15.188 21.594 1 98 260 GLU B N 1
ATOM 4106 C CA . GLU B 1 260 ? -2.436 16.109 22.047 1 98 260 GLU B CA 1
ATOM 4107 C C . GLU B 1 260 ? -1.955 17.547 22.016 1 98 260 GLU B C 1
ATOM 4109 O O . GLU B 1 260 ? -0.856 17.859 22.484 1 98 260 GLU B O 1
ATOM 4114 N N . PHE B 1 261 ? -2.756 18.359 21.406 1 97.56 261 PHE B N 1
ATOM 4115 C CA . PHE B 1 261 ? -2.428 19.781 21.297 1 97.56 261 PHE B CA 1
ATOM 4116 C C . PHE B 1 261 ? -3.469 20.625 22.016 1 97.56 261 PHE B C 1
ATOM 4118 O O . PHE B 1 261 ? -4.656 20.297 22.016 1 97.56 261 PHE B O 1
#

Solvent-accessible surface area (backbone atoms only — not comparable to full-atom values): 25351 Å² total; per-residue (Å²): 118,50,44,32,38,38,27,40,9,38,25,48,34,35,39,82,82,34,25,14,30,11,34,40,36,37,61,54,73,90,51,84,79,38,47,28,31,29,42,30,20,0,55,6,53,59,69,51,51,69,78,49,51,55,19,38,46,33,36,36,45,36,39,50,32,44,57,29,39,48,29,50,68,46,33,52,67,60,28,29,40,73,84,68,46,73,57,34,60,26,36,39,32,29,32,69,67,37,51,50,51,33,51,59,20,61,22,20,80,68,30,53,51,41,47,54,84,72,62,50,27,44,82,43,75,45,46,75,73,38,72,49,72,47,92,65,61,39,33,40,31,31,34,53,44,39,37,85,47,82,23,32,14,35,40,44,27,55,98,76,29,22,35,34,36,39,51,62,22,24,79,42,67,70,39,40,56,55,57,53,67,43,88,42,50,42,31,36,42,34,44,37,32,31,24,65,94,38,46,67,60,21,58,77,58,20,33,14,22,49,67,42,46,49,62,47,53,71,55,49,62,91,82,45,44,41,32,38,29,30,36,22,74,41,26,38,69,57,33,58,58,50,37,70,72,43,100,49,80,61,46,72,66,50,64,70,41,71,46,78,77,119,48,42,32,38,37,27,39,10,38,24,48,35,36,41,82,83,33,25,14,30,12,34,39,36,37,61,54,74,89,52,83,81,38,47,30,33,28,43,30,21,0,56,7,53,57,69,52,50,68,80,48,50,55,19,39,44,32,35,36,44,36,40,49,33,45,58,28,38,48,28,51,67,46,33,52,68,60,28,29,39,75,83,69,44,74,57,34,62,24,35,38,32,29,33,68,66,38,52,50,51,34,52,59,19,63,22,20,81,69,31,53,50,40,46,54,85,74,62,49,27,45,81,44,75,46,45,73,73,38,72,48,74,45,92,66,62,40,34,39,32,31,36,53,44,38,34,86,46,81,24,33,14,36,42,43,26,56,100,74,29,22,34,33,37,38,52,62,23,24,79,42,66,71,41,41,55,55,55,54,68,42,88,43,50,43,32,36,43,33,44,37,31,31,24,66,93,40,46,68,61,21,60,77,58,21,33,13,23,50,67,41,47,51,65,48,52,71,55,50,63,90,81,46,44,39,32,37,29,29,36,22,73,42,25,37,69,59,34,58,58,49,35,70,73,44,101,49,82,60,46,72,67,50,65,70,41,73,48,78,77

Nearest PDB structures (foldseek):
  4ojv-assembly1_A  TM=8.727E-01  e=9.790E-19  Saccharomyces cerevisiae S288C
  2e7y-assembly1_A  TM=7.130E-01  e=3.350E-12  Thermotoga maritima
  1ww1-assembly1_A  TM=6.912E-01  e=1.508E-11  Thermotoga maritima MSB8
  1ww1-assembly1_B  TM=6.606E-01  e=9.442E-09  Thermotoga maritima MSB8
  7ycx-assembly1_I  TM=4.273E-01  e=1.914E-07  Homo sapiens

Radius of gyration: 23.24 Å; Cα contacts (8 Å, |Δi|>4): 1393; chains: 2; bounding box: 51×70×46 Å

pLDDT: mean 96.61, std 3.89, range [66.56, 98.94]

Organism: Entamoeba histolytica (strain ATCC 30459 / HM-1:IMSS / ABRM) (NCBI:txid294381)

InterPro domains:
  IPR001279 Metallo-beta-lactamase [PF12706] (49-224)
  IPR001279 Metallo-beta-lactamase [SM00849] (24-230)
  IPR036866 Ribonuclease Z/Hydroxyacylglutathione hydrolase-like [G3DSA:3.60.15.10] (1-261)
  IPR036866 Ribonuclease Z/Hydroxyacylglutathione hydrolase-like [SSF56281] (4-261)